Protein 9QRM (pdb70)

Foldseek 3Di:
DCPVNDDPVPVPQAELVPADDAQQNSQCSCVVVPDAEYEYEACVVVPQDAREAAPREHQAQHAYEWQAFADDDRRTIHEYEYDDQGQERYEHENVPPPDFHEHHEAYRYEYEYNALAHAHEHYEYERYEAYEHARYEFARYAAERYEYELYENYEYARHEYESYHAAHHAYYEFEAHDPDLNSAYENYEYENYEYEQYDAANYEYDLHRQYYHYEDAHYEAELHAHHPHFYPDQHENYYYLEYAHYEQEHYEYEQQPCVRRRRPAHHEYHQVYEHEYENEQYEYELHAENEEYNEYAYEYYNAEYANEPHPDFYHYYHYFYQAHYHGWGHWYAYNVRRTPRDTQDAPVQKDFLRNAAADDRWTWGADPPFSVRTWTKAAAPGWSHKHWDDPVLLPLFWKKKKKWWKAFCDFWWKKFKADVPHTQDMDGHYHDDIDIDMGMAASNRDDTMMTIHGNIHTIMITTIMHMDTDFWFKDKDWADFFKAFAFGKDKGPKADCCNRRVFQFPEKAPKDFPDDLPQWDKDWDDPDLRHIIIIMTTRRPRGMDGDDTTMIMIITGGDGDND

Nearest PDB structures (foldseek):
  6tku-assembly1_A  TM=9.979E-01  e=1.071E-94  Klebsiella phage KP32
  7chu-assembly1_B  TM=5.841E-01  e=1.958E-07  Geobacillus virus E2
  6w4q-assembly2_D  TM=3.124E-01  e=3.917E-07  Kuttervirus CBA120
  8x8h-assembly4_D  TM=5.821E-01  e=2.341E-02  Lachnoclostridium phytofermentans ISDg
  6vls-assembly2_B  TM=3.524E-01  e=2.950E-02  Escherichia coli

Radius of gyration: 35.0 Å; Cα contacts (8 Å, |Δi|>4): 1821; chains: 1; bounding box: 48×43×134 Å

Structure (mmCIF, N/CA/C/O backbone):
data_9QRM
#
_entry.id   9QRM
#
_cell.length_a   70.492
_cell.length_b   70.492
_cell.length_c   205.594
_cell.angle_alpha   90.00
_cell.angle_beta   90.00
_cell.angle_gamma   120.00
#
_symmetry.space_group_name_H-M   'P 3 2 1'
#
loop_
_entity.id
_entity.type
_entity.pdbx_description
1 polymer 'Depolymerase 2, capsule K21-specific'
2 branched '(2~{S},4~{a}~{S},6~{R},7~{S},8~{R},8~{a}~{R})-2-methyl-6,7,8-tris(oxidanyl)-4,4~{a},6,7,8,8~{a}-hexahydropyrano[3,2-d][1,3]dioxine-2-carboxylic acid-(4-4)-beta-D-glucopyranose-(1-3)-alpha-D-mannopyranose-(1-2)-alpha-D-mannopyranose-(1-3)-beta-D-galactopyranose'
3 non-polymer GLYCEROL
4 non-polymer DI(HYDROXYETHYL)ETHER
5 water water
#
loop_
_atom_site.group_PDB
_atom_site.id
_atom_site.type_symbol
_atom_site.label_atom_id
_atom_site.label_alt_id
_atom_site.label_comp_id
_atom_site.label_asym_id
_atom_site.label_entity_id
_atom_site.label_seq_id
_atom_site.pdbx_PDB_ins_code
_atom_site.Cartn_x
_atom_site.Cartn_y
_atom_site.Cartn_z
_atom_site.occupancy
_atom_site.B_iso_or_equiv
_atom_site.auth_seq_id
_atom_site.auth_comp_id
_atom_site.auth_asym_id
_atom_site.auth_atom_id
_atom_site.pdbx_PDB_model_num
ATOM 1 N N . ASP A 1 18 ? 7.149 -38.677 113.100 1.00 117.97 18 ASP B N 1
ATOM 2 C CA . ASP A 1 18 ? 7.950 -38.905 111.842 1.00 115.13 18 ASP B CA 1
ATOM 3 C C . ASP A 1 18 ? 8.240 -40.410 111.703 1.00 115.05 18 ASP B C 1
ATOM 4 O O . ASP A 1 18 ? 7.273 -41.249 111.462 1.00 116.15 18 ASP B O 1
ATOM 6 N N . GLY A 1 19 ? 9.565 -40.729 111.871 1.00 115.66 19 GLY B N 1
ATOM 7 C CA . GLY A 1 19 ? 10.070 -42.093 111.813 1.00 116.04 19 GLY B CA 1
ATOM 8 C C . GLY A 1 19 ? 9.092 -43.000 111.074 1.00 114.63 19 GLY B C 1
ATOM 9 O O . GLY A 1 19 ? 8.699 -44.040 111.602 1.00 116.59 19 GLY B O 1
ATOM 10 N N . ARG A 1 20 ? 8.693 -42.568 109.869 1.00 112.50 20 ARG B N 1
ATOM 11 C CA . ARG A 1 20 ? 7.694 -43.261 109.074 1.00 109.80 20 ARG B CA 1
ATOM 12 C C . ARG A 1 20 ? 8.352 -44.498 108.470 1.00 109.56 20 ARG B C 1
ATOM 13 O O . ARG A 1 20 ? 8.382 -44.645 107.250 1.00 105.52 20 ARG B O 1
ATOM 15 N N . THR A 1 21 ? 8.873 -45.364 109.357 1.00 109.25 21 THR B N 1
ATOM 16 C CA . THR A 1 21 ? 9.688 -46.532 109.038 1.00 110.87 21 THR B CA 1
ATOM 17 C C . THR A 1 21 ? 11.055 -46.107 108.483 1.00 111.30 21 THR B C 1
ATOM 18 O O . THR A 1 21 ? 11.931 -46.959 108.282 1.00 110.94 21 THR B O 1
ATOM 22 N N . ILE A 1 22 ? 11.231 -44.801 108.204 1.00 113.46 22 ILE B N 1
ATOM 23 C CA . ILE A 1 22 ? 12.478 -44.276 107.649 1.00 114.97 22 ILE B CA 1
ATOM 24 C C . ILE A 1 22 ? 12.462 -42.746 107.650 1.00 115.90 22 ILE B C 1
ATOM 25 O O . ILE A 1 22 ? 13.284 -42.119 108.319 1.00 118.43 22 ILE B O 1
ATOM 27 N N . GLN A 1 23 ? 11.504 -42.159 106.923 1.00 113.50 23 GLN B N 1
ATOM 28 C CA . GLN A 1 23 ? 11.409 -40.716 106.738 1.00 112.60 23 GLN B CA 1
ATOM 29 C C . GLN A 1 23 ? 10.634 -40.066 107.885 1.00 112.23 23 GLN B C 1
ATOM 30 O O . GLN A 1 23 ? 10.484 -40.657 108.955 1.00 112.39 23 GLN B O 1
ATOM 36 N N . GLU A 1 24 ? 10.171 -38.826 107.647 1.00 109.48 24 GLU B N 1
ATOM 37 C CA . GLU A 1 24 ? 9.224 -38.146 108.521 1.00 108.68 24 GLU B CA 1
ATOM 38 C C . GLU A 1 24 ? 7.822 -38.437 107.999 1.00 107.05 24 GLU B C 1
ATOM 39 O O . GLU A 1 24 ? 7.686 -38.953 106.890 1.00 105.95 24 GLU B O 1
ATOM 41 N N . ALA A 1 25 ? 6.782 -38.113 108.781 1.00 106.38 25 ALA B N 1
ATOM 42 C CA . ALA A 1 25 ? 5.456 -38.171 108.178 1.00 106.10 25 ALA B CA 1
ATOM 43 C C . ALA A 1 25 ? 5.212 -36.916 107.339 1.00 105.99 25 ALA B C 1
ATOM 44 O O . ALA A 1 25 ? 5.913 -36.701 106.336 1.00 104.19 25 ALA B O 1
ATOM 46 N N . PHE A 1 26 ? 4.210 -36.108 107.743 1.00 107.50 26 PHE B N 1
ATOM 47 C CA . PHE A 1 26 ? 3.726 -34.969 106.958 1.00 106.87 26 PHE B CA 1
ATOM 48 C C . PHE A 1 26 ? 4.390 -34.912 105.577 1.00 105.75 26 PHE B C 1
ATOM 49 O O . PHE A 1 26 ? 4.954 -33.888 105.184 1.00 105.50 26 PHE B O 1
ATOM 51 N N . ASP A 1 27 ? 4.281 -36.015 104.821 1.00 105.61 27 ASP B N 1
ATOM 52 C CA . ASP A 1 27 ? 4.898 -36.159 103.509 1.00 103.60 27 ASP B CA 1
ATOM 53 C C . ASP A 1 27 ? 3.991 -35.590 102.422 1.00 100.13 27 ASP B C 1
ATOM 54 O O . ASP A 1 27 ? 3.419 -36.341 101.617 1.00 99.29 27 ASP B O 1
ATOM 59 N N . SER A 1 28 ? 3.901 -34.253 102.379 1.00 99.50 28 SER B N 1
ATOM 60 C CA . SER A 1 28 ? 3.176 -33.598 101.299 1.00 97.48 28 SER B CA 1
ATOM 61 C C . SER A 1 28 ? 4.041 -33.569 100.045 1.00 96.17 28 SER B C 1
ATOM 62 O O . SER A 1 28 ? 4.286 -32.507 99.461 1.00 94.41 28 SER B O 1
ATOM 65 N N . LEU A 1 29 ? 4.497 -34.762 99.641 1.00 96.32 29 LEU B N 1
ATOM 66 C CA . LEU A 1 29 ? 5.045 -34.985 98.314 1.00 94.54 29 LEU B CA 1
ATOM 67 C C . LEU A 1 29 ? 3.896 -35.028 97.298 1.00 93.30 29 LEU B C 1
ATOM 68 O O . LEU A 1 29 ? 3.990 -34.390 96.249 1.00 92.11 29 LEU B O 1
ATOM 70 N N . PRO A 1 30 ? 2.784 -35.769 97.559 1.00 93.73 30 PRO B N 1
ATOM 71 C CA . PRO A 1 30 ? 1.515 -35.538 96.868 1.00 92.53 30 PRO B CA 1
ATOM 72 C C . PRO A 1 30 ? 0.905 -34.154 97.100 1.00 91.33 30 PRO B C 1
ATOM 73 O O . PRO A 1 30 ? -0.176 -34.040 97.704 1.00 92.59 30 PRO B O 1
ATOM 77 N N . ARG A 1 31 ? 1.581 -33.115 96.579 1.00 90.18 31 ARG B N 1
ATOM 78 C CA . ARG A 1 31 ? 1.085 -31.751 96.674 1.00 90.11 31 ARG B CA 1
ATOM 79 C C . ARG A 1 31 ? -0.219 -31.629 95.883 1.00 91.13 31 ARG B C 1
ATOM 80 O O . ARG A 1 31 ? -0.204 -31.350 94.686 1.00 90.86 31 ARG B O 1
ATOM 82 N N . LEU A 1 32 ? -1.338 -31.899 96.574 1.00 91.72 32 LEU B N 1
ATOM 83 C CA . LEU A 1 32 ? -2.693 -31.612 96.122 1.00 90.73 32 LEU B CA 1
ATOM 84 C C . LEU A 1 32 ? -2.960 -30.120 96.333 1.00 90.87 32 LEU B C 1
ATOM 85 O O . LEU A 1 32 ? -2.255 -29.455 97.128 1.00 93.65 32 LEU B O 1
ATOM 90 N N . GLU A 1 33 ? -4.013 -29.607 95.664 1.00 80.06 33 GLU B N 1
ATOM 91 C CA . GLU A 1 33 ? -4.384 -28.201 95.858 1.00 69.89 33 GLU B CA 1
ATOM 92 C C . GLU A 1 33 ? -4.514 -27.889 97.339 1.00 75.97 33 GLU B C 1
ATOM 93 O O . GLU A 1 33 ? -4.129 -26.801 97.795 1.00 93.31 33 GLU B O 1
ATOM 99 N N . SER A 1 34 ? -5.048 -28.855 98.120 1.00 73.28 34 SER B N 1
ATOM 100 C CA . SER A 1 34 ? -5.345 -28.670 99.540 1.00 75.48 34 SER B CA 1
ATOM 101 C C . SER A 1 34 ? -4.232 -27.952 100.308 1.00 94.40 34 SER B C 1
ATOM 102 O O . SER A 1 34 ? -4.535 -27.165 101.213 1.00 101.24 34 SER B O 1
ATOM 105 N N . PHE A 1 35 ? -2.957 -28.213 99.982 1.00 99.18 35 PHE B N 1
ATOM 106 C CA . PHE A 1 35 ? -1.937 -27.481 100.725 1.00 103.58 35 PHE B CA 1
ATOM 107 C C . PHE A 1 35 ? -1.566 -26.216 99.952 1.00 104.67 35 PHE B C 1
ATOM 108 O O . PHE A 1 35 ? -1.001 -26.305 98.858 1.00 104.19 35 PHE B O 1
ATOM 110 N N . SER A 1 36 ? -1.931 -25.055 100.533 1.00 106.27 36 SER B N 1
ATOM 111 C CA . SER A 1 36 ? -1.716 -23.751 99.914 1.00 105.60 36 SER B CA 1
ATOM 112 C C . SER A 1 36 ? -2.196 -22.595 100.797 1.00 104.41 36 SER B C 1
ATOM 113 O O . SER A 1 36 ? -1.396 -22.017 101.528 1.00 106.50 36 SER B O 1
ATOM 116 N N . GLY A 1 37 ? -3.488 -22.236 100.687 1.00 101.13 37 GLY B N 1
ATOM 117 C CA . GLY A 1 37 ? -4.041 -21.056 101.342 1.00 98.32 37 GLY B CA 1
ATOM 118 C C . GLY A 1 37 ? -5.586 -21.049 101.284 1.00 96.28 37 GLY B C 1
ATOM 119 O O . GLY A 1 37 ? -6.281 -22.214 101.236 1.00 99.95 37 GLY B O 1
ATOM 120 N N . SER A 1 38 ? -6.110 -19.751 101.197 1.00 93.20 38 SER B N 1
ATOM 121 C CA . SER A 1 38 ? -7.493 -19.411 101.529 1.00 97.07 38 SER B CA 1
ATOM 122 C C . SER A 1 38 ? -8.534 -20.141 100.668 1.00 96.52 38 SER B C 1
ATOM 123 O O . SER A 1 38 ? -9.326 -20.913 101.214 1.00 95.76 38 SER B O 1
ATOM 126 N N . THR A 1 39 ? -8.582 -19.835 99.362 1.00 98.60 39 THR B N 1
ATOM 127 C CA . THR A 1 39 ? -9.576 -20.351 98.416 1.00 98.30 39 THR B CA 1
ATOM 128 C C . THR A 1 39 ? -8.961 -20.704 97.055 1.00 94.04 39 THR B C 1
ATOM 129 O O . THR A 1 39 ? -7.915 -20.172 96.674 1.00 91.52 39 THR B O 1
ATOM 133 N N . ALA A 1 40 ? -9.646 -21.586 96.294 1.00 92.59 40 ALA B N 1
ATOM 134 C CA . ALA A 1 40 ? -9.117 -22.157 95.060 1.00 91.51 40 ALA B CA 1
ATOM 135 C C . ALA A 1 40 ? -8.997 -21.075 93.985 1.00 89.76 40 ALA B C 1
ATOM 136 O O . ALA A 1 40 ? -10.008 -20.727 93.330 1.00 91.51 40 ALA B O 1
ATOM 138 N N . THR A 1 41 ? -7.760 -20.583 93.800 1.00 90.00 41 THR B N 1
ATOM 139 C CA . THR A 1 41 ? -7.430 -19.434 92.962 1.00 93.15 41 THR B CA 1
ATOM 140 C C . THR A 1 41 ? -6.548 -18.488 93.766 1.00 96.14 41 THR B C 1
ATOM 141 O O . THR A 1 41 ? -5.665 -17.864 93.190 1.00 96.16 41 THR B O 1
ATOM 145 N N . ASP A 1 42 ? -6.837 -18.359 95.072 1.00 100.48 42 ASP B N 1
ATOM 146 C CA . ASP A 1 42 ? -5.984 -17.641 96.011 1.00 100.38 42 ASP B CA 1
ATOM 147 C C . ASP A 1 42 ? -4.886 -18.583 96.499 1.00 99.07 42 ASP B C 1
ATOM 148 O O . ASP A 1 42 ? -3.841 -18.126 96.981 1.00 102.73 42 ASP B O 1
ATOM 153 N N . LYS A 1 43 ? -5.160 -19.895 96.399 1.00 94.44 43 LYS B N 1
ATOM 154 C CA . LYS A 1 43 ? -4.147 -20.918 96.605 1.00 95.14 43 LYS B CA 1
ATOM 155 C C . LYS A 1 43 ? -3.155 -20.815 95.447 1.00 97.16 43 LYS B C 1
ATOM 156 O O . LYS A 1 43 ? -1.983 -21.169 95.601 1.00 97.91 43 LYS B O 1
ATOM 162 N N . LEU A 1 44 ? -3.689 -20.376 94.289 1.00 93.72 44 LEU B N 1
ATOM 163 C CA . LEU A 1 44 ? -3.021 -19.526 93.309 1.00 94.32 44 LEU B CA 1
ATOM 164 C C . LEU A 1 44 ? -1.514 -19.743 93.358 1.00 97.25 44 LEU B C 1
ATOM 165 O O . LEU A 1 44 ? -0.995 -20.743 92.846 1.00 94.94 44 LEU B O 1
ATOM 170 N N . ARG A 1 45 ? -0.840 -18.779 94.000 1.00 101.36 45 ARG B N 1
ATOM 171 C CA . ARG A 1 45 ? 0.599 -18.649 93.897 1.00 104.66 45 ARG B CA 1
ATOM 172 C C . ARG A 1 45 ? 1.229 -19.284 95.132 1.00 108.66 45 ARG B C 1
ATOM 173 O O . ARG A 1 45 ? 2.447 -19.359 95.234 1.00 113.38 45 ARG B O 1
ATOM 181 N N . ALA A 1 46 ? 0.401 -19.755 96.071 1.00 108.23 46 ALA B N 1
ATOM 182 C CA . ALA A 1 46 ? 0.961 -20.554 97.148 1.00 108.86 46 ALA B CA 1
ATOM 183 C C . ALA A 1 46 ? 1.543 -21.812 96.513 1.00 103.75 46 ALA B C 1
ATOM 184 O O . ALA A 1 46 ? 2.728 -22.106 96.675 1.00 102.36 46 ALA B O 1
ATOM 186 N N . ALA A 1 47 ? 0.691 -22.499 95.742 1.00 99.92 47 ALA B N 1
ATOM 187 C CA . ALA A 1 47 ? 1.116 -23.414 94.693 1.00 98.04 47 ALA B CA 1
ATOM 188 C C . ALA A 1 47 ? 2.344 -22.858 93.967 1.00 96.71 47 ALA B C 1
ATOM 189 O O . ALA A 1 47 ? 3.424 -23.444 94.029 1.00 96.87 47 ALA B O 1
ATOM 191 N N . ILE A 1 48 ? 2.176 -21.689 93.334 1.00 96.41 48 ILE B N 1
ATOM 192 C CA . ILE A 1 48 ? 3.120 -21.179 92.351 1.00 96.21 48 ILE B CA 1
ATOM 193 C C . ILE A 1 48 ? 4.347 -20.550 93.019 1.00 95.91 48 ILE B C 1
ATOM 194 O O . ILE A 1 48 ? 5.472 -20.805 92.591 1.00 94.73 48 ILE B O 1
ATOM 199 N N . THR A 1 49 ? 4.134 -19.755 94.077 1.00 98.23 49 THR B N 1
ATOM 200 C CA . THR A 1 49 ? 5.212 -19.113 94.824 1.00 97.41 49 THR B CA 1
ATOM 201 C C . THR A 1 49 ? 6.195 -20.161 95.337 1.00 96.23 49 THR B C 1
ATOM 202 O O . THR A 1 49 ? 7.402 -19.982 95.195 1.00 96.57 49 THR B O 1
ATOM 206 N N . LEU A 1 50 ? 5.673 -21.256 95.906 1.00 94.41 50 LEU B N 1
ATOM 207 C CA . LEU A 1 50 ? 6.525 -22.337 96.385 1.00 94.57 50 LEU B CA 1
ATOM 208 C C . LEU A 1 50 ? 7.324 -22.965 95.241 1.00 92.45 50 LEU B C 1
ATOM 209 O O . LEU A 1 50 ? 8.371 -23.571 95.474 1.00 91.57 50 LEU B O 1
ATOM 214 N N . GLY A 1 51 ? 6.830 -22.794 94.006 1.00 90.17 51 GLY B N 1
ATOM 215 C CA . GLY A 1 51 ? 7.508 -23.294 92.821 1.00 87.73 51 GLY B CA 1
ATOM 216 C C . GLY A 1 51 ? 7.418 -24.820 92.735 1.00 85.11 51 GLY B C 1
ATOM 217 O O . GLY A 1 51 ? 8.358 -25.497 92.237 1.00 86.15 51 GLY B O 1
ATOM 218 N N . VAL A 1 52 ? 6.272 -25.340 93.220 1.00 83.08 52 VAL B N 1
ATOM 219 C CA . VAL A 1 52 ? 5.996 -26.766 93.159 1.00 81.93 52 VAL B CA 1
ATOM 220 C C . VAL A 1 52 ? 5.811 -27.132 91.693 1.00 80.15 52 VAL B C 1
ATOM 221 O O . VAL A 1 52 ? 5.216 -26.367 90.938 1.00 77.08 52 VAL B O 1
ATOM 225 N N . SER A 1 53 ? 6.330 -28.316 91.355 1.00 82.03 53 SER B N 1
ATOM 226 C CA . SER A 1 53 ? 6.458 -28.820 89.997 1.00 80.65 53 SER B CA 1
ATOM 227 C C . SER A 1 53 ? 5.138 -29.425 89.521 1.00 81.26 53 SER B C 1
ATOM 228 O O . SER A 1 53 ? 4.702 -29.171 88.397 1.00 79.61 53 SER B O 1
ATOM 231 N N . GLU A 1 54 ? 4.524 -30.254 90.374 1.00 81.81 54 GLU B N 1
ATOM 232 C CA . GLU A 1 54 ? 3.259 -30.878 90.021 1.00 83.23 54 GLU B CA 1
ATOM 233 C C . GLU A 1 54 ? 2.247 -30.603 91.124 1.00 84.31 54 GLU B C 1
ATOM 234 O O . GLU A 1 54 ? 2.577 -30.646 92.317 1.00 86.81 54 GLU B O 1
ATOM 236 N N . VAL A 1 55 ? 1.020 -30.278 90.711 1.00 82.26 55 VAL B N 1
ATOM 237 C CA . VAL A 1 55 ? -0.058 -30.132 91.680 1.00 85.74 55 VAL B CA 1
ATOM 238 C C . VAL A 1 55 ? -1.184 -31.081 91.293 1.00 84.81 55 VAL B C 1
ATOM 239 O O . VAL A 1 55 ? -1.643 -31.086 90.152 1.00 82.96 55 VAL B O 1
ATOM 243 N N . ALA A 1 56 ? -1.584 -31.935 92.232 1.00 83.77 56 ALA B N 1
ATOM 244 C CA . ALA A 1 56 ? -2.739 -32.757 91.937 1.00 83.31 56 ALA B CA 1
ATOM 245 C C . ALA A 1 56 ? -3.980 -31.894 92.126 1.00 84.27 56 ALA B C 1
ATOM 246 O O . ALA A 1 56 ? -4.037 -31.059 93.027 1.00 87.73 56 ALA B O 1
ATOM 248 N N . ILE A 1 57 ? -4.932 -32.047 91.209 1.00 82.15 57 ILE B N 1
ATOM 249 C CA . ILE A 1 57 ? -6.289 -31.609 91.469 1.00 82.24 57 ILE B CA 1
ATOM 250 C C . ILE A 1 57 ? -7.148 -32.872 91.486 1.00 82.56 57 ILE B C 1
ATOM 251 O O . ILE A 1 57 ? -7.081 -33.699 90.567 1.00 79.96 57 ILE B O 1
ATOM 256 N N . GLY A 1 58 ? -7.875 -33.049 92.597 1.00 83.01 58 GLY B N 1
ATOM 257 C CA . GLY A 1 58 ? -8.705 -34.223 92.815 1.00 84.21 58 GLY B CA 1
ATOM 258 C C . GLY A 1 58 ? -10.090 -34.048 92.182 1.00 85.12 58 GLY B C 1
ATOM 259 O O . GLY A 1 58 ? -10.407 -32.989 91.609 1.00 87.13 58 GLY B O 1
ATOM 260 N N . PRO A 1 59 ? -10.955 -35.087 92.243 1.00 86.00 59 PRO B N 1
ATOM 261 C CA . PRO A 1 59 ? -12.215 -35.061 91.508 1.00 86.76 59 PRO B CA 1
ATOM 262 C C . PRO A 1 59 ? -13.252 -34.109 92.099 1.00 89.37 59 PRO B C 1
ATOM 263 O O . PRO A 1 59 ? -13.021 -33.495 93.138 1.00 90.63 59 PRO B O 1
ATOM 267 N N . VAL A 1 60 ? -14.408 -34.033 91.434 1.00 87.73 60 VAL B N 1
ATOM 268 C CA . VAL A 1 60 ? -15.522 -33.193 91.844 1.00 90.24 60 VAL B CA 1
ATOM 269 C C . VAL A 1 60 ? -16.114 -33.635 93.189 1.00 90.72 60 VAL B C 1
ATOM 270 O O . VAL A 1 60 ? -17.032 -32.993 93.701 1.00 93.31 60 VAL B O 1
ATOM 274 N N . GLU A 1 61 ? -15.586 -34.711 93.789 1.00 89.98 61 GLU B N 1
ATOM 275 C CA . GLU A 1 61 ? -16.132 -35.180 95.059 1.00 90.36 61 GLU B CA 1
ATOM 276 C C . GLU A 1 61 ? -15.613 -34.336 96.227 1.00 94.36 61 GLU B C 1
ATOM 277 O O . GLU A 1 61 ? -16.317 -34.164 97.229 1.00 93.41 61 GLU B O 1
ATOM 283 N N . GLY A 1 62 ? -14.385 -33.813 96.098 1.00 94.66 62 GLY B N 1
ATOM 284 C CA . GLY A 1 62 ? -13.727 -33.095 97.185 1.00 96.92 62 GLY B CA 1
ATOM 285 C C . GLY A 1 62 ? -14.055 -31.600 97.192 1.00 97.53 62 GLY B C 1
ATOM 286 O O . GLY A 1 62 ? -13.421 -30.820 97.908 1.00 98.40 62 GLY B O 1
ATOM 287 N N . ASN A 1 63 ? -15.045 -31.216 96.373 1.00 97.96 63 ASN B N 1
ATOM 288 C CA . ASN A 1 63 ? -15.512 -29.844 96.262 1.00 99.22 63 ASN B CA 1
ATOM 289 C C . ASN A 1 63 ? -17.042 -29.899 96.190 1.00 100.90 63 ASN B C 1
ATOM 290 O O . ASN A 1 63 ? -17.704 -28.960 95.711 1.00 101.69 63 ASN B O 1
ATOM 295 N N . GLY A 1 64 ? -17.573 -31.049 96.683 1.00 103.93 64 GLY B N 1
ATOM 296 C CA . GLY A 1 64 ? -18.984 -31.255 96.971 1.00 104.50 64 GLY B CA 1
ATOM 297 C C . GLY A 1 64 ? -19.849 -31.259 95.712 1.00 103.09 64 GLY B C 1
ATOM 298 O O . GLY A 1 64 ? -20.902 -30.627 95.680 1.00 104.62 64 GLY B O 1
ATOM 299 N N . GLY A 1 65 ? -19.397 -31.972 94.677 1.00 102.62 65 GLY B N 1
ATOM 300 C CA . GLY A 1 65 ? -20.155 -32.089 93.439 1.00 99.26 65 GLY B CA 1
ATOM 301 C C . GLY A 1 65 ? -19.940 -30.900 92.502 1.00 96.19 65 GLY B C 1
ATOM 302 O O . GLY A 1 65 ? -20.341 -30.949 91.345 1.00 93.35 65 GLY B O 1
ATOM 303 N N . ARG A 1 66 ? -19.320 -29.835 93.016 1.00 95.95 66 ARG B N 1
ATOM 304 C CA . ARG A 1 66 ? -19.082 -28.629 92.244 1.00 94.40 66 ARG B CA 1
ATOM 305 C C . ARG A 1 66 ? -17.668 -28.712 91.670 1.00 94.51 66 ARG B C 1
ATOM 306 O O . ARG A 1 66 ? -16.802 -29.374 92.242 1.00 95.37 66 ARG B O 1
ATOM 314 N N . PRO A 1 67 ? -17.392 -28.095 90.497 1.00 93.24 67 PRO B N 1
ATOM 315 C CA . PRO A 1 67 ? -16.021 -27.991 90.006 1.00 90.37 67 PRO B CA 1
ATOM 316 C C . PRO A 1 67 ? -15.194 -27.008 90.828 1.00 90.22 67 PRO B C 1
ATOM 317 O O . PRO A 1 67 ? -15.757 -26.096 91.435 1.00 89.34 67 PRO B O 1
ATOM 321 N N . TYR A 1 68 ? -13.872 -27.212 90.874 1.00 87.08 68 TYR B N 1
ATOM 322 C CA . TYR A 1 68 ? -13.017 -26.171 91.422 1.00 87.32 68 TYR B CA 1
ATOM 323 C C . TYR A 1 68 ? -13.041 -25.008 90.434 1.00 88.57 68 TYR B C 1
ATOM 324 O O . TYR A 1 68 ? -13.013 -25.215 89.222 1.00 89.76 68 TYR B O 1
ATOM 333 N N . GLU A 1 69 ? -13.114 -23.785 90.961 1.00 89.68 69 GLU B N 1
ATOM 334 C CA . GLU A 1 69 ? -13.358 -22.630 90.114 1.00 90.63 69 GLU B CA 1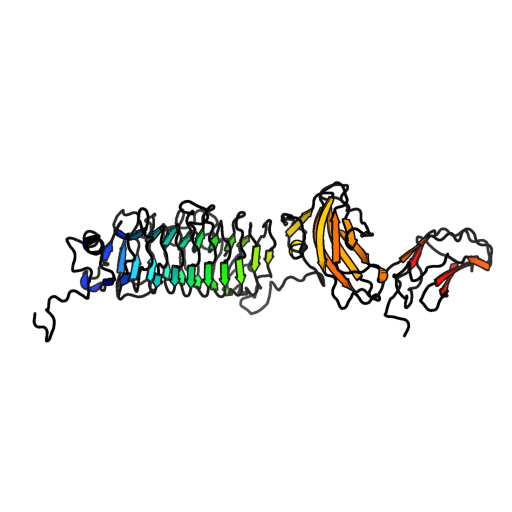
ATOM 335 C C . GLU A 1 69 ? -12.142 -21.704 90.144 1.00 89.93 69 GLU B C 1
ATOM 336 O O . GLU A 1 69 ? -11.911 -21.024 91.137 1.00 91.18 69 GLU B O 1
ATOM 342 N N . PHE A 1 70 ? -11.358 -21.695 89.060 1.00 85.66 70 PHE B N 1
ATOM 343 C CA . PHE A 1 70 ? -10.202 -20.813 88.980 1.00 85.35 70 PHE B CA 1
ATOM 344 C C . PHE A 1 70 ? -10.505 -19.623 88.072 1.00 86.30 70 PHE B C 1
ATOM 345 O O . PHE A 1 70 ? -11.357 -19.708 87.186 1.00 86.31 70 PHE B O 1
ATOM 353 N N . GLY A 1 71 ? -9.778 -18.521 88.303 1.00 86.98 71 GLY B N 1
ATOM 354 C CA . GLY A 1 71 ? -9.777 -17.380 87.399 1.00 86.80 71 GLY B CA 1
ATOM 355 C C . GLY A 1 71 ? -8.453 -16.616 87.460 1.00 86.69 71 GLY B C 1
ATOM 356 O O . GLY A 1 71 ? -7.854 -16.499 88.527 1.00 88.82 71 GLY B O 1
ATOM 357 N N . ASP A 1 72 ? -8.020 -16.105 86.299 1.00 82.13 72 ASP B N 1
ATOM 358 C CA . ASP A 1 72 ? -6.861 -15.235 86.133 1.00 82.05 72 ASP B CA 1
ATOM 359 C C . ASP A 1 72 ? -5.645 -15.738 86.913 1.00 83.19 72 ASP B C 1
ATOM 360 O O . ASP A 1 72 ? -4.898 -14.929 87.490 1.00 86.88 72 ASP B O 1
ATOM 365 N N . VAL A 1 73 ? -5.459 -17.066 86.937 1.00 81.75 73 VAL B N 1
ATOM 366 C CA . VAL A 1 73 ? -4.286 -17.671 87.555 1.00 82.13 73 VAL B CA 1
ATOM 367 C C . VAL A 1 73 ? -3.148 -17.629 86.532 1.00 81.42 73 VAL B C 1
ATOM 368 O O . VAL A 1 73 ? -3.305 -18.098 85.402 1.00 81.92 73 VAL B O 1
ATOM 372 N N . VAL A 1 74 ? -2.006 -17.056 86.942 1.00 80.71 74 VAL B N 1
ATOM 373 C CA . VAL A 1 74 ? -0.854 -16.873 86.068 1.00 78.33 74 VAL B CA 1
ATOM 374 C C . VAL A 1 74 ? 0.245 -17.862 86.473 1.00 77.44 74 VAL B C 1
ATOM 375 O O . VAL A 1 74 ? 0.684 -17.855 87.632 1.00 77.24 74 VAL B O 1
ATOM 379 N N . ILE A 1 75 ? 0.697 -18.686 85.506 1.00 72.53 75 ILE B N 1
ATOM 380 C CA . ILE A 1 75 ? 1.739 -19.687 85.731 1.00 71.35 75 ILE B CA 1
ATOM 381 C C . ILE A 1 75 ? 3.014 -19.301 84.975 1.00 70.74 75 ILE B C 1
ATOM 382 O O . ILE A 1 75 ? 3.065 -19.450 83.739 1.00 67.93 75 ILE B O 1
ATOM 387 N N . PRO A 1 76 ? 4.086 -18.839 85.674 1.00 71.25 76 PRO B N 1
ATOM 388 C CA . PRO A 1 76 ? 5.305 -18.362 85.017 1.00 71.66 76 PRO B CA 1
ATOM 389 C C . PRO A 1 76 ? 6.405 -19.414 84.814 1.00 71.93 76 PRO B C 1
ATOM 390 O O . PRO A 1 76 ? 7.519 -19.092 84.316 1.00 67.35 76 PRO B O 1
ATOM 394 N N . TYR A 1 77 ? 6.090 -20.663 85.207 1.00 75.02 77 TYR B N 1
ATOM 395 C CA . TYR A 1 77 ? 7.064 -21.747 85.236 1.00 78.71 77 TYR B CA 1
ATOM 396 C C . TYR A 1 77 ? 6.376 -23.032 84.778 1.00 79.47 77 TYR B C 1
ATOM 397 O O . TYR A 1 77 ? 5.159 -23.160 84.915 1.00 76.58 77 TYR B O 1
ATOM 399 N N . PRO A 1 78 ? 7.114 -24.013 84.199 1.00 84.78 78 PRO B N 1
ATOM 400 C CA . PRO A 1 78 ? 6.483 -25.209 83.644 1.00 85.39 78 PRO B CA 1
ATOM 401 C C . PRO A 1 78 ? 5.790 -26.044 84.715 1.00 88.02 78 PRO B C 1
ATOM 402 O O . PRO A 1 78 ? 6.376 -26.966 85.282 1.00 92.08 78 PRO B O 1
ATOM 406 N N . LEU A 1 79 ? 4.550 -25.656 85.027 1.00 87.40 79 LEU B N 1
ATOM 407 C CA . LEU A 1 79 ? 3.809 -26.304 86.093 1.00 87.77 79 LEU B CA 1
ATOM 408 C C . LEU A 1 79 ? 2.898 -27.358 85.483 1.00 84.42 79 LEU B C 1
ATOM 409 O O . LEU A 1 79 ? 2.075 -27.052 84.623 1.00 86.39 79 LEU B O 1
ATOM 414 N N . ARG A 1 80 ? 3.081 -28.598 85.937 1.00 80.86 80 ARG B N 1
ATOM 415 C CA . ARG A 1 80 ? 2.112 -29.646 85.688 1.00 77.23 80 ARG B CA 1
ATOM 416 C C . ARG A 1 80 ? 0.935 -29.456 86.638 1.00 77.85 80 ARG B C 1
ATOM 417 O O . ARG A 1 80 ? 1.107 -29.390 87.860 1.00 77.91 80 ARG B O 1
ATOM 425 N N . ILE A 1 81 ? -0.256 -29.316 86.054 1.00 75.26 81 ILE B N 1
ATOM 426 C CA . ILE A 1 81 ? -1.488 -29.397 86.821 1.00 76.16 81 ILE B CA 1
ATOM 427 C C . ILE A 1 81 ? -2.097 -30.750 86.468 1.00 76.05 81 ILE B C 1
ATOM 428 O O . ILE A 1 81 ? -2.617 -30.935 85.368 1.00 76.91 81 ILE B O 1
ATOM 433 N N . VAL A 1 82 ? -1.927 -31.724 87.369 1.00 76.29 82 VAL B N 1
ATOM 434 C CA . VAL A 1 82 ? -2.344 -33.086 87.074 1.00 74.22 82 VAL B CA 1
ATOM 435 C C . VAL A 1 82 ? -3.761 -33.255 87.610 1.00 75.28 82 VAL B C 1
ATOM 436 O O . VAL A 1 82 ? -4.096 -32.745 88.684 1.00 76.56 82 VAL B O 1
ATOM 440 N N . GLY A 1 83 ? -4.578 -33.987 86.851 1.00 73.46 83 GLY B N 1
ATOM 441 C CA . GLY A 1 83 ? -5.945 -34.294 87.240 1.00 74.04 83 GLY B CA 1
ATOM 442 C C . GLY A 1 83 ? -6.209 -35.803 87.163 1.00 74.21 83 GLY B C 1
ATOM 443 O O . GLY A 1 83 ? -5.311 -36.619 86.834 1.00 73.51 83 GLY B O 1
ATOM 444 N N . CYS A 1 84 ? -7.457 -36.154 87.569 1.00 76.03 84 CYS B N 1
ATOM 445 C CA . CYS A 1 84 ? -7.928 -37.529 87.543 1.00 76.48 84 CYS B CA 1
ATOM 446 C C . CYS A 1 84 ? -9.291 -37.533 86.862 1.00 77.66 84 CYS B C 1
ATOM 447 O O . CYS A 1 84 ? -10.195 -38.292 87.242 1.00 77.16 84 CYS B O 1
ATOM 450 N N . GLY A 1 85 ? -9.419 -36.642 85.862 1.00 76.98 85 GLY B N 1
ATOM 451 C CA . GLY A 1 85 ? -10.568 -36.615 84.977 1.00 74.84 85 GLY B CA 1
ATOM 452 C C . GLY A 1 85 ? -10.195 -37.251 83.644 1.00 72.53 85 GLY B C 1
ATOM 453 O O . GLY A 1 85 ? -9.179 -37.942 83.541 1.00 73.36 85 GLY B O 1
ATOM 454 N N . SER A 1 86 ? -11.023 -36.993 82.629 1.00 68.66 86 SER B N 1
ATOM 455 C CA . SER A 1 86 ? -10.790 -37.512 81.291 1.00 65.31 86 SER B CA 1
ATOM 456 C C . SER A 1 86 ? -11.429 -36.582 80.259 1.00 62.64 86 SER B C 1
ATOM 457 O O . SER A 1 86 ? -12.187 -35.679 80.617 1.00 60.04 86 SER B O 1
ATOM 460 N N . GLN A 1 87 ? -11.049 -36.749 78.987 1.00 61.33 87 GLN B N 1
ATOM 461 C CA . GLN A 1 87 ? -11.667 -36.002 77.898 1.00 60.33 87 GLN B CA 1
ATOM 462 C C . GLN A 1 87 ? -13.139 -36.459 77.808 1.00 58.41 87 GLN B C 1
ATOM 463 O O . GLN A 1 87 ? -13.422 -37.672 77.866 1.00 59.82 87 GLN B O 1
ATOM 465 N N . GLY A 1 88 ? -14.055 -35.485 77.699 1.00 58.62 88 GLY B N 1
ATOM 466 C CA . GLY A 1 88 ? -15.472 -35.771 77.934 1.00 62.82 88 GLY B CA 1
ATOM 467 C C . GLY A 1 88 ? -16.292 -34.485 78.293 1.00 61.43 88 GLY B C 1
ATOM 468 O O . GLY A 1 88 ? -15.734 -33.410 78.718 1.00 62.29 88 GLY B O 1
ATOM 469 N N . ILE A 1 89 ? -17.607 -34.572 78.050 1.00 60.87 89 ILE B N 1
ATOM 470 C CA . ILE A 1 89 ? -18.424 -33.382 78.209 1.00 65.47 89 ILE B CA 1
ATOM 471 C C . ILE A 1 89 ? -18.938 -33.310 79.639 1.00 67.27 89 ILE B C 1
ATOM 472 O O . ILE A 1 89 ? -19.154 -32.207 80.139 1.00 73.73 89 ILE B O 1
ATOM 477 N N . ASN A 1 90 ? -19.150 -34.489 80.256 1.00 68.55 90 ASN B N 1
ATOM 478 C CA . ASN A 1 90 ? -19.920 -34.619 81.488 1.00 70.61 90 ASN B CA 1
ATOM 479 C C . ASN A 1 90 ? -19.075 -34.153 82.663 1.00 73.77 90 ASN B C 1
ATOM 480 O O . ASN A 1 90 ? -17.854 -34.290 82.649 1.00 72.26 90 ASN B O 1
ATOM 485 N N . VAL A 1 91 ? -19.746 -33.626 83.692 1.00 75.81 91 VAL B N 1
ATOM 486 C CA . VAL A 1 91 ? -19.034 -32.805 84.652 1.00 79.75 91 VAL B CA 1
ATOM 487 C C . VAL A 1 91 ? -19.199 -33.388 86.059 1.00 81.84 91 VAL B C 1
ATOM 488 O O . VAL A 1 91 ? -18.840 -32.750 87.046 1.00 84.30 91 VAL B O 1
ATOM 492 N N . THR A 1 92 ? -19.671 -34.642 86.120 1.00 80.94 92 THR B N 1
ATOM 493 C CA . THR A 1 92 ? -20.171 -35.265 87.335 1.00 82.74 92 THR B CA 1
ATOM 494 C C . THR A 1 92 ? -19.200 -36.348 87.814 1.00 82.12 92 THR B C 1
ATOM 495 O O . THR A 1 92 ? -19.424 -36.943 88.866 1.00 81.88 92 THR B O 1
ATOM 499 N N . LYS A 1 93 ? -18.155 -36.640 87.023 1.00 77.07 93 LYS B N 1
ATOM 500 C CA . LYS A 1 93 ? -17.116 -37.547 87.494 1.00 76.52 93 LYS B CA 1
ATOM 501 C C . LYS A 1 93 ? -15.765 -37.057 86.984 1.00 77.94 93 LYS B C 1
ATOM 502 O O . LYS A 1 93 ? -15.654 -36.714 85.819 1.00 80.37 93 LYS B O 1
ATOM 504 N N . GLY A 1 94 ? -14.751 -37.032 87.859 1.00 78.71 94 GLY B N 1
ATOM 505 C CA . GLY A 1 94 ? -13.405 -36.626 87.466 1.00 78.83 94 GLY B CA 1
ATOM 506 C C . GLY A 1 94 ? -13.088 -35.203 87.952 1.00 78.86 94 GLY B C 1
ATOM 507 O O . GLY A 1 94 ? -13.919 -34.562 88.628 1.00 81.50 94 GLY B O 1
ATOM 508 N N . THR A 1 95 ? -11.879 -34.722 87.598 1.00 76.50 95 THR B N 1
ATOM 509 C CA . THR A 1 95 ? -11.502 -33.339 87.875 1.00 75.06 95 THR B CA 1
ATOM 510 C C . THR A 1 95 ? -12.285 -32.445 86.911 1.00 74.60 95 THR B C 1
ATOM 511 O O . THR A 1 95 ? -12.299 -32.705 85.702 1.00 75.57 95 THR B O 1
ATOM 515 N N . VAL A 1 96 ? -12.930 -31.396 87.446 1.00 73.03 96 VAL B N 1
ATOM 516 C CA . VAL A 1 96 ? -13.640 -30.423 86.621 1.00 71.73 96 VAL B CA 1
ATOM 517 C C . VAL A 1 96 ? -13.276 -29.013 87.090 1.00 73.16 96 VAL B C 1
ATOM 518 O O . VAL A 1 96 ? -13.241 -28.737 88.294 1.00 74.96 96 VAL B O 1
ATOM 522 N N . LEU A 1 97 ? -13.032 -28.114 86.127 1.00 71.78 97 LEU B N 1
ATOM 523 C CA . LEU A 1 97 ? -12.572 -26.764 86.421 1.00 73.75 97 LEU B CA 1
ATOM 524 C C . LEU A 1 97 ? -13.371 -25.727 85.635 1.00 75.37 97 LEU B C 1
ATOM 525 O O . LEU A 1 97 ? -13.410 -25.763 84.401 1.00 75.83 97 LEU B O 1
ATOM 530 N N . LYS A 1 98 ? -13.966 -24.776 86.370 1.00 78.55 98 LYS B N 1
ATOM 531 C CA . LYS A 1 98 ? -14.822 -23.750 85.793 1.00 80.03 98 LYS B CA 1
ATOM 532 C C . LYS A 1 98 ? -14.139 -22.387 85.920 1.00 80.76 98 LYS B C 1
ATOM 533 O O . LYS A 1 98 ? -13.624 -22.052 86.990 1.00 83.31 98 LYS B O 1
ATOM 539 N N . ARG A 1 99 ? -14.146 -21.602 84.829 1.00 79.16 99 ARG B N 1
ATOM 540 C CA . ARG A 1 99 ? -13.750 -20.200 84.877 1.00 79.88 99 ARG B CA 1
ATOM 541 C C . ARG A 1 99 ? -14.694 -19.452 85.829 1.00 81.89 99 ARG B C 1
ATOM 542 O O . ARG A 1 99 ? -15.864 -19.823 85.937 1.00 80.01 99 ARG B O 1
ATOM 544 N N . SER A 1 100 ? -14.170 -18.416 86.514 1.00 83.83 100 SER B N 1
ATOM 545 C CA . SER A 1 100 ? -14.884 -17.646 87.531 1.00 86.06 100 SER B CA 1
ATOM 546 C C . SER A 1 100 ? -15.683 -16.507 86.890 1.00 87.61 100 SER B C 1
ATOM 547 O O . SER A 1 100 ? -15.424 -16.144 85.737 1.00 86.77 100 SER B O 1
ATOM 550 N N . ALA A 1 101 ? -16.595 -15.915 87.680 1.00 88.24 101 ALA B N 1
ATOM 551 C CA . ALA A 1 101 ? -17.745 -15.128 87.243 1.00 90.32 101 ALA B CA 1
ATOM 552 C C . ALA A 1 101 ? -17.453 -14.201 86.059 1.00 91.35 101 ALA B C 1
ATOM 553 O O . ALA A 1 101 ? -18.134 -14.276 85.037 1.00 89.78 101 ALA B O 1
ATOM 555 N N . GLY A 1 102 ? -16.475 -13.296 86.203 1.00 92.25 102 GLY B N 1
ATOM 556 C CA . GLY A 1 102 ? -16.195 -12.343 85.136 1.00 86.41 102 GLY B CA 1
ATOM 557 C C . GLY A 1 102 ? -14.714 -12.295 84.766 1.00 82.73 102 GLY B C 1
ATOM 558 O O . GLY A 1 102 ? -14.215 -11.256 84.326 1.00 82.33 102 GLY B O 1
ATOM 559 N N . ALA A 1 103 ? -14.027 -13.431 84.933 1.00 80.60 103 ALA B N 1
ATOM 560 C CA . ALA A 1 103 ? -12.611 -13.524 84.616 1.00 80.12 103 ALA B CA 1
ATOM 561 C C . ALA A 1 103 ? -12.393 -13.756 83.116 1.00 78.19 103 ALA B C 1
ATOM 562 O O . ALA A 1 103 ? -13.192 -14.417 82.444 1.00 75.66 103 ALA B O 1
ATOM 564 N N . SER A 1 104 ? -11.280 -13.200 82.614 1.00 78.47 104 SER B N 1
ATOM 565 C CA . SER A 1 104 ? -10.925 -13.218 81.203 1.00 79.46 104 SER B CA 1
ATOM 566 C C . SER A 1 104 ? -10.390 -14.589 80.801 1.00 78.90 104 SER B C 1
ATOM 567 O O . SER A 1 104 ? -10.560 -15.012 79.651 1.00 78.24 104 SER B O 1
ATOM 570 N N . PHE A 1 105 ? -9.707 -15.254 81.741 1.00 78.28 105 PHE B N 1
ATOM 571 C CA . PHE A 1 105 ? -9.082 -16.535 81.456 1.00 76.80 105 PHE B CA 1
ATOM 572 C C . PHE A 1 105 ? -9.122 -17.390 82.715 1.00 75.85 105 PHE B C 1
ATOM 573 O O . PHE A 1 105 ? -9.498 -16.906 83.775 1.00 79.68 105 PHE B O 1
ATOM 581 N N . MET A 1 106 ? -8.738 -18.661 82.584 1.00 72.99 106 MET B N 1
ATOM 582 C CA . MET A 1 106 ? -8.646 -19.555 83.726 1.00 74.87 106 MET B CA 1
ATOM 583 C C . MET A 1 106 ? -7.179 -19.752 84.117 1.00 73.80 106 MET B C 1
ATOM 584 O O . MET A 1 106 ? -6.838 -19.683 85.299 1.00 73.94 106 MET B O 1
ATOM 589 N N . PHE A 1 107 ? -6.320 -19.973 83.114 1.00 69.88 107 PHE B N 1
ATOM 590 C CA . PHE A 1 107 ? -4.882 -20.053 83.329 1.00 69.03 107 PHE B CA 1
ATOM 591 C C . PHE A 1 107 ? -4.154 -19.314 82.213 1.00 67.90 107 PHE B C 1
ATOM 592 O O . PHE A 1 107 ? -4.513 -19.441 81.041 1.00 65.57 107 PHE B O 1
ATOM 600 N N . HIS A 1 108 ? -3.115 -18.561 82.584 1.00 68.11 108 HIS B N 1
ATOM 601 C CA . HIS A 1 108 ? -2.244 -17.949 81.594 1.00 67.73 108 HIS B CA 1
ATOM 602 C C . HIS A 1 108 ? -0.812 -18.421 81.846 1.00 68.02 108 HIS B C 1
ATOM 603 O O . HIS A 1 108 ? -0.116 -17.908 82.724 1.00 67.71 108 HIS B O 1
ATOM 610 N N . PHE A 1 109 ? -0.413 -19.443 81.080 1.00 65.47 109 PHE B N 1
ATOM 611 C CA . PHE A 1 109 ? 0.931 -19.994 81.136 1.00 65.58 109 PHE B CA 1
ATOM 612 C C . PHE A 1 109 ? 1.807 -19.102 80.259 1.00 65.58 109 PHE B C 1
ATOM 613 O O . PHE A 1 109 ? 1.752 -19.188 79.029 1.00 63.03 109 PHE B O 1
ATOM 621 N N . THR A 1 110 ? 2.610 -18.250 80.897 1.00 65.38 110 THR B N 1
ATOM 622 C CA . THR A 1 110 ? 3.299 -17.152 80.240 1.00 66.45 110 THR B CA 1
ATOM 623 C C . THR A 1 110 ? 4.737 -17.121 80.737 1.00 68.34 110 THR B C 1
ATOM 624 O O . THR A 1 110 ? 4.988 -17.176 81.945 1.00 69.17 110 THR B O 1
ATOM 628 N N . GLY A 1 111 ? 5.666 -16.964 79.793 1.00 67.97 111 GLY B N 1
ATOM 629 C CA . GLY A 1 111 ? 7.056 -16.690 80.118 1.00 70.60 111 GLY B CA 1
ATOM 630 C C . GLY A 1 111 ? 7.457 -15.264 79.740 1.00 71.84 111 GLY B C 1
ATOM 631 O O . GLY A 1 111 ? 8.646 -15.014 79.407 1.00 73.70 111 GLY B O 1
ATOM 632 N N . GLU A 1 112 ? 6.456 -14.348 79.782 1.00 73.17 112 GLU B N 1
ATOM 633 C CA . GLU A 1 112 ? 6.715 -12.936 79.547 1.00 76.15 112 GLU B CA 1
ATOM 634 C C . GLU A 1 112 ? 7.452 -12.337 80.746 1.00 79.14 112 GLU B C 1
ATOM 635 O O . GLU A 1 112 ? 6.903 -12.213 81.842 1.00 80.57 112 GLU B O 1
ATOM 641 N N . GLY A 1 113 ? 8.709 -11.953 80.504 1.00 80.14 113 GLY B N 1
ATOM 642 C CA . GLY A 1 113 ? 9.524 -11.258 81.479 1.00 81.62 113 GLY B CA 1
ATOM 643 C C . GLY A 1 113 ? 10.529 -12.202 82.129 1.00 82.77 113 GLY B C 1
ATOM 644 O O . GLY A 1 113 ? 11.424 -11.742 82.829 1.00 84.87 113 GLY B O 1
ATOM 645 N N . GLN A 1 114 ? 10.356 -13.512 81.909 1.00 79.67 114 GLN B N 1
ATOM 646 C CA . GLN A 1 114 ? 11.192 -14.530 82.529 1.00 78.91 114 GLN B CA 1
ATOM 647 C C . GLN A 1 114 ? 12.577 -14.507 81.893 1.00 79.42 114 GLN B C 1
ATOM 648 O O . GLN A 1 114 ? 12.693 -14.367 80.677 1.00 79.69 114 GLN B O 1
ATOM 654 N N . ALA A 1 115 ? 13.614 -14.652 82.726 1.00 80.35 115 ALA B N 1
ATOM 655 C CA . ALA A 1 115 ? 14.991 -14.712 82.264 1.00 81.00 115 ALA B CA 1
ATOM 656 C C . ALA A 1 115 ? 15.173 -15.919 81.347 1.00 79.40 115 ALA B C 1
ATOM 657 O O . ALA A 1 115 ? 15.723 -15.785 80.258 1.00 81.04 115 ALA B O 1
ATOM 659 N N . GLN A 1 116 ? 14.684 -17.081 81.802 1.00 78.97 116 GLN B N 1
ATOM 660 C CA . GLN A 1 116 ? 14.741 -18.341 81.072 1.00 76.26 116 GLN B CA 1
ATOM 661 C C . GLN A 1 116 ? 13.317 -18.725 80.655 1.00 74.54 116 GLN B C 1
ATOM 662 O O . GLN A 1 116 ? 12.411 -18.689 81.485 1.00 76.82 116 GLN B O 1
ATOM 668 N N . ARG A 1 117 ? 13.114 -19.080 79.366 1.00 72.77 117 ARG B N 1
ATOM 669 C CA . ARG A 1 117 ? 11.783 -19.321 78.818 1.00 70.18 117 ARG B CA 1
ATOM 670 C C . ARG A 1 117 ? 11.166 -20.570 79.472 1.00 69.57 117 ARG B C 1
ATOM 671 O O . ARG A 1 117 ? 11.844 -21.599 79.640 1.00 68.89 117 ARG B O 1
ATOM 679 N N . PRO A 1 118 ? 9.877 -20.521 79.901 1.00 69.27 118 PRO B N 1
ATOM 680 C CA . PRO A 1 118 ? 9.178 -21.702 80.413 1.00 69.21 118 PRO B CA 1
ATOM 681 C C . PRO A 1 118 ? 9.083 -22.864 79.429 1.00 68.96 118 PRO B C 1
ATOM 682 O O . PRO A 1 118 ? 8.722 -22.690 78.260 1.00 65.28 118 PRO B O 1
ATOM 686 N N . MET A 1 119 ? 9.411 -24.063 79.917 1.00 69.96 119 MET B N 1
ATOM 687 C CA . MET A 1 119 ? 9.551 -25.199 79.022 1.00 68.14 119 MET B CA 1
ATOM 688 C C . MET A 1 119 ? 9.057 -26.458 79.726 1.00 69.08 119 MET B C 1
ATOM 689 O O . MET A 1 119 ? 9.763 -27.016 80.569 1.00 71.03 119 MET B O 1
ATOM 694 N N . GLY A 1 120 ? 7.834 -26.877 79.372 1.00 67.58 120 GLY B N 1
ATOM 695 C CA . GLY A 1 120 ? 7.168 -28.014 79.989 1.00 67.21 120 GLY B CA 1
ATOM 696 C C . GLY A 1 120 ? 5.798 -27.615 80.538 1.00 67.19 120 GLY B C 1
ATOM 697 O O . GLY A 1 120 ? 5.303 -26.522 80.236 1.00 68.02 120 GLY B O 1
ATOM 698 N N . GLY A 1 121 ? 5.189 -28.516 81.329 1.00 67.25 121 GLY B N 1
ATOM 699 C CA . GLY A 1 121 ? 3.968 -28.221 82.063 1.00 66.30 121 GLY B CA 1
ATOM 700 C C . GLY A 1 121 ? 2.720 -28.313 81.191 1.00 65.00 121 GLY B C 1
ATOM 701 O O . GLY A 1 121 ? 2.813 -28.464 79.979 1.00 63.46 121 GLY B O 1
ATOM 702 N N . GLY A 1 122 ? 1.550 -28.226 81.831 1.00 65.25 122 GLY B N 1
ATOM 703 C CA . GLY A 1 122 ? 0.284 -28.207 81.121 1.00 63.19 122 GLY B CA 1
ATOM 704 C C . GLY A 1 122 ? -0.877 -28.751 81.948 1.00 64.11 122 GLY B C 1
ATOM 705 O O . GLY A 1 122 ? -0.951 -28.545 83.164 1.00 66.82 122 GLY B O 1
ATOM 706 N N . LEU A 1 123 ? -1.773 -29.466 81.260 1.00 63.06 123 LEU B N 1
AT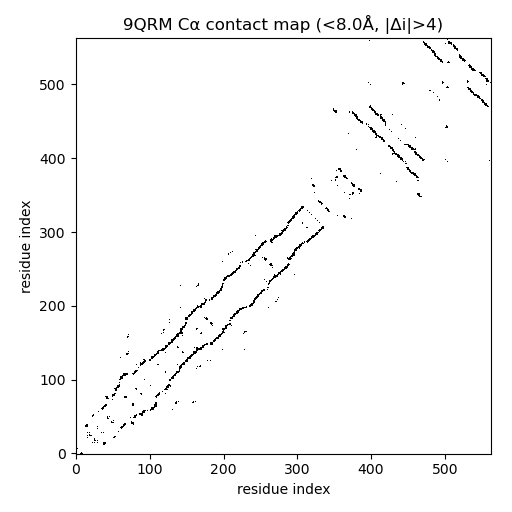OM 707 C CA . LEU A 1 123 ? -3.078 -29.854 81.770 1.00 63.33 123 LEU B CA 1
ATOM 708 C C . LEU A 1 123 ? -3.345 -31.314 81.413 1.00 63.07 123 LEU B C 1
ATOM 709 O O . LEU A 1 123 ? -3.547 -31.646 80.237 1.00 62.73 123 LEU B O 1
ATOM 714 N N . PHE A 1 124 ? -3.374 -32.162 82.444 1.00 63.88 124 PHE B N 1
ATOM 715 C CA . PHE A 1 124 ? -3.457 -33.609 82.324 1.00 64.18 124 PHE B CA 1
ATOM 716 C C . PHE A 1 124 ? -4.690 -34.134 83.056 1.00 66.01 124 PHE B C 1
ATOM 717 O O . PHE A 1 124 ? -4.765 -34.094 84.295 1.00 66.30 124 PHE B O 1
ATOM 725 N N . ASN A 1 125 ? -5.641 -34.656 82.269 1.00 64.80 125 ASN B N 1
ATOM 726 C CA . ASN A 1 125 ? -6.803 -35.335 82.823 1.00 66.04 125 ASN B CA 1
ATOM 727 C C . ASN A 1 125 ? -7.742 -34.312 83.469 1.00 66.74 125 ASN B C 1
ATOM 728 O O . ASN A 1 125 ? -8.081 -34.434 84.647 1.00 66.91 125 ASN B O 1
ATOM 733 N N . ILE A 1 126 ? -8.166 -33.293 82.704 1.00 64.33 126 ILE B N 1
ATOM 734 C CA . ILE A 1 126 ? -8.950 -32.210 83.288 1.00 65.43 126 ILE B CA 1
ATOM 735 C C . ILE A 1 126 ? -10.071 -31.774 82.340 1.00 64.02 126 ILE B C 1
ATOM 736 O O . ILE A 1 126 ? -9.847 -31.536 81.151 1.00 62.05 126 ILE B O 1
ATOM 741 N N . ASN A 1 127 ? -11.291 -31.695 82.883 1.00 63.81 127 ASN B N 1
ATOM 742 C CA . ASN A 1 127 ? -12.467 -31.173 82.199 1.00 62.49 127 ASN B CA 1
ATOM 743 C C . ASN A 1 127 ? -12.553 -29.681 82.517 1.00 63.43 127 ASN B C 1
ATOM 744 O O . ASN A 1 127 ? -12.860 -29.304 83.652 1.00 64.29 127 ASN B O 1
ATOM 749 N N . LEU A 1 128 ? -12.226 -28.843 81.528 1.00 61.54 128 LEU B N 1
ATOM 750 C CA . LEU A 1 128 ? -12.147 -27.403 81.714 1.00 62.98 128 LEU B CA 1
ATOM 751 C C . LEU A 1 128 ? -13.328 -26.718 81.027 1.00 63.96 128 LEU B C 1
ATOM 752 O O . LEU A 1 128 ? -13.526 -26.843 79.810 1.00 61.28 128 LEU B O 1
ATOM 757 N N . ASN A 1 129 ? -14.078 -25.954 81.832 1.00 66.76 129 ASN B N 1
ATOM 758 C CA . ASN A 1 129 ? -15.276 -25.256 81.397 1.00 68.78 129 ASN B CA 1
ATOM 759 C C . ASN A 1 129 ? -15.091 -23.748 81.541 1.00 70.58 129 ASN B C 1
ATOM 760 O O . ASN A 1 129 ? -14.322 -23.286 82.382 1.00 77.53 129 ASN B O 1
ATOM 765 N N . GLY A 1 130 ? -15.824 -22.999 80.713 1.00 69.54 130 GLY B N 1
ATOM 766 C CA . GLY A 1 130 ? -16.081 -21.587 80.922 1.00 70.03 130 GLY B CA 1
ATOM 767 C C . GLY A 1 130 ? -17.266 -21.422 81.877 1.00 71.94 130 GLY B C 1
ATOM 768 O O . GLY A 1 130 ? -18.200 -22.226 81.856 1.00 73.86 130 GLY B O 1
ATOM 769 N N . ASP A 1 131 ? -17.222 -20.348 82.669 1.00 70.55 131 ASP B N 1
ATOM 770 C CA . ASP A 1 131 ? -18.183 -20.038 83.723 1.00 72.20 131 ASP B CA 1
ATOM 771 C C . ASP A 1 131 ? -19.627 -20.090 83.225 1.00 72.09 131 ASP B C 1
ATOM 772 O O . ASP A 1 131 ? -20.531 -20.419 83.997 1.00 72.31 131 ASP B O 1
ATOM 777 N N . THR A 1 132 ? -19.814 -19.723 81.943 1.00 69.49 132 THR B N 1
ATOM 778 C CA . THR A 1 132 ? -21.109 -19.606 81.282 1.00 68.25 132 THR B CA 1
ATOM 779 C C . THR A 1 132 ? -20.877 -19.836 79.798 1.00 66.53 132 THR B C 1
ATOM 780 O O . THR A 1 132 ? -19.813 -19.481 79.294 1.00 66.21 132 THR B O 1
ATOM 784 N N . ALA A 1 133 ? -21.925 -20.306 79.114 1.00 66.15 133 ALA B N 1
ATOM 785 C CA . ALA A 1 133 ? -21.868 -20.660 77.701 1.00 65.37 133 ALA B CA 1
ATOM 786 C C . ALA A 1 133 ? -21.675 -19.438 76.796 1.00 65.64 133 ALA B C 1
ATOM 787 O O . ALA A 1 133 ? -21.672 -19.581 75.577 1.00 65.11 133 ALA B O 1
ATOM 789 N N . THR A 1 134 ? -21.503 -18.233 77.359 1.00 68.10 134 THR B N 1
ATOM 790 C CA . THR A 1 134 ? -21.433 -17.050 76.512 1.00 68.35 134 THR B CA 1
ATOM 791 C C . THR A 1 134 ? -20.247 -16.149 76.837 1.00 69.93 134 THR B C 1
ATOM 792 O O . THR A 1 134 ? -20.016 -15.170 76.126 1.00 70.24 134 THR B O 1
ATOM 796 N N . ALA A 1 135 ? -19.489 -16.486 77.886 1.00 72.75 135 ALA B N 1
ATOM 797 C CA . ALA A 1 135 ? -18.390 -15.629 78.302 1.00 74.88 135 ALA B CA 1
ATOM 798 C C . ALA A 1 135 ? -17.296 -15.589 77.230 1.00 74.47 135 ALA B C 1
ATOM 799 O O . ALA A 1 135 ? -16.489 -16.511 77.108 1.00 75.62 135 ALA B O 1
ATOM 801 N N . LEU A 1 136 ? -17.307 -14.505 76.443 1.00 74.10 136 LEU B N 1
ATOM 802 C CA . LEU A 1 136 ? -16.195 -14.092 75.598 1.00 74.90 136 LEU B CA 1
ATOM 803 C C . LEU A 1 136 ? -14.930 -13.981 76.460 1.00 73.42 136 LEU B C 1
ATOM 804 O O . LEU A 1 136 ? -15.020 -13.896 77.674 1.00 77.77 136 LEU B O 1
ATOM 809 N N . GLY A 1 137 ? -13.747 -14.037 75.840 1.00 71.30 137 GLY B N 1
ATOM 810 C CA . GLY A 1 137 ? -12.478 -14.144 76.544 1.00 69.95 137 GLY B CA 1
ATOM 811 C C . GLY A 1 137 ? -11.649 -15.325 76.036 1.00 68.61 137 GLY B C 1
ATOM 812 O O . GLY A 1 137 ? -11.689 -15.657 74.842 1.00 68.30 137 GLY B O 1
ATOM 813 N N . ASP A 1 138 ? -10.883 -15.943 76.943 1.00 67.69 138 ASP B N 1
ATOM 814 C CA . ASP A 1 138 ? -10.113 -17.139 76.634 1.00 67.34 138 ASP B CA 1
ATOM 815 C C . ASP A 1 138 ? -10.284 -18.127 77.779 1.00 67.96 138 ASP B C 1
ATOM 816 O O . ASP A 1 138 ? -10.373 -17.706 78.932 1.00 71.34 138 ASP B O 1
ATOM 821 N N . ILE A 1 139 ? -10.329 -19.433 77.495 1.00 65.32 139 ILE B N 1
ATOM 822 C CA . ILE A 1 139 ? -10.243 -20.344 78.629 1.00 65.85 139 ILE B CA 1
ATOM 823 C C . ILE A 1 139 ? -8.790 -20.357 79.104 1.00 66.09 139 ILE B C 1
ATOM 824 O O . ILE A 1 139 ? -8.480 -19.874 80.202 1.00 66.47 139 ILE B O 1
ATOM 829 N N . ILE A 1 140 ? -7.909 -20.859 78.232 1.00 63.97 140 ILE B N 1
ATOM 830 C CA . ILE A 1 140 ? -6.508 -21.071 78.551 1.00 64.59 140 ILE B CA 1
ATOM 831 C C . ILE A 1 140 ? -5.658 -20.342 77.517 1.00 64.10 140 ILE B C 1
ATOM 832 O O . ILE A 1 140 ? -5.772 -20.599 76.323 1.00 62.63 140 ILE B O 1
ATOM 837 N N . LYS A 1 141 ? -4.860 -19.385 78.000 1.00 65.01 141 LYS B N 1
ATOM 838 C CA . LYS A 1 141 ? -3.883 -18.681 77.191 1.00 64.42 141 LYS B CA 1
ATOM 839 C C . LYS A 1 141 ? -2.507 -19.266 77.474 1.00 65.23 141 LYS B C 1
ATOM 840 O O . LYS A 1 141 ? -2.204 -19.614 78.605 1.00 67.87 141 LYS B O 1
ATOM 846 N N . VAL A 1 142 ? -1.692 -19.399 76.427 1.00 64.80 142 VAL B N 1
ATOM 847 C CA . VAL A 1 142 ? -0.305 -19.813 76.568 1.00 64.31 142 VAL B CA 1
ATOM 848 C C . VAL A 1 142 ? 0.505 -18.819 75.744 1.00 64.28 142 VAL B C 1
ATOM 849 O O . VAL A 1 142 ? 0.314 -18.727 74.529 1.00 62.12 142 VAL B O 1
ATOM 853 N N . THR A 1 143 ? 1.378 -18.063 76.419 1.00 64.49 143 THR B N 1
ATOM 854 C CA . THR A 1 143 ? 2.203 -17.072 75.743 1.00 64.98 143 THR B CA 1
ATOM 855 C C . THR A 1 143 ? 3.674 -17.351 76.047 1.00 66.42 143 THR B C 1
ATOM 856 O O . THR A 1 143 ? 4.017 -17.742 77.159 1.00 70.95 143 THR B O 1
ATOM 860 N N . GLN A 1 144 ? 4.529 -17.142 75.041 1.00 65.27 144 GLN B N 1
ATOM 861 C CA . GLN A 1 144 ? 5.974 -17.257 75.160 1.00 65.56 144 GLN B CA 1
ATOM 862 C C . GLN A 1 144 ? 6.353 -18.455 76.029 1.00 65.96 144 GLN B C 1
ATOM 863 O O . GLN A 1 144 ? 6.781 -18.283 77.173 1.00 66.80 144 GLN B O 1
ATOM 869 N N . TRP A 1 145 ? 6.252 -19.651 75.434 1.00 64.22 145 TRP B N 1
ATOM 870 C CA . TRP A 1 145 ? 6.299 -20.933 76.122 1.00 64.60 145 TRP B CA 1
ATOM 871 C C . TRP A 1 145 ? 6.758 -22.012 75.135 1.00 64.16 145 TRP B C 1
ATOM 872 O O . TRP A 1 145 ? 6.602 -21.858 73.915 1.00 62.34 145 TRP B O 1
ATOM 883 N N . SER A 1 146 ? 7.361 -23.092 75.665 1.00 64.32 146 SER B N 1
ATOM 884 C CA . SER A 1 146 ? 7.671 -24.263 74.854 1.00 62.78 146 SER B CA 1
ATOM 885 C C . SER A 1 146 ? 7.387 -25.559 75.611 1.00 61.44 146 SER B C 1
ATOM 886 O O . SER A 1 146 ? 7.556 -25.627 76.827 1.00 62.87 146 SER B O 1
ATOM 889 N N . TYR A 1 147 ? 6.952 -26.576 74.855 1.00 57.49 147 TYR B N 1
ATOM 890 C CA . TYR A 1 147 ? 6.757 -27.948 75.294 1.00 56.57 147 TYR B CA 1
ATOM 891 C C . TYR A 1 147 ? 5.569 -28.045 76.253 1.00 58.09 147 TYR B C 1
ATOM 892 O O . TYR A 1 147 ? 5.549 -28.911 77.134 1.00 59.85 147 TYR B O 1
ATOM 901 N N . PHE A 1 148 ? 4.593 -27.146 76.066 1.00 56.74 148 PHE B N 1
ATOM 902 C CA . PHE A 1 148 ? 3.284 -27.264 76.684 1.00 56.30 148 PHE B CA 1
ATOM 903 C C . PHE A 1 148 ? 2.589 -28.505 76.133 1.00 55.95 148 PHE B C 1
ATOM 904 O O . PHE A 1 148 ? 2.584 -28.743 74.916 1.00 54.46 148 PHE B O 1
ATOM 912 N N . LYS A 1 149 ? 1.995 -29.276 77.047 1.00 56.86 149 LYS B N 1
ATOM 913 C CA . LYS A 1 149 ? 1.150 -30.405 76.712 1.00 57.30 149 LYS B CA 1
ATOM 914 C C . LYS A 1 149 ? -0.210 -30.203 77.373 1.00 58.68 149 LYS B C 1
ATOM 915 O O . LYS A 1 149 ? -0.287 -29.787 78.517 1.00 61.02 149 LYS B O 1
ATOM 921 N N . ALA A 1 150 ? -1.283 -30.427 76.615 1.00 58.92 150 ALA B N 1
ATOM 922 C CA . ALA A 1 150 ? -2.625 -30.573 77.152 1.00 59.84 150 ALA B CA 1
ATOM 923 C C . ALA A 1 150 ? -3.190 -31.883 76.610 1.00 60.85 150 ALA B C 1
ATOM 924 O O . ALA A 1 150 ? -3.426 -32.021 75.403 1.00 62.80 150 ALA B O 1
ATOM 926 N N . ASN A 1 151 ? -3.332 -32.860 77.509 1.00 62.26 151 ASN B N 1
ATOM 927 C CA . ASN A 1 151 ? -3.640 -34.235 77.148 1.00 62.15 151 ASN B CA 1
ATOM 928 C C . ASN A 1 151 ? -4.829 -34.709 77.984 1.00 63.66 151 ASN B C 1
ATOM 929 O O . ASN A 1 151 ? -4.957 -34.349 79.154 1.00 65.48 151 ASN B O 1
ATOM 934 N N . ASN A 1 152 ? -5.705 -35.503 77.355 1.00 62.01 152 ASN B N 1
ATOM 935 C CA . ASN A 1 152 ? -6.858 -36.118 78.001 1.00 62.70 152 ASN B CA 1
ATOM 936 C C . ASN A 1 152 ? -7.722 -35.078 78.711 1.00 62.16 152 ASN B C 1
ATOM 937 O O . ASN A 1 152 ? -8.173 -35.293 79.838 1.00 64.88 152 ASN B O 1
ATOM 942 N N . CYS A 1 153 ? -7.971 -33.954 78.038 1.00 59.70 153 CYS B N 1
ATOM 943 C CA . CYS A 1 153 ? -8.674 -32.848 78.660 1.00 60.52 153 CYS B CA 1
ATOM 944 C C . CYS A 1 153 ? -9.987 -32.551 77.951 1.00 60.59 153 CYS B C 1
ATOM 945 O O . CYS A 1 153 ? -10.345 -33.208 76.968 1.00 59.54 153 CYS B O 1
ATOM 948 N N . ALA A 1 154 ? -10.678 -31.524 78.448 1.00 60.15 154 ALA B N 1
ATOM 949 C CA . ALA A 1 154 ? -11.768 -30.912 77.711 1.00 61.34 154 ALA B CA 1
ATOM 950 C C . ALA A 1 154 ? -11.615 -29.393 77.720 1.00 62.61 154 ALA B C 1
ATOM 951 O O . ALA A 1 154 ? -10.995 -28.837 78.628 1.00 64.93 154 ALA B O 1
ATOM 953 N N . PHE A 1 155 ? -12.178 -28.747 76.688 1.00 61.15 155 PHE B N 1
ATOM 954 C CA . PHE A 1 155 ? -12.223 -27.296 76.569 1.00 61.94 155 PHE B CA 1
ATOM 955 C C . PHE A 1 155 ? -13.609 -26.901 76.068 1.00 61.91 155 PHE B C 1
ATOM 956 O O . PHE A 1 155 ? -13.927 -27.083 74.893 1.00 59.75 155 PHE B O 1
ATOM 964 N N . GLN A 1 156 ? -14.435 -26.351 76.966 1.00 63.02 156 GLN B N 1
ATOM 965 C CA . GLN A 1 156 ? -15.848 -26.220 76.646 1.00 65.90 156 GLN B CA 1
ATOM 966 C C . GLN A 1 156 ? -16.534 -25.106 77.436 1.00 70.63 156 GLN B C 1
ATOM 967 O O . GLN A 1 156 ? -16.082 -24.714 78.515 1.00 71.71 156 GLN B O 1
ATOM 973 N N . ASN A 1 157 ? -17.617 -24.596 76.826 1.00 72.71 157 ASN B N 1
ATOM 974 C CA . ASN A 1 157 ? -18.708 -23.882 77.472 1.00 75.75 157 ASN B CA 1
ATOM 975 C C . ASN A 1 157 ? -18.414 -22.392 77.610 1.00 77.54 157 ASN B C 1
ATOM 976 O O . ASN A 1 157 ? -18.489 -21.841 78.706 1.00 78.44 157 ASN B O 1
ATOM 981 N N . MET A 1 158 ? -18.131 -21.744 76.481 1.00 74.76 158 MET B N 1
ATOM 982 C CA . MET A 1 158 ? -17.954 -20.303 76.432 1.00 76.35 158 MET B CA 1
ATOM 983 C C . MET A 1 158 ? -18.024 -19.863 74.971 1.00 74.18 158 MET B C 1
ATOM 984 O O . MET A 1 158 ? -18.087 -20.707 74.080 1.00 72.34 158 MET B O 1
ATOM 989 N N . ALA A 1 159 ? -17.993 -18.542 74.742 1.00 74.06 159 ALA B N 1
ATOM 990 C CA . ALA A 1 159 ? -18.115 -17.978 73.407 1.00 70.28 159 ALA B CA 1
ATOM 991 C C . ALA A 1 159 ? -16.818 -17.309 72.948 1.00 68.50 159 ALA B C 1
ATOM 992 O O . ALA A 1 159 ? -16.781 -16.693 71.883 1.00 65.84 159 ALA B O 1
ATOM 994 N N . GLY A 1 160 ? -15.758 -17.431 73.756 1.00 66.62 160 GLY B N 1
ATOM 995 C CA . GLY A 1 160 ? -14.435 -16.995 73.337 1.00 64.32 160 GLY B CA 1
ATOM 996 C C . GLY A 1 160 ? -13.605 -18.177 72.835 1.00 61.28 160 GLY B C 1
ATOM 997 O O . GLY A 1 160 ? -14.155 -19.177 72.376 1.00 60.09 160 GLY B O 1
ATOM 998 N N . TRP A 1 161 ? -12.279 -18.059 72.974 1.00 59.35 161 TRP B N 1
ATOM 999 C CA . TRP A 1 161 ? -11.342 -19.076 72.529 1.00 57.69 161 TRP B CA 1
ATOM 1000 C C . TRP A 1 161 ? -11.091 -20.106 73.624 1.00 59.05 161 TRP B C 1
ATOM 1001 O O . TRP A 1 161 ? -10.923 -19.752 74.793 1.00 60.27 161 TRP B O 1
ATOM 1012 N N . GLY A 1 162 ? -11.072 -21.382 73.227 1.00 57.52 162 GLY B N 1
ATOM 1013 C CA . GLY A 1 162 ? -10.651 -22.474 74.089 1.00 58.02 162 GLY B CA 1
ATOM 1014 C C . GLY A 1 162 ? -9.202 -22.293 74.540 1.00 59.09 162 GLY B C 1
ATOM 1015 O O . GLY A 1 162 ? -8.931 -21.983 75.698 1.00 60.36 162 GLY B O 1
ATOM 1016 N N . ILE A 1 163 ? -8.270 -22.478 73.605 1.00 57.30 163 ILE B N 1
ATOM 1017 C CA . ILE A 1 163 ? -6.852 -22.338 73.881 1.00 57.51 163 ILE B CA 1
ATOM 1018 C C . ILE A 1 163 ? -6.321 -21.230 72.977 1.00 58.37 163 ILE B C 1
ATOM 1019 O O . ILE A 1 163 ? -6.462 -21.314 71.757 1.00 57.18 163 ILE B O 1
ATOM 1024 N N . ARG A 1 164 ? -5.716 -20.197 73.579 1.00 60.52 164 ARG B N 1
ATOM 1025 C CA . ARG A 1 164 ? -5.099 -19.117 72.819 1.00 61.35 164 ARG B CA 1
ATOM 1026 C C . ARG A 1 164 ? -3.578 -19.204 72.948 1.00 62.17 164 ARG B C 1
ATOM 1027 O O . ARG A 1 164 ? -3.046 -19.198 74.054 1.00 64.10 164 ARG B O 1
ATOM 1035 N N . LEU A 1 165 ? -2.898 -19.261 71.793 1.00 60.62 165 LEU B N 1
ATOM 1036 C CA . LEU A 1 165 ? -1.468 -19.516 71.703 1.00 60.73 165 LEU B CA 1
ATOM 1037 C C . LEU A 1 165 ? -0.745 -18.334 71.053 1.00 61.80 165 LEU B C 1
ATOM 1038 O O . LEU A 1 165 ? -1.081 -17.928 69.941 1.00 60.07 165 LEU B O 1
ATOM 1043 N N . LYS A 1 166 ? 0.267 -17.803 71.758 1.00 63.49 166 LYS B N 1
ATOM 1044 C CA . LYS A 1 166 ? 1.158 -16.783 71.219 1.00 62.88 166 LYS B CA 1
ATOM 1045 C C . LYS A 1 166 ? 2.600 -17.120 71.596 1.00 62.46 166 LYS B C 1
ATOM 1046 O O . LYS A 1 166 ? 2.908 -17.281 72.776 1.00 62.58 166 LYS B O 1
ATOM 1052 N N . ASP A 1 167 ? 3.476 -17.204 70.584 1.00 59.70 167 ASP B N 1
ATOM 1053 C CA . ASP A 1 167 ? 4.872 -17.592 70.751 1.00 59.68 167 ASP B CA 1
ATOM 1054 C C . ASP A 1 167 ? 4.971 -18.871 71.584 1.00 60.32 167 ASP B C 1
ATOM 1055 O O . ASP A 1 167 ? 5.596 -18.888 72.648 1.00 58.95 167 ASP B O 1
ATOM 1060 N N . VAL A 1 168 ? 4.325 -19.935 71.099 1.00 57.87 168 VAL B N 1
ATOM 1061 C CA . VAL A 1 168 ? 4.443 -21.248 71.715 1.00 57.90 168 VAL B CA 1
ATOM 1062 C C . VAL A 1 168 ? 5.003 -22.227 70.685 1.00 57.75 168 VAL B C 1
ATOM 1063 O O . VAL A 1 168 ? 4.557 -22.253 69.528 1.00 53.44 168 VAL B O 1
ATOM 1067 N N A MET A 1 169 ? 6.007 -22.999 71.123 0.64 57.86 169 MET B N 1
ATOM 1068 N N B MET A 1 169 ? 5.990 -23.025 71.114 0.36 57.38 169 MET B N 1
ATOM 1069 C CA A MET A 1 169 ? 6.720 -23.915 70.246 0.64 57.21 169 MET B CA 1
ATOM 1070 C CA B MET A 1 169 ? 6.719 -23.894 70.202 0.36 56.35 169 MET B CA 1
ATOM 1071 C C A MET A 1 169 ? 6.729 -25.301 70.886 0.64 57.12 169 MET B C 1
ATOM 1072 C C B MET A 1 169 ? 6.952 -25.241 70.888 0.36 56.42 169 MET B C 1
ATOM 1073 O O A MET A 1 169 ? 6.358 -25.444 72.052 0.64 57.03 169 MET B O 1
ATOM 1074 O O B MET A 1 169 ? 6.917 -25.313 72.114 0.36 57.23 169 MET B O 1
ATOM 1083 N N . GLU A 1 170 ? 7.120 -26.313 70.092 1.00 54.46 170 GLU B N 1
ATOM 1084 C CA . GLU A 1 170 ? 7.475 -27.640 70.595 1.00 54.02 170 GLU B CA 1
ATOM 1085 C C . GLU A 1 170 ? 6.317 -28.290 71.369 1.00 55.32 170 GLU B C 1
ATOM 1086 O O . GLU A 1 170 ? 6.526 -29.138 72.242 1.00 57.02 170 GLU B O 1
ATOM 1092 N N . SER A 1 171 ? 5.079 -27.886 71.082 1.00 54.20 171 SER B N 1
ATOM 1093 C CA . SER A 1 171 ? 3.989 -28.192 71.996 1.00 54.10 171 SER B CA 1
ATOM 1094 C C . SER A 1 171 ? 3.049 -29.258 71.441 1.00 53.16 171 SER B C 1
ATOM 1095 O O . SER A 1 171 ? 3.155 -29.657 70.282 1.00 49.78 171 SER B O 1
ATOM 1098 N N . ASN A 1 172 ? 2.138 -29.723 72.305 1.00 53.08 172 ASN B N 1
ATOM 1099 C CA . ASN A 1 172 ? 1.253 -30.829 71.980 1.00 52.69 172 ASN B CA 1
ATOM 1100 C C . ASN A 1 172 ? -0.097 -30.615 72.655 1.00 53.73 172 ASN B C 1
ATOM 1101 O O . ASN A 1 172 ? -0.172 -30.328 73.855 1.00 56.25 172 ASN B O 1
ATOM 1106 N N . ILE A 1 173 ? -1.158 -30.785 71.864 1.00 52.70 173 ILE B N 1
ATOM 1107 C CA . ILE A 1 173 ? -2.538 -30.698 72.306 1.00 53.07 173 ILE B CA 1
ATOM 1108 C C . ILE A 1 173 ? -3.279 -31.882 71.685 1.00 53.51 173 ILE B C 1
ATOM 1109 O O . ILE A 1 173 ? -3.828 -31.777 70.583 1.00 52.25 173 ILE B O 1
ATOM 1114 N N . SER A 1 174 ? -3.239 -33.035 72.367 1.00 55.24 174 SER B N 1
ATOM 1115 C CA . SER A 1 174 ? -3.792 -34.244 71.770 1.00 56.28 174 SER B CA 1
ATOM 1116 C C . SER A 1 174 ? -4.738 -34.997 72.703 1.00 57.91 174 SER B C 1
ATOM 1117 O O . SER A 1 174 ? -4.535 -35.043 73.916 1.00 58.48 174 SER B O 1
ATOM 1120 N N . GLY A 1 175 ? -5.779 -35.598 72.117 1.00 55.95 175 GLY B N 1
ATOM 1121 C CA . GLY A 1 175 ? -6.659 -36.486 72.865 1.00 56.05 175 GLY B CA 1
ATOM 1122 C C . GLY A 1 175 ? -7.690 -35.734 73.706 1.00 58.43 175 GLY B C 1
ATOM 1123 O O . GLY A 1 175 ? -8.260 -36.290 74.650 1.00 58.76 175 GLY B O 1
ATOM 1124 N N . ASN A 1 176 ? -7.921 -34.469 73.343 1.00 56.75 176 ASN B N 1
ATOM 1125 C CA . ASN A 1 176 ? -8.802 -33.588 74.086 1.00 55.60 176 ASN B CA 1
ATOM 1126 C C . ASN A 1 176 ? -10.158 -33.527 73.387 1.00 55.50 176 ASN B C 1
ATOM 1127 O O . ASN A 1 176 ? -10.308 -33.985 72.246 1.00 52.05 176 ASN B O 1
ATOM 1132 N N . LEU A 1 177 ? -11.155 -33.011 74.114 1.00 55.21 177 LEU B N 1
ATOM 1133 C CA . LEU A 1 177 ? -12.422 -32.601 73.529 1.00 55.45 177 LEU B CA 1
ATOM 1134 C C . LEU A 1 177 ? -12.469 -31.075 73.482 1.00 55.99 177 LEU B C 1
ATOM 1135 O O . LEU A 1 177 ? -12.113 -30.412 74.450 1.00 58.45 177 LEU B O 1
ATOM 1140 N N . PHE A 1 178 ? -12.927 -30.533 72.353 1.00 53.69 178 PHE B N 1
ATOM 1141 C CA . PHE A 1 178 ? -13.229 -29.118 72.212 1.00 54.31 178 PHE B CA 1
ATOM 1142 C C . PHE A 1 178 ? -14.708 -29.007 71.842 1.00 55.43 178 PHE B C 1
ATOM 1143 O O . PHE A 1 178 ? -15.152 -29.637 70.878 1.00 54.92 178 PHE B O 1
ATOM 1151 N N . ARG A 1 179 ? -15.484 -28.245 72.634 1.00 55.77 179 ARG B N 1
ATOM 1152 C CA . ARG A 1 179 ? -16.927 -28.196 72.428 1.00 56.03 179 ARG B CA 1
ATOM 1153 C C . ARG A 1 179 ? -17.514 -26.903 72.998 1.00 58.36 179 ARG B C 1
ATOM 1154 O O . ARG A 1 179 ? -16.894 -26.267 73.848 1.00 60.08 179 ARG B O 1
ATOM 1162 N N A ARG A 1 180 ? -18.705 -26.533 72.500 0.60 58.25 180 ARG B N 1
ATOM 1163 N N B ARG A 1 180 ? -18.702 -26.521 72.508 0.40 57.94 180 ARG B N 1
ATOM 1164 C CA A ARG A 1 180 ? -19.439 -25.331 72.872 0.60 58.98 180 ARG B CA 1
ATOM 1165 C CA B ARG A 1 180 ? -19.415 -25.330 72.947 0.40 58.60 180 ARG B CA 1
ATOM 1166 C C A ARG A 1 180 ? -18.477 -24.173 73.153 0.60 60.16 180 ARG B C 1
ATOM 1167 C C B ARG A 1 180 ? -18.444 -24.173 73.180 0.40 59.68 180 ARG B C 1
ATOM 1168 O O A ARG A 1 180 ? -18.531 -23.540 74.215 0.60 60.78 180 ARG B O 1
ATOM 1169 O O B ARG A 1 180 ? -18.465 -23.536 74.237 0.40 60.53 180 ARG B O 1
ATOM 1184 N N . LEU A 1 181 ? -17.605 -23.924 72.168 1.00 58.29 181 LEU B N 1
ATOM 1185 C CA . LEU A 1 181 ? -16.587 -22.886 72.188 1.00 60.11 181 LEU B CA 1
ATOM 1186 C C . LEU A 1 181 ? -16.858 -21.904 71.054 1.00 60.10 181 LEU B C 1
ATOM 1187 O O . LEU A 1 181 ? -17.396 -22.283 70.005 1.00 59.29 181 LEU B O 1
ATOM 1192 N N . GLY A 1 182 ? -16.437 -20.653 71.269 1.00 60.86 182 GLY B N 1
ATOM 1193 C CA . GLY A 1 182 ? -16.295 -19.678 70.202 1.00 60.67 182 GLY B CA 1
ATOM 1194 C C . GLY A 1 182 ? -17.600 -18.987 69.830 1.00 62.61 182 GLY B C 1
ATOM 1195 O O . GLY A 1 182 ? -18.575 -19.024 70.580 1.00 68.68 182 GLY B O 1
ATOM 1196 N N . GLY A 1 183 ? -17.580 -18.339 68.663 1.00 62.49 183 GLY B N 1
ATOM 1197 C CA . GLY A 1 183 ? -18.609 -17.404 68.245 1.00 62.60 183 GLY B CA 1
ATOM 1198 C C . GLY A 1 183 ? -17.967 -16.166 67.627 1.00 63.98 183 GLY B C 1
ATOM 1199 O O . GLY A 1 183 ? -16.779 -16.180 67.300 1.00 63.76 183 GLY B O 1
ATOM 1200 N N . PRO A 1 184 ? -18.759 -15.098 67.385 1.00 65.52 184 PRO B N 1
ATOM 1201 C CA . PRO A 1 184 ? -18.27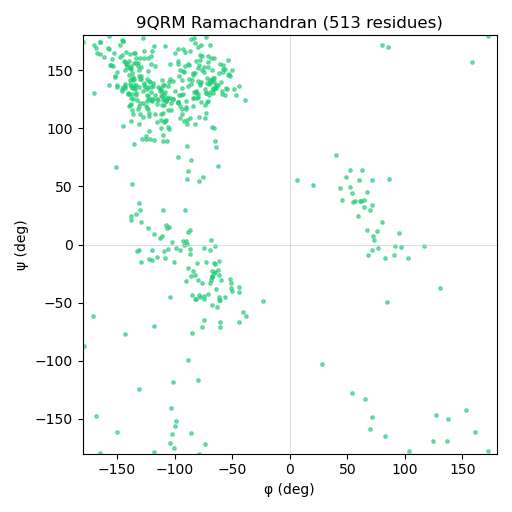6 -13.815 66.880 1.00 67.22 184 PRO B CA 1
ATOM 1202 C C . PRO A 1 184 ? -16.801 -13.485 67.122 1.00 67.20 184 PRO B C 1
ATOM 1203 O O . PRO A 1 184 ? -16.115 -13.060 66.198 1.00 66.12 184 PRO B O 1
ATOM 1207 N N . SER A 1 185 ? -16.315 -13.648 68.357 1.00 67.18 185 SER B N 1
ATOM 1208 C CA . SER A 1 185 ? -14.912 -13.367 68.635 1.00 67.17 185 SER B CA 1
ATOM 1209 C C . SER A 1 185 ? -14.304 -14.443 69.529 1.00 67.70 185 SER B C 1
ATOM 1210 O O . SER A 1 185 ? -13.700 -14.151 70.562 1.00 71.33 185 SER B O 1
ATOM 1213 N N . GLY A 1 186 ? -14.481 -15.693 69.093 1.00 65.81 186 GLY B N 1
ATOM 1214 C CA . GLY A 1 186 ? -13.842 -16.853 69.686 1.00 63.77 186 GLY B CA 1
ATOM 1215 C C . GLY A 1 186 ? -13.607 -17.945 68.642 1.00 60.22 186 GLY B C 1
ATOM 1216 O O . GLY A 1 186 ? -13.643 -17.688 67.437 1.00 59.92 186 GLY B O 1
ATOM 1217 N N . GLY A 1 187 ? -13.390 -19.165 69.145 1.00 59.12 187 GLY B N 1
ATOM 1218 C CA . GLY A 1 187 ? -13.095 -20.356 68.361 1.00 58.53 187 GLY B CA 1
ATOM 1219 C C . GLY A 1 187 ? -12.463 -21.401 69.278 1.00 58.72 187 GLY B C 1
ATOM 1220 O O . GLY A 1 187 ? -12.578 -21.295 70.505 1.00 61.09 187 GLY B O 1
ATOM 1221 N N . GLY A 1 188 ? -11.786 -22.389 68.681 1.00 54.88 188 GLY B N 1
ATOM 1222 C CA . GLY A 1 188 ? -11.147 -23.464 69.422 1.00 54.32 188 GLY B CA 1
ATOM 1223 C C . GLY A 1 188 ? -9.721 -23.097 69.817 1.00 55.36 188 GLY B C 1
ATOM 1224 O O . GLY A 1 188 ? -9.507 -22.414 70.828 1.00 58.91 188 GLY B O 1
ATOM 1225 N N . ILE A 1 189 ? -8.761 -23.602 69.032 1.00 52.63 189 ILE B N 1
ATOM 1226 C CA . ILE A 1 189 ? -7.346 -23.319 69.212 1.00 53.16 189 ILE B CA 1
ATOM 1227 C C . ILE A 1 189 ? -6.957 -22.186 68.267 1.00 52.41 189 ILE B C 1
ATOM 1228 O O . ILE A 1 189 ? -7.070 -22.324 67.040 1.00 52.54 189 ILE B O 1
ATOM 1233 N N . LEU A 1 190 ? -6.430 -21.103 68.847 1.00 51.73 190 LEU B N 1
ATOM 1234 C CA . LEU A 1 190 ? -6.044 -19.927 68.089 1.00 51.56 190 LEU B CA 1
ATOM 1235 C C . LEU A 1 190 ? -4.529 -19.794 68.096 1.00 51.48 190 LEU B C 1
ATOM 1236 O O . LEU A 1 190 ? -3.913 -19.790 69.157 1.00 53.37 190 LEU B O 1
ATOM 1241 N N . PHE A 1 191 ? -3.957 -19.665 66.895 1.00 51.34 191 PHE B N 1
ATOM 1242 C CA . PHE A 1 191 ? -2.585 -19.226 66.719 1.00 50.53 191 PHE B CA 1
ATOM 1243 C C . PHE A 1 191 ? -2.644 -17.707 66.612 1.00 51.34 191 PHE B C 1
ATOM 1244 O O . PHE A 1 191 ? -3.080 -17.169 65.598 1.00 52.54 191 PHE B O 1
ATOM 1252 N N . ASP A 1 192 ? -2.264 -17.016 67.687 1.00 50.67 192 ASP B N 1
ATOM 1253 C CA . ASP A 1 192 ? -2.378 -15.571 67.718 1.00 51.70 192 ASP B CA 1
ATOM 1254 C C . ASP A 1 192 ? -1.168 -14.968 67.022 1.00 52.76 192 ASP B C 1
ATOM 1255 O O . ASP A 1 192 ? -0.292 -15.704 66.563 1.00 53.35 192 ASP B O 1
ATOM 1260 N N . ASP A 1 193 ? -1.147 -13.633 66.927 1.00 54.07 193 ASP B N 1
ATOM 1261 C CA . ASP A 1 193 ? -0.005 -12.913 66.387 1.00 56.23 193 ASP B CA 1
ATOM 1262 C C . ASP A 1 193 ? 1.279 -13.387 67.060 1.00 57.17 193 ASP B C 1
ATOM 1263 O O . ASP A 1 193 ? 1.268 -13.808 68.214 1.00 59.36 193 ASP B O 1
ATOM 1268 N N . VAL A 1 194 ? 2.378 -13.304 66.303 1.00 55.52 194 VAL B N 1
ATOM 1269 C CA . VAL A 1 194 ? 3.732 -13.444 66.806 1.00 54.27 194 VAL B CA 1
ATOM 1270 C C . VAL A 1 194 ? 3.955 -12.414 67.916 1.00 55.73 194 VAL B C 1
ATOM 1271 O O . VAL A 1 194 ? 3.344 -11.348 67.904 1.00 55.24 194 VAL B O 1
ATOM 1275 N N . ARG A 1 195 ? 4.842 -12.745 68.860 1.00 56.56 195 ARG B N 1
ATOM 1276 C CA . ARG A 1 195 ? 5.015 -11.937 70.060 1.00 60.19 195 ARG B CA 1
ATOM 1277 C C . ARG A 1 195 ? 5.852 -10.694 69.758 1.00 62.47 195 ARG B C 1
ATOM 1278 O O . ARG A 1 195 ? 5.529 -9.606 70.237 1.00 66.33 195 ARG B O 1
ATOM 1286 N N . SER A 1 196 ? 6.954 -10.869 69.016 1.00 62.80 196 SER B N 1
ATOM 1287 C CA . SER A 1 196 ? 7.858 -9.764 68.743 1.00 65.94 196 SER B CA 1
ATOM 1288 C C . SER A 1 196 ? 8.420 -9.862 67.332 1.00 65.73 196 SER B C 1
ATOM 1289 O O . SER A 1 196 ? 7.991 -9.128 66.444 1.00 65.71 196 SER B O 1
ATOM 1292 N N . ALA A 1 197 ? 9.389 -10.765 67.149 1.00 65.28 197 ALA B N 1
ATOM 1293 C CA . ALA A 1 197 ? 9.940 -11.063 65.840 1.00 64.07 197 ALA B CA 1
ATOM 1294 C C . ALA A 1 197 ? 9.092 -12.154 65.180 1.00 61.28 197 ALA B C 1
ATOM 1295 O O . ALA A 1 197 ? 8.452 -12.948 65.871 1.00 60.05 197 ALA B O 1
ATOM 1297 N N . VAL A 1 198 ? 9.088 -12.197 63.843 1.00 59.92 198 VAL B N 1
ATOM 1298 C CA . VAL A 1 198 ? 8.185 -13.097 63.129 1.00 58.77 198 VAL B CA 1
ATOM 1299 C C . VAL A 1 198 ? 8.480 -14.559 63.486 1.00 58.28 198 VAL B C 1
ATOM 1300 O O . VAL A 1 198 ? 7.673 -15.454 63.234 1.00 58.34 198 VAL B O 1
ATOM 1304 N N . THR A 1 199 ? 9.634 -14.793 64.112 1.00 58.79 199 THR B N 1
ATOM 1305 C CA . THR A 1 199 ? 10.021 -16.120 64.559 1.00 58.32 199 THR B CA 1
ATOM 1306 C C . THR A 1 199 ? 9.468 -16.429 65.955 1.00 57.46 199 THR B C 1
ATOM 1307 O O . THR A 1 199 ? 9.657 -17.542 66.443 1.00 56.88 199 THR B O 1
ATOM 1311 N N . ASP A 1 200 ? 8.793 -15.457 66.601 1.00 58.34 200 ASP B N 1
ATOM 1312 C CA . ASP A 1 200 ? 8.126 -15.705 67.879 1.00 57.76 200 ASP B CA 1
ATOM 1313 C C . ASP A 1 200 ? 6.690 -16.177 67.641 1.00 57.43 200 ASP B C 1
ATOM 1314 O O . ASP A 1 200 ? 5.731 -15.603 68.160 1.00 56.05 200 ASP B O 1
ATOM 1319 N N . ASN A 1 201 ? 6.581 -17.270 66.872 1.00 55.28 201 ASN B N 1
ATOM 1320 C CA . ASN A 1 201 ? 5.337 -17.776 66.310 1.00 53.63 201 ASN B CA 1
ATOM 1321 C C . ASN A 1 201 ? 4.847 -19.004 67.083 1.00 53.68 201 ASN B C 1
ATOM 1322 O O . ASN A 1 201 ? 5.353 -19.337 68.161 1.00 54.56 201 ASN B O 1
ATOM 1327 N N . VAL A 1 202 ? 3.822 -19.655 66.518 1.00 52.61 202 VAL B N 1
ATOM 1328 C CA . VAL A 1 202 ? 3.440 -21.010 66.882 1.00 52.18 202 VAL B CA 1
ATOM 1329 C C . VAL A 1 202 ? 4.148 -21.952 65.911 1.00 51.65 202 VAL B C 1
ATOM 1330 O O . VAL A 1 202 ? 3.904 -21.897 64.704 1.00 48.48 202 VAL B O 1
ATOM 1334 N N . ASN A 1 203 ? 5.040 -22.812 66.418 1.00 51.69 203 ASN B N 1
ATOM 1335 C CA . ASN A 1 203 ? 5.661 -23.766 65.503 1.00 49.87 203 ASN B CA 1
ATOM 1336 C C . ASN A 1 203 ? 5.864 -25.099 66.216 1.00 48.75 203 ASN B C 1
ATOM 1337 O O . ASN A 1 203 ? 5.895 -25.140 67.446 1.00 49.52 203 ASN B O 1
ATOM 1342 N N . ASN A 1 204 ? 5.976 -26.179 65.429 1.00 45.26 204 ASN B N 1
ATOM 1343 C CA . ASN A 1 204 ? 6.177 -27.535 65.924 1.00 45.64 204 ASN B CA 1
ATOM 1344 C C . ASN A 1 204 ? 5.116 -27.880 66.966 1.00 47.79 204 ASN B C 1
ATOM 1345 O O . ASN A 1 204 ? 5.424 -28.060 68.148 1.00 50.29 204 ASN B O 1
ATOM 1350 N N . LEU A 1 205 ? 3.855 -27.924 66.525 1.00 46.86 205 LEU B N 1
ATOM 1351 C CA . LEU A 1 205 ? 2.733 -28.189 67.417 1.00 46.86 205 LEU B CA 1
ATOM 1352 C C . LEU A 1 205 ? 1.955 -29.370 66.846 1.00 46.20 205 LEU B C 1
ATOM 1353 O O . LEU A 1 205 ? 1.750 -29.434 65.636 1.00 44.35 205 LEU B O 1
ATOM 1358 N N . HIS A 1 206 ? 1.583 -30.312 67.716 1.00 45.71 206 HIS B N 1
ATOM 1359 C CA . HIS A 1 206 ? 0.760 -31.454 67.365 1.00 44.56 206 HIS B CA 1
ATOM 1360 C C . HIS A 1 206 ? -0.651 -31.262 67.909 1.00 45.78 206 HIS B C 1
ATOM 1361 O O . HIS A 1 206 ? -0.853 -31.032 69.110 1.00 46.29 206 HIS B O 1
ATOM 1368 N N . ILE A 1 207 ? -1.623 -31.383 67.007 1.00 43.50 207 ILE B N 1
ATOM 1369 C CA . ILE A 1 207 ? -3.040 -31.373 67.325 1.00 45.84 207 ILE B CA 1
ATOM 1370 C C . ILE A 1 207 ? -3.613 -32.663 66.739 1.00 46.21 207 ILE B C 1
ATOM 1371 O O . ILE A 1 207 ? -3.905 -32.741 65.530 1.00 45.94 207 ILE B O 1
ATOM 1376 N N . GLU A 1 208 ? -3.653 -33.702 67.584 1.00 46.15 208 GLU B N 1
ATOM 1377 C CA . GLU A 1 208 ? -3.975 -35.046 67.133 1.00 46.37 208 GLU B CA 1
ATOM 1378 C C . GLU A 1 208 ? -5.031 -35.665 68.045 1.00 49.68 208 GLU B C 1
ATOM 1379 O O . GLU A 1 208 ? -5.152 -35.267 69.207 1.00 49.54 208 GLU B O 1
ATOM 1385 N N . ASP A 1 209 ? -5.781 -36.648 67.517 1.00 49.31 209 ASP B N 1
ATOM 1386 C CA . ASP A 1 209 ? -6.535 -37.567 68.362 1.00 51.97 209 ASP B CA 1
ATOM 1387 C C . ASP A 1 209 ? -7.655 -36.832 69.088 1.00 52.02 209 ASP B C 1
ATOM 1388 O O . ASP A 1 209 ? -8.275 -37.375 69.997 1.00 54.56 209 ASP B O 1
ATOM 1393 N N . ASN A 1 210 ? -7.911 -35.598 68.655 1.00 51.64 210 ASN B N 1
ATOM 1394 C CA . ASN A 1 210 ? -8.829 -34.695 69.320 1.00 50.99 210 ASN B CA 1
ATOM 1395 C C . ASN A 1 210 ? -10.222 -34.862 68.737 1.00 50.92 210 ASN B C 1
ATOM 1396 O O . ASN A 1 210 ? -10.397 -35.422 67.648 1.00 49.74 210 ASN B O 1
ATOM 1401 N N . THR A 1 211 ? -11.197 -34.315 69.461 1.00 50.22 211 THR B N 1
ATOM 1402 C CA . THR A 1 211 ? -12.579 -34.305 69.010 1.00 51.19 211 THR B CA 1
ATOM 1403 C C . THR A 1 211 ? -13.076 -32.860 69.092 1.00 51.27 211 THR B C 1
ATOM 1404 O O . THR A 1 211 ? -13.005 -32.236 70.151 1.00 51.41 211 THR B O 1
ATOM 1408 N N . PHE A 1 212 ? -13.515 -32.310 67.953 1.00 49.49 212 PHE B N 1
ATOM 1409 C CA . PHE A 1 212 ? -14.100 -30.977 67.933 1.00 49.63 212 PHE B CA 1
ATOM 1410 C C . PHE A 1 212 ? -15.587 -31.127 67.622 1.00 49.96 212 PHE B C 1
ATOM 1411 O O . PHE A 1 212 ? -15.962 -31.979 66.814 1.00 48.49 212 PHE B O 1
ATOM 1419 N N . ALA A 1 213 ? -16.422 -30.309 68.279 1.00 50.19 213 ALA B N 1
ATOM 1420 C CA . ALA A 1 213 ? -17.867 -30.490 68.274 1.00 51.82 213 ALA B CA 1
ATOM 1421 C C . ALA A 1 213 ? -18.579 -29.173 68.580 1.00 53.45 213 ALA B C 1
ATOM 1422 O O . ALA A 1 213 ? -18.164 -28.441 69.473 1.00 53.96 213 ALA B O 1
ATOM 1424 N N . LEU A 1 214 ? -19.653 -28.891 67.827 1.00 53.11 214 LEU B N 1
ATOM 1425 C CA . LEU A 1 214 ? -20.679 -27.931 68.209 1.00 53.60 214 LEU B CA 1
ATOM 1426 C C . LEU A 1 214 ? -20.080 -26.573 68.586 1.00 54.32 214 LEU B C 1
ATOM 1427 O O . LEU A 1 214 ? -20.461 -25.997 69.612 1.00 53.92 214 LEU B O 1
ATOM 1432 N N . MET A 1 215 ? -19.202 -26.032 67.734 1.00 52.44 215 MET B N 1
ATOM 1433 C CA . MET A 1 215 ? -18.453 -24.822 68.046 1.00 53.32 215 MET B CA 1
ATOM 1434 C C . MET A 1 215 ? -18.738 -23.725 67.021 1.00 52.86 215 MET B C 1
ATOM 1435 O O . MET A 1 215 ? -19.186 -24.010 65.907 1.00 53.29 215 MET B O 1
ATOM 1440 N N . SER A 1 216 ? -18.404 -22.480 67.395 1.00 53.01 216 SER B N 1
ATOM 1441 C CA . SER A 1 216 ? -18.443 -21.321 66.512 1.00 52.97 216 SER B CA 1
ATOM 1442 C C . SER A 1 216 ? -17.052 -20.704 66.329 1.00 51.98 216 SER B C 1
ATOM 1443 O O . SER A 1 216 ? -16.105 -21.060 67.027 1.00 52.56 216 SER B O 1
ATOM 1446 N N . GLY A 1 217 ? -16.959 -19.758 65.383 1.00 51.25 217 GLY B N 1
ATOM 1447 C CA . GLY A 1 217 ? -15.703 -19.174 64.934 1.00 51.34 217 GLY B CA 1
ATOM 1448 C C . GLY A 1 217 ? -14.868 -20.184 64.143 1.00 51.09 217 GLY B C 1
ATOM 1449 O O . GLY A 1 217 ? -15.403 -21.161 63.628 1.00 48.38 217 GLY B O 1
ATOM 1450 N N . PRO A 1 218 ? -13.535 -19.967 64.032 1.00 52.41 218 PRO B N 1
ATOM 1451 C CA . PRO A 1 218 ? -12.603 -20.994 63.589 1.00 50.47 218 PRO B CA 1
ATOM 1452 C C . PRO A 1 218 ? -12.379 -22.064 64.649 1.00 51.13 218 PRO B C 1
ATOM 1453 O O . PRO A 1 218 ? -12.131 -21.735 65.806 1.00 54.02 218 PRO B O 1
ATOM 1457 N N . TRP A 1 219 ? -12.486 -23.341 64.261 1.00 48.63 219 TRP B N 1
ATOM 1458 C CA . TRP A 1 219 ? -12.256 -24.444 65.185 1.00 48.32 219 TRP B CA 1
ATOM 1459 C C . TRP A 1 219 ? -10.764 -24.533 65.505 1.00 48.46 219 TRP B C 1
ATOM 1460 O O . TRP A 1 219 ? -10.373 -24.686 66.667 1.00 48.35 219 TRP B O 1
ATOM 1471 N N . ILE A 1 220 ? -9.941 -24.379 64.463 1.00 45.37 220 ILE B N 1
ATOM 1472 C CA . ILE A 1 220 ? -8.548 -23.987 64.602 1.00 44.58 220 ILE B CA 1
ATOM 1473 C C . ILE A 1 220 ? -8.313 -22.835 63.626 1.00 44.64 220 ILE B C 1
ATOM 1474 O O . ILE A 1 220 ? -8.702 -22.914 62.447 1.00 44.58 220 ILE B O 1
ATOM 1479 N N . GLY A 1 221 ? -7.628 -21.789 64.091 1.00 44.71 221 GLY B N 1
ATOM 1480 C CA . GLY A 1 221 ? -7.386 -20.616 63.263 1.00 44.99 221 GLY B CA 1
ATOM 1481 C C . GLY A 1 221 ? -6.023 -19.984 63.527 1.00 45.79 221 GLY B C 1
ATOM 1482 O O . GLY A 1 221 ? -5.320 -20.380 64.464 1.00 47.70 221 GLY B O 1
ATOM 1483 N N . SER A 1 222 ? -5.706 -18.964 62.718 1.00 45.32 222 SER B N 1
ATOM 1484 C CA . SER A 1 222 ? -4.509 -18.151 62.863 1.00 47.19 222 SER B CA 1
ATOM 1485 C C . SER A 1 222 ? -4.761 -16.730 62.360 1.00 48.42 222 SER B C 1
ATOM 1486 O O . SER A 1 222 ? -5.552 -16.519 61.443 1.00 47.99 222 SER B O 1
ATOM 1489 N N . THR A 1 223 ? -4.076 -15.758 62.982 1.00 48.93 223 THR B N 1
ATOM 1490 C CA . THR A 1 223 ? -4.227 -14.358 62.615 1.00 49.41 223 THR B CA 1
ATOM 1491 C C . THR A 1 223 ? -3.368 -13.995 61.407 1.00 50.47 223 THR B C 1
ATOM 1492 O O . THR A 1 223 ? -2.574 -14.804 60.924 1.00 49.52 223 THR B O 1
ATOM 1496 N N . ALA A 1 224 ? -3.561 -12.761 60.925 1.00 51.50 224 ALA B N 1
ATOM 1497 C CA . ALA A 1 224 ? -2.921 -12.272 59.715 1.00 52.39 224 ALA B CA 1
ATOM 1498 C C . ALA A 1 224 ? -1.418 -12.081 59.927 1.00 52.46 224 ALA B C 1
ATOM 1499 O O . ALA A 1 224 ? -0.711 -11.758 58.978 1.00 52.62 224 ALA B O 1
ATOM 1501 N N . ASN A 1 225 ? -0.932 -12.274 61.164 1.00 52.38 225 ASN B N 1
ATOM 1502 C CA . ASN A 1 225 ? 0.456 -11.974 61.481 1.00 52.42 225 ASN B CA 1
ATOM 1503 C C . ASN A 1 225 ? 1.045 -13.070 62.357 1.00 50.79 225 ASN B C 1
ATOM 1504 O O . ASN A 1 225 ? 2.000 -12.822 63.086 1.00 53.77 225 ASN B O 1
ATOM 1509 N N . SER A 1 226 ? 0.462 -14.267 62.270 1.00 47.70 226 SER B N 1
ATOM 1510 C CA . SER A 1 226 ? 0.713 -15.385 63.166 1.00 46.44 226 SER B CA 1
ATOM 1511 C C . SER A 1 226 ? 1.927 -16.228 62.749 1.00 46.68 226 SER B C 1
ATOM 1512 O O . SER A 1 226 ? 2.523 -16.910 63.584 1.00 46.96 226 SER B O 1
ATOM 1515 N N . ASN A 1 227 ? 2.255 -16.236 61.448 1.00 45.26 227 ASN B N 1
ATOM 1516 C CA . ASN A 1 227 ? 3.420 -16.926 60.900 1.00 45.15 227 ASN B CA 1
ATOM 1517 C C . ASN A 1 227 ? 3.625 -18.340 61.467 1.00 45.20 227 ASN B C 1
ATOM 1518 O O . ASN A 1 227 ? 4.757 -18.683 61.814 1.00 46.40 227 ASN B O 1
ATOM 1523 N N . PRO A 1 228 ? 2.608 -19.246 61.532 1.00 44.15 228 PRO B N 1
ATOM 1524 C CA . PRO A 1 228 ? 2.831 -20.593 62.064 1.00 44.42 228 PRO B CA 1
ATOM 1525 C C . PRO A 1 228 ? 3.605 -21.514 61.112 1.00 45.76 228 PRO B C 1
ATOM 1526 O O . PRO A 1 228 ? 3.545 -21.354 59.884 1.00 45.48 228 PRO B O 1
ATOM 1530 N N . ASP A 1 229 ? 4.321 -22.492 61.699 1.00 47.13 229 ASP B N 1
ATOM 1531 C CA . ASP A 1 229 ? 5.162 -23.382 60.909 1.00 43.97 229 ASP B CA 1
ATOM 1532 C C . ASP A 1 229 ? 5.264 -24.763 61.553 1.00 43.85 229 ASP B C 1
ATOM 1533 O O . ASP A 1 229 ? 5.473 -24.897 62.760 1.00 43.63 229 ASP B O 1
ATOM 1538 N N . LEU A 1 230 ? 5.132 -25.798 60.708 1.00 40.71 230 LEU B N 1
ATOM 1539 C CA . LEU A 1 230 ? 5.283 -27.188 61.114 1.00 40.09 230 LEU B CA 1
ATOM 1540 C C . LEU A 1 230 ? 4.208 -27.539 62.138 1.00 40.78 230 LEU B C 1
ATOM 1541 O O . LEU A 1 230 ? 4.498 -27.807 63.309 1.00 43.05 230 LEU B O 1
ATOM 1546 N N . ILE A 1 231 ? 2.957 -27.482 61.675 1.00 39.69 231 ILE B N 1
ATOM 1547 C CA . ILE A 1 231 ? 1.768 -27.774 62.460 1.00 40.46 231 ILE B CA 1
ATOM 1548 C C . ILE A 1 231 ? 1.204 -29.112 61.986 1.00 40.72 231 ILE B C 1
ATOM 1549 O O . ILE A 1 231 ? 0.937 -29.277 60.789 1.00 39.17 231 ILE B O 1
ATOM 1554 N N . TRP A 1 232 ? 1.050 -30.069 62.910 1.00 40.35 232 TRP B N 1
ATOM 1555 C CA . TRP A 1 232 ? 0.234 -31.233 62.603 1.00 38.79 232 TRP B CA 1
ATOM 1556 C C . TRP A 1 232 ? -1.190 -31.011 63.099 1.00 40.15 232 TRP B C 1
ATOM 1557 O O . TRP A 1 232 ? -1.409 -30.648 64.256 1.00 41.27 232 TRP B O 1
ATOM 1568 N N . ILE A 1 233 ? -2.150 -31.234 62.197 1.00 40.39 233 ILE B N 1
ATOM 1569 C CA . ILE A 1 233 ? -3.563 -31.385 62.513 1.00 41.38 233 ILE B CA 1
ATOM 1570 C C . ILE A 1 233 ? -4.012 -32.681 61.850 1.00 41.62 233 ILE B C 1
ATOM 1571 O O . ILE A 1 233 ? -4.336 -32.704 60.650 1.00 41.56 233 ILE B O 1
ATOM 1576 N N . VAL A 1 234 ? -3.903 -33.779 62.604 1.00 41.47 234 VAL B N 1
ATOM 1577 C CA . VAL A 1 234 ? -4.029 -35.105 62.022 1.00 40.51 234 VAL B CA 1
ATOM 1578 C C . VAL A 1 234 ? -4.847 -36.014 62.933 1.00 42.38 234 VAL B C 1
ATOM 1579 O O . VAL A 1 234 ? -4.723 -35.956 64.169 1.00 43.24 234 VAL B O 1
ATOM 1583 N N . ARG A 1 235 ? -5.679 -36.850 62.295 1.00 40.53 235 ARG B N 1
ATOM 1584 C CA . ARG A 1 235 ? -6.429 -37.912 62.956 1.00 41.63 235 ARG B CA 1
ATOM 1585 C C . ARG A 1 235 ? -7.299 -37.339 64.069 1.00 42.84 235 ARG B C 1
ATOM 1586 O O . ARG A 1 235 ? -7.451 -37.959 65.124 1.00 43.25 235 ARG B O 1
ATOM 1594 N N . ASN A 1 236 ? -7.857 -36.151 63.805 1.00 42.57 236 ASN B N 1
ATOM 1595 C CA . ASN A 1 236 ? -8.901 -35.537 64.606 1.00 43.45 236 ASN B CA 1
ATOM 1596 C C . ASN A 1 236 ? -10.257 -35.827 63.979 1.00 43.75 236 ASN B C 1
ATOM 1597 O O . ASN A 1 236 ? -10.336 -36.220 62.805 1.00 44.34 236 ASN B O 1
ATOM 1602 N N . LYS A 1 237 ? -11.310 -35.529 64.748 1.00 43.90 237 LYS B N 1
ATOM 1603 C CA . LYS A 1 237 ? -12.684 -35.621 64.292 1.00 44.11 237 LYS B CA 1
ATOM 1604 C C . LYS A 1 237 ? -13.358 -34.261 64.460 1.00 45.17 237 LYS B C 1
ATOM 1605 O O . LYS A 1 237 ? -13.521 -33.777 65.573 1.00 47.69 237 LYS B O 1
ATOM 1611 N N . PHE A 1 238 ? -13.759 -33.657 63.342 1.00 44.01 238 PHE B N 1
ATOM 1612 C CA . PHE A 1 238 ? -14.474 -32.391 63.367 1.00 44.79 238 PHE B CA 1
ATOM 1613 C C . PHE A 1 238 ? -15.913 -32.679 62.946 1.00 46.10 238 PHE B C 1
ATOM 1614 O O . PHE A 1 238 ? -16.124 -33.267 61.888 1.00 43.61 238 PHE B O 1
ATOM 1622 N N . GLU A 1 239 ? -16.903 -32.305 63.777 1.00 46.19 239 GLU B N 1
ATOM 1623 C CA . GLU A 1 239 ? -18.289 -32.487 63.360 1.00 46.54 239 GLU B CA 1
ATOM 1624 C C . GLU A 1 239 ? -19.173 -31.363 63.892 1.00 47.47 239 GLU B C 1
ATOM 1625 O O . GLU A 1 239 ? -19.122 -31.041 65.074 1.00 49.02 239 GLU B O 1
ATOM 1631 N N . PHE A 1 240 ? -20.012 -30.824 63.004 1.00 46.67 240 PHE B N 1
ATOM 1632 C CA . PHE A 1 240 ? -20.901 -29.706 63.272 1.00 47.39 240 PHE B CA 1
ATOM 1633 C C . PHE A 1 240 ? -21.598 -29.883 64.622 1.00 49.72 240 PHE B C 1
ATOM 1634 O O . PHE A 1 240 ? -21.363 -29.099 65.539 1.00 50.23 240 PHE B O 1
ATOM 1642 N N . ASP A 1 241 ? -22.466 -30.903 64.713 1.00 50.35 241 ASP B N 1
ATOM 1643 C CA . ASP A 1 241 ? -23.074 -31.359 65.957 1.00 52.25 241 ASP B CA 1
ATOM 1644 C C . ASP A 1 241 ? -24.305 -30.534 66.309 1.00 53.20 241 ASP B C 1
ATOM 1645 O O . ASP A 1 241 ? -25.364 -31.098 66.588 1.00 52.66 241 ASP B O 1
ATOM 1650 N N . GLY A 1 242 ? -24.135 -29.209 66.273 1.00 53.66 242 GLY B N 1
ATOM 1651 C CA . GLY A 1 242 ? -25.218 -28.256 66.435 1.00 54.99 242 GLY B CA 1
ATOM 1652 C C . GLY A 1 242 ? -24.632 -26.852 66.524 1.00 56.59 242 GLY B C 1
ATOM 1653 O O . GLY A 1 242 ? -23.413 -26.698 66.436 1.00 55.57 242 GLY B O 1
ATOM 1654 N N . THR A 1 243 ? -25.505 -25.854 66.720 1.00 57.20 243 THR B N 1
ATOM 1655 C CA . THR A 1 243 ? -25.082 -24.477 66.922 1.00 57.25 243 THR B CA 1
ATOM 1656 C C . THR A 1 243 ? -24.952 -24.209 68.424 1.00 60.10 243 THR B C 1
ATOM 1657 O O . THR A 1 243 ? -25.868 -24.490 69.197 1.00 59.59 243 THR B O 1
ATOM 1661 N N . PRO A 1 244 ? -23.820 -23.657 68.918 1.00 60.18 244 PRO B N 1
ATOM 1662 C CA . PRO A 1 244 ? -23.717 -23.345 70.337 1.00 61.58 244 PRO B CA 1
ATOM 1663 C C . PRO A 1 244 ? -24.442 -22.054 70.704 1.00 62.93 244 PRO B C 1
ATOM 1664 O O . PRO A 1 244 ? -25.043 -21.406 69.845 1.00 62.90 244 PRO B O 1
ATOM 1668 N N . ALA A 1 245 ? -24.385 -21.707 71.992 1.00 64.46 245 ALA B N 1
ATOM 1669 C CA . ALA A 1 245 ? -25.022 -20.516 72.532 1.00 65.98 245 ALA B CA 1
ATOM 1670 C C . ALA A 1 245 ? -24.792 -19.305 71.628 1.00 64.50 245 ALA B C 1
ATOM 1671 O O . ALA A 1 245 ? -25.700 -18.507 71.408 1.00 65.93 245 ALA B O 1
ATOM 1673 N N . ALA A 1 246 ? -23.574 -19.180 71.098 1.00 62.57 246 ALA B N 1
ATOM 1674 C CA . ALA A 1 246 ? -23.245 -18.065 70.232 1.00 61.09 246 ALA B CA 1
ATOM 1675 C C . ALA A 1 246 ? -23.111 -18.585 68.801 1.00 59.29 246 ALA B C 1
ATOM 1676 O O . ALA A 1 246 ? -22.141 -19.279 68.495 1.00 58.21 246 ALA B O 1
ATOM 1678 N N . PRO A 1 247 ? -24.088 -18.315 67.899 1.00 59.32 247 PRO B N 1
ATOM 1679 C CA . PRO A 1 247 ? -23.926 -18.627 66.478 1.00 57.30 247 PRO B CA 1
ATOM 1680 C C . PRO A 1 247 ? -22.917 -17.718 65.786 1.00 56.47 247 PRO B C 1
ATOM 1681 O O . PRO A 1 247 ? -22.604 -16.643 66.303 1.00 57.05 247 PRO B O 1
ATOM 1685 N N . ASN A 1 248 ? -22.445 -18.158 64.604 1.00 54.44 248 ASN B N 1
ATOM 1686 C CA . ASN A 1 248 ? -21.540 -17.380 63.781 1.00 53.30 248 ASN B CA 1
ATOM 1687 C C . ASN A 1 248 ? -22.281 -16.182 63.209 1.00 54.41 248 ASN B C 1
ATOM 1688 O O . ASN A 1 248 ? -23.425 -16.292 62.772 1.00 54.82 248 ASN B O 1
ATOM 1693 N N . THR A 1 249 ? -21.563 -15.062 63.157 1.00 56.11 249 THR B N 1
ATOM 1694 C CA . THR A 1 249 ? -22.088 -13.820 62.621 1.00 59.93 249 THR B CA 1
ATOM 1695 C C . THR A 1 249 ? -21.585 -13.623 61.189 1.00 59.75 249 THR B C 1
ATOM 1696 O O . THR A 1 249 ? -22.140 -12.833 60.424 1.00 61.83 249 THR B O 1
ATOM 1700 N N . VAL A 1 250 ? -20.554 -14.387 60.807 1.00 57.39 250 VAL B N 1
ATOM 1701 C CA . VAL A 1 250 ? -19.982 -14.257 59.478 1.00 54.59 250 VAL B CA 1
ATOM 1702 C C . VAL A 1 250 ? -19.870 -15.639 58.840 1.00 51.44 250 VAL B C 1
ATOM 1703 O O . VAL A 1 250 ? -19.881 -16.652 59.536 1.00 49.06 250 VAL B O 1
ATOM 1707 N N . ASP A 1 251 ? -19.755 -15.666 57.503 1.00 49.86 251 ASP B N 1
ATOM 1708 C CA . ASP A 1 251 ? -19.398 -16.890 56.808 1.00 48.81 251 ASP B CA 1
ATOM 1709 C C . ASP A 1 251 ? -18.080 -17.402 57.382 1.00 47.14 251 ASP B C 1
ATOM 1710 O O . ASP A 1 251 ? -17.120 -16.644 57.468 1.00 47.70 251 ASP B O 1
ATOM 1715 N N . SER A 1 252 ? -18.062 -18.684 57.770 1.00 46.73 252 SER B N 1
ATOM 1716 C CA . SER A 1 252 ? -17.006 -19.276 58.579 1.00 45.74 252 SER B CA 1
ATOM 1717 C C . SER A 1 252 ? -16.414 -20.538 57.940 1.00 44.69 252 SER B C 1
ATOM 1718 O O . SER A 1 252 ? -17.034 -21.178 57.084 1.00 43.58 252 SER B O 1
ATOM 1721 N N . TYR A 1 253 ? -15.203 -20.877 58.408 1.00 43.57 253 TYR B N 1
ATOM 1722 C CA . TYR A 1 253 ? -14.465 -22.060 58.005 1.00 44.07 253 TYR B CA 1
ATOM 1723 C C . TYR A 1 253 ? -13.999 -22.806 59.252 1.00 45.02 253 TYR B C 1
ATOM 1724 O O . TYR A 1 253 ? -13.651 -22.180 60.256 1.00 47.78 253 TYR B O 1
ATOM 1733 N N . VAL A 1 254 ? -14.034 -24.143 59.195 1.00 42.69 254 VAL B N 1
ATOM 1734 C CA . VAL A 1 254 ? -13.641 -24.962 60.329 1.00 43.28 254 VAL B CA 1
ATOM 1735 C C . VAL A 1 254 ? -12.177 -24.671 60.647 1.00 44.77 254 VAL B C 1
ATOM 1736 O O . VAL A 1 254 ? -11.820 -24.430 61.799 1.00 48.27 254 VAL B O 1
ATOM 1740 N N . LEU A 1 255 ? -11.351 -24.630 59.600 1.00 43.52 255 LEU B N 1
ATOM 1741 C CA . LEU A 1 255 ? -9.935 -24.350 59.736 1.00 44.19 255 LEU B CA 1
ATOM 1742 C C . LEU A 1 255 ? -9.655 -23.053 58.985 1.00 44.95 255 LEU B C 1
ATOM 1743 O O . LEU A 1 255 ? -9.808 -22.990 57.767 1.00 42.92 255 LEU B O 1
ATOM 1748 N N . ASP A 1 256 ? -9.304 -22.002 59.735 1.00 45.97 256 ASP B N 1
ATOM 1749 C CA . ASP A 1 256 ? -9.209 -20.674 59.165 1.00 46.17 256 ASP B CA 1
ATOM 1750 C C . ASP A 1 256 ? -7.818 -20.118 59.439 1.00 46.43 256 ASP B C 1
ATOM 1751 O O . ASP A 1 256 ? -7.599 -19.510 60.479 1.00 46.29 256 ASP B O 1
ATOM 1756 N N . PHE A 1 257 ? -6.875 -20.358 58.518 1.00 43.94 257 PHE B N 1
ATOM 1757 C CA . PHE A 1 257 ? -5.494 -19.968 58.771 1.00 42.83 257 PHE B CA 1
ATOM 1758 C C . PHE A 1 257 ? -5.093 -18.828 57.845 1.00 43.26 257 PHE B C 1
ATOM 1759 O O . PHE A 1 257 ? -4.756 -19.051 56.679 1.00 41.47 257 PHE B O 1
ATOM 1767 N N . GLN A 1 258 ? -5.103 -17.603 58.380 1.00 44.10 258 GLN B N 1
ATOM 1768 C CA . GLN A 1 258 ? -4.758 -16.423 57.600 1.00 43.72 258 GLN B CA 1
ATOM 1769 C C . GLN A 1 258 ? -3.274 -16.466 57.245 1.00 43.24 258 GLN B C 1
ATOM 1770 O O . GLN A 1 258 ? -2.859 -15.916 56.220 1.00 42.18 258 GLN B O 1
ATOM 1776 N N . GLN A 1 259 ? -2.506 -17.150 58.102 1.00 42.48 259 GLN B N 1
ATOM 1777 C CA . GLN A 1 259 ? -1.118 -17.465 57.827 1.00 41.66 259 GLN B CA 1
ATOM 1778 C C . GLN A 1 259 ? -0.864 -18.919 58.211 1.00 40.76 259 GLN B C 1
ATOM 1779 O O . GLN A 1 259 ? -1.422 -19.418 59.190 1.00 39.87 259 GLN B O 1
ATOM 1785 N N . LEU A 1 260 ? -0.054 -19.601 57.385 1.00 39.57 260 LEU B N 1
ATOM 1786 C CA . LEU A 1 260 ? 0.351 -20.969 57.666 1.00 39.56 260 LEU B CA 1
ATOM 1787 C C . LEU A 1 260 ? 1.455 -21.386 56.693 1.00 39.13 260 LEU B C 1
ATOM 1788 O O . LEU A 1 260 ? 1.331 -21.181 55.470 1.00 36.67 260 LEU B O 1
ATOM 1793 N N . SER A 1 261 ? 2.533 -21.941 57.267 1.00 38.69 261 SER B N 1
ATOM 1794 C CA . SER A 1 261 ? 3.682 -22.440 56.527 1.00 38.74 261 SER B CA 1
ATOM 1795 C C . SER A 1 261 ? 3.619 -23.964 56.422 1.00 39.03 261 SER B C 1
ATOM 1796 O O . SER A 1 261 ? 2.682 -24.484 55.812 1.00 39.07 261 SER B O 1
ATOM 1799 N N . ARG A 1 262 ? 4.604 -24.686 56.965 1.00 39.23 262 ARG B N 1
ATOM 1800 C CA . ARG A 1 262 ? 4.552 -26.135 56.809 1.00 38.10 262 ARG B CA 1
ATOM 1801 C C . ARG A 1 262 ? 3.420 -26.669 57.678 1.00 38.60 262 ARG B C 1
ATOM 1802 O O . ARG A 1 262 ? 3.391 -26.416 58.867 1.00 38.57 262 ARG B O 1
ATOM 1810 N N . ALA A 1 263 ? 2.469 -27.387 57.078 1.00 36.65 263 ALA B N 1
ATOM 1811 C CA . ALA A 1 263 ? 1.371 -27.931 57.856 1.00 36.48 263 ALA B CA 1
ATOM 1812 C C . ALA A 1 263 ? 0.865 -29.220 57.221 1.00 36.85 263 ALA B C 1
ATOM 1813 O O . ALA A 1 263 ? 0.767 -29.349 55.986 1.00 35.64 263 ALA B O 1
ATOM 1815 N N . PHE A 1 264 ? 0.622 -30.186 58.099 1.00 37.21 264 PHE B N 1
ATOM 1816 C CA . PHE A 1 264 ? -0.003 -31.442 57.754 1.00 36.39 264 PHE B CA 1
ATOM 1817 C C . PHE A 1 264 ? -1.428 -31.399 58.273 1.00 36.97 264 PHE B C 1
ATOM 1818 O O . PHE A 1 264 ? -1.649 -31.320 59.492 1.00 36.55 264 PHE B O 1
ATOM 1826 N N . ILE A 1 265 ? -2.376 -31.434 57.330 1.00 34.33 265 ILE B N 1
ATOM 1827 C CA . ILE A 1 265 ? -3.783 -31.523 57.680 1.00 34.24 265 ILE B CA 1
ATOM 1828 C C . ILE A 1 265 ? -4.321 -32.785 57.018 1.00 35.66 265 ILE B C 1
ATOM 1829 O O . ILE A 1 265 ? -4.715 -32.766 55.840 1.00 35.95 265 ILE B O 1
ATOM 1834 N N . GLN A 1 266 ? -4.266 -33.898 57.753 1.00 35.89 266 GLN B N 1
ATOM 1835 C CA . GLN A 1 266 ? -4.362 -35.208 57.130 1.00 36.89 266 GLN B CA 1
ATOM 1836 C C . GLN A 1 266 ? -5.142 -36.179 58.001 1.00 38.45 266 GLN B C 1
ATOM 1837 O O . GLN A 1 266 ? -5.095 -36.097 59.227 1.00 37.32 266 GLN B O 1
ATOM 1843 N N . ASP A 1 267 ? -5.812 -37.128 57.323 1.00 37.36 267 ASP B N 1
ATOM 1844 C CA . ASP A 1 267 ? -6.415 -38.287 57.972 1.00 36.79 267 ASP B CA 1
ATOM 1845 C C . ASP A 1 267 ? -7.459 -37.867 59.014 1.00 37.97 267 ASP B C 1
ATOM 1846 O O . ASP A 1 267 ? -7.726 -38.628 59.940 1.00 37.93 267 ASP B O 1
ATOM 1851 N N . ASN A 1 268 ? -8.031 -36.667 58.852 1.00 36.90 268 ASN B N 1
ATOM 1852 C CA . ASN A 1 268 ? -9.096 -36.186 59.709 1.00 37.35 268 ASN B CA 1
ATOM 1853 C C . ASN A 1 268 ? -10.447 -36.576 59.119 1.00 38.39 268 ASN B C 1
ATOM 1854 O O . ASN A 1 268 ? -10.597 -36.765 57.905 1.00 36.76 268 ASN B O 1
ATOM 1859 N N . GLY A 1 269 ? -11.439 -36.710 60.002 1.00 39.11 269 GLY B N 1
ATOM 1860 C CA . GLY A 1 269 ? -12.824 -36.657 59.580 1.00 40.47 269 GLY B CA 1
ATOM 1861 C C . GLY A 1 269 ? -13.357 -35.232 59.681 1.00 42.26 269 GLY B C 1
ATOM 1862 O O . GLY A 1 269 ? -12.986 -34.479 60.579 1.00 47.19 269 GLY B O 1
ATOM 1863 N N . PHE A 1 270 ? -14.281 -34.895 58.785 1.00 41.54 270 PHE B N 1
ATOM 1864 C CA . PHE A 1 270 ? -15.042 -33.662 58.838 1.00 42.84 270 PHE B CA 1
ATOM 1865 C C . PHE A 1 270 ? -16.457 -34.031 58.419 1.00 44.46 270 PHE B C 1
ATOM 1866 O O . PHE A 1 270 ? -16.643 -34.664 57.383 1.00 43.81 270 PHE B O 1
ATOM 1874 N N . THR A 1 271 ? -17.448 -33.624 59.216 1.00 42.49 271 THR B N 1
ATOM 1875 C CA . THR A 1 271 ? -18.801 -34.112 59.009 1.00 43.35 271 THR B CA 1
ATOM 1876 C C . THR A 1 271 ? -19.784 -32.961 59.212 1.00 43.51 271 THR B C 1
ATOM 1877 O O . THR A 1 271 ? -19.715 -32.277 60.234 1.00 44.10 271 THR B O 1
ATOM 1881 N N . HIS A 1 272 ? -20.680 -32.781 58.229 1.00 42.06 272 HIS B N 1
ATOM 1882 C CA . HIS A 1 272 ? -21.808 -31.859 58.255 1.00 42.79 272 HIS B CA 1
ATOM 1883 C C . HIS A 1 272 ? -21.347 -30.417 58.436 1.00 42.97 272 HIS B C 1
ATOM 1884 O O . HIS A 1 272 ? -21.798 -29.726 59.352 1.00 43.26 272 HIS B O 1
ATOM 1891 N N . PHE A 1 273 ? -20.464 -29.947 57.558 1.00 41.02 273 PHE B N 1
ATOM 1892 C CA . PHE A 1 273 ? -20.094 -28.545 57.616 1.00 40.97 273 PHE B CA 1
ATOM 1893 C C . PHE A 1 273 ? -20.730 -27.837 56.432 1.00 40.86 273 PHE B C 1
ATOM 1894 O O . PHE A 1 273 ? -20.299 -28.055 55.301 1.00 38.29 273 PHE B O 1
ATOM 1902 N N . THR A 1 274 ? -21.769 -27.034 56.701 1.00 41.50 274 THR B N 1
ATOM 1903 C CA . THR A 1 274 ? -22.562 -26.399 55.652 1.00 43.15 274 THR B CA 1
ATOM 1904 C C . THR A 1 274 ? -22.883 -24.961 56.041 1.00 44.81 274 THR B C 1
ATOM 1905 O O . THR A 1 274 ? -22.829 -24.602 57.223 1.00 46.12 274 THR B O 1
ATOM 1909 N N . THR A 1 275 ? -23.314 -24.186 55.034 1.00 45.41 275 THR B N 1
ATOM 1910 C CA . THR A 1 275 ? -23.796 -22.824 55.234 1.00 46.93 275 THR B CA 1
ATOM 1911 C C . THR A 1 275 ? -25.010 -22.826 56.165 1.00 48.85 275 THR B C 1
ATOM 1912 O O . THR A 1 275 ? -25.062 -22.050 57.128 1.00 50.30 275 THR B O 1
ATOM 1916 N N . GLU A 1 276 ? -25.983 -23.712 55.908 1.00 49.37 276 GLU B N 1
ATOM 1917 C CA . GLU A 1 276 ? -27.190 -23.731 56.731 1.00 52.43 276 GLU B CA 1
ATOM 1918 C C . GLU A 1 276 ? -26.859 -24.146 58.166 1.00 53.15 276 GLU B C 1
ATOM 1919 O O . GLU A 1 276 ? -27.588 -23.794 59.102 1.00 51.44 276 GLU B O 1
ATOM 1925 N N . ARG A 1 277 ? -25.755 -24.886 58.344 1.00 50.77 277 ARG B N 1
ATOM 1926 C CA . ARG A 1 277 ? -25.387 -25.357 59.667 1.00 52.17 277 ARG B CA 1
ATOM 1927 C C . ARG A 1 277 ? -24.362 -24.410 60.278 1.00 52.83 277 ARG B C 1
ATOM 1928 O O . ARG A 1 277 ? -23.190 -24.756 60.390 1.00 50.64 277 ARG B O 1
ATOM 1936 N N . ASN A 1 278 ? -24.848 -23.239 60.725 1.00 54.84 278 ASN B N 1
ATOM 1937 C CA . ASN A 1 278 ? -24.035 -22.240 61.403 1.00 53.94 278 ASN B CA 1
ATOM 1938 C C . ASN A 1 278 ? -22.958 -21.677 60.467 1.00 53.98 278 ASN B C 1
ATOM 1939 O O . ASN A 1 278 ? -21.865 -21.339 60.919 1.00 54.27 278 ASN B O 1
ATOM 1944 N N . ARG A 1 279 ? -23.267 -21.595 59.162 1.00 50.88 279 ARG B N 1
ATOM 1945 C CA . ARG A 1 279 ? -22.525 -20.758 58.229 1.00 50.05 279 ARG B CA 1
ATOM 1946 C C . ARG A 1 279 ? -21.083 -21.245 58.080 1.00 48.72 279 ARG B C 1
ATOM 1947 O O . ARG A 1 279 ? -20.156 -20.439 57.987 1.00 49.65 279 ARG B O 1
ATOM 1955 N N . TYR A 1 280 ? -20.902 -22.568 58.077 1.00 46.51 280 TYR B N 1
ATOM 1956 C CA . TYR A 1 280 ? -19.600 -23.130 57.746 1.00 45.47 280 TYR B CA 1
ATOM 1957 C C . TYR A 1 280 ? -19.549 -23.346 56.247 1.00 42.08 280 TYR B C 1
ATOM 1958 O O . TYR A 1 280 ? -19.846 -24.437 55.774 1.00 43.02 280 TYR B O 1
ATOM 1967 N N . VAL A 1 281 ? -19.186 -22.276 55.541 1.00 41.92 281 VAL B N 1
ATOM 1968 C CA . VAL A 1 281 ? -19.244 -22.199 54.080 1.00 39.44 281 VAL B CA 1
ATOM 1969 C C . VAL A 1 281 ? -18.141 -23.050 53.456 1.00 39.94 281 VAL B C 1
ATOM 1970 O O . VAL A 1 281 ? -18.181 -23.315 52.252 1.00 38.58 281 VAL B O 1
ATOM 1974 N N . GLY A 1 282 ? -17.153 -23.456 54.263 1.00 40.02 282 GLY B N 1
ATOM 1975 C CA . GLY A 1 282 ? -16.070 -24.304 53.793 1.00 37.66 282 GLY B CA 1
ATOM 1976 C C . GLY A 1 282 ? -15.301 -24.929 54.952 1.00 38.68 282 GLY B C 1
ATOM 1977 O O . GLY A 1 282 ? -15.413 -24.463 56.083 1.00 41.54 282 GLY B O 1
ATOM 1978 N N . VAL A 1 283 ? -14.508 -25.964 54.657 1.00 37.32 283 VAL B N 1
ATOM 1979 C CA . VAL A 1 283 ? -13.767 -26.715 55.659 1.00 37.85 283 VAL B CA 1
ATOM 1980 C C . VAL A 1 283 ? -12.455 -26.008 56.019 1.00 37.70 283 VAL B C 1
ATOM 1981 O O . VAL A 1 283 ? -12.130 -25.881 57.202 1.00 37.67 283 VAL B O 1
ATOM 1985 N N . LEU A 1 284 ? -11.694 -25.566 55.001 1.00 37.23 284 LEU B N 1
ATOM 1986 C CA . LEU A 1 284 ? -10.377 -24.952 55.182 1.00 37.14 284 LEU B CA 1
ATOM 1987 C C . LEU A 1 284 ? -10.347 -23.612 54.451 1.00 38.52 284 LEU B C 1
ATOM 1988 O O . LEU A 1 284 ? -10.715 -23.538 53.276 1.00 37.33 284 LEU B O 1
ATOM 1993 N N . ARG A 1 285 ? -9.869 -22.558 55.122 1.00 36.97 285 ARG B N 1
ATOM 1994 C CA . ARG A 1 285 ? -9.559 -21.338 54.387 1.00 38.11 285 ARG B CA 1
ATOM 1995 C C . ARG A 1 285 ? -8.098 -20.972 54.634 1.00 39.88 285 ARG B C 1
ATOM 1996 O O . ARG A 1 285 ? -7.628 -21.053 55.766 1.00 41.47 285 ARG B O 1
ATOM 2004 N N . VAL A 1 286 ? -7.382 -20.596 53.561 1.00 37.90 286 VAL B N 1
ATOM 2005 C CA . VAL A 1 286 ? -5.982 -20.229 53.709 1.00 37.54 286 VAL B CA 1
ATOM 2006 C C . VAL A 1 286 ? -5.819 -18.792 53.222 1.00 39.19 286 VAL B C 1
ATOM 2007 O O . VAL A 1 286 ? -6.235 -18.468 52.115 1.00 38.16 286 VAL B O 1
ATOM 2011 N N . GLY A 1 287 ? -5.263 -17.919 54.080 1.00 40.21 287 GLY B N 1
ATOM 2012 C CA . GLY A 1 287 ? -5.118 -16.509 53.763 1.00 39.51 287 GLY B CA 1
ATOM 2013 C C . GLY A 1 287 ? -4.105 -16.252 52.648 1.00 39.49 287 GLY B C 1
ATOM 2014 O O . GLY A 1 287 ? -3.236 -17.086 52.367 1.00 37.89 287 GLY B O 1
ATOM 2015 N N . ALA A 1 288 ? -4.220 -15.063 52.043 1.00 39.14 288 ALA B N 1
ATOM 2016 C CA . ALA A 1 288 ? -3.442 -14.658 50.883 1.00 38.64 288 ALA B CA 1
ATOM 2017 C C . ALA A 1 288 ? -1.942 -14.606 51.165 1.00 38.46 288 ALA B C 1
ATOM 2018 O O . ALA A 1 288 ? -1.151 -14.750 50.230 1.00 37.45 288 ALA B O 1
ATOM 2020 N N A THR A 1 289 ? -1.574 -14.368 52.438 0.50 39.30 289 THR B N 1
ATOM 2021 N N B THR A 1 289 ? -1.559 -14.375 52.427 0.50 39.90 289 THR B N 1
ATOM 2022 C CA A THR A 1 289 ? -0.191 -14.126 52.829 0.50 39.17 289 THR B CA 1
ATOM 2023 C CA B THR A 1 289 ? -0.152 -14.148 52.713 0.50 40.10 289 THR B CA 1
ATOM 2024 C C A THR A 1 289 ? 0.450 -15.388 53.404 0.50 39.83 289 THR B C 1
ATOM 2025 C C B THR A 1 289 ? 0.532 -15.439 53.159 0.50 40.41 289 THR B C 1
ATOM 2026 O O A THR A 1 289 ? 1.559 -15.332 53.929 0.50 40.30 289 THR B O 1
ATOM 2027 O O B THR A 1 289 ? 1.748 -15.459 53.326 0.50 40.74 289 THR B O 1
ATOM 2034 N N . ALA A 1 290 ? -0.248 -16.524 53.291 1.00 40.44 290 ALA B N 1
ATOM 2035 C CA . ALA A 1 290 ? 0.254 -17.811 53.754 1.00 41.52 290 ALA B CA 1
ATOM 2036 C C . ALA A 1 290 ? 1.361 -18.315 52.828 1.00 40.24 290 ALA B C 1
ATOM 2037 O O . ALA A 1 290 ? 1.374 -17.985 51.644 1.00 38.01 290 ALA B O 1
ATOM 2039 N N . VAL A 1 291 ? 2.324 -19.067 53.373 1.00 41.37 291 VAL B N 1
ATOM 2040 C CA . VAL A 1 291 ? 3.494 -19.362 52.562 1.00 44.37 291 VAL B CA 1
ATOM 2041 C C . VAL A 1 291 ? 3.666 -20.855 52.308 1.00 45.28 291 VAL B C 1
ATOM 2042 O O . VAL A 1 291 ? 3.707 -21.292 51.155 1.00 42.68 291 VAL B O 1
ATOM 2046 N N . GLY A 1 292 ? 4.016 -21.541 53.399 1.00 50.67 292 GLY B N 1
ATOM 2047 C CA . GLY A 1 292 ? 4.774 -22.778 53.387 1.00 42.10 292 GLY B CA 1
ATOM 2048 C C . GLY A 1 292 ? 3.770 -23.843 53.043 1.00 41.19 292 GLY B C 1
ATOM 2049 O O . GLY A 1 292 ? 2.577 -23.519 53.043 1.00 41.48 292 GLY B O 1
ATOM 2050 N N . THR A 1 293 ? 4.278 -25.056 52.773 1.00 37.34 293 THR B N 1
ATOM 2051 C CA . THR A 1 293 ? 3.487 -26.095 52.128 1.00 35.59 293 THR B CA 1
ATOM 2052 C C . THR A 1 293 ? 2.463 -26.667 53.101 1.00 35.00 293 THR B C 1
ATOM 2053 O O . THR A 1 293 ? 2.808 -27.227 54.142 1.00 35.78 293 THR B O 1
ATOM 2057 N N . ILE A 1 294 ? 1.192 -26.534 52.708 1.00 33.58 294 ILE B N 1
ATOM 2058 C CA . ILE A 1 294 ? 0.070 -27.037 53.472 1.00 32.93 294 ILE B CA 1
ATOM 2059 C C . ILE A 1 294 ? -0.373 -28.310 52.770 1.00 32.61 294 ILE B C 1
ATOM 2060 O O . ILE A 1 294 ? -0.743 -28.254 51.596 1.00 32.21 294 ILE B O 1
ATOM 2065 N N . LYS A 1 295 ? -0.242 -29.450 53.461 1.00 31.82 295 LYS B N 1
ATOM 2066 C CA . LYS A 1 295 ? -0.726 -30.708 52.918 1.00 31.32 295 LYS B CA 1
ATOM 2067 C C . LYS A 1 295 ? -2.125 -30.983 53.457 1.00 31.83 295 LYS B C 1
ATOM 2068 O O . LYS A 1 295 ? -2.283 -31.286 54.641 1.00 32.56 295 LYS B O 1
ATOM 2074 N N . PHE A 1 296 ? -3.136 -30.867 52.585 1.00 30.43 296 PHE B N 1
ATOM 2075 C CA . PHE A 1 296 ? -4.496 -31.201 52.971 1.00 31.48 296 PHE B CA 1
ATOM 2076 C C . PHE A 1 296 ? -4.882 -32.518 52.303 1.00 31.51 296 PHE B C 1
ATOM 2077 O O . PHE A 1 296 ? -5.392 -32.531 51.183 1.00 30.17 296 PHE B O 1
ATOM 2085 N N . GLU A 1 297 ? -4.597 -33.640 52.975 1.00 31.54 297 GLU B N 1
ATOM 2086 C CA . GLU A 1 297 ? -4.507 -34.918 52.270 1.00 30.71 297 GLU B CA 1
ATOM 2087 C C . GLU A 1 297 ? -5.179 -36.023 53.084 1.00 31.96 297 GLU B C 1
ATOM 2088 O O . GLU A 1 297 ? -5.043 -36.084 54.327 1.00 31.61 297 GLU B O 1
ATOM 2094 N N . ASP A 1 298 ? -5.946 -36.853 52.363 1.00 30.44 298 ASP B N 1
ATOM 2095 C CA . ASP A 1 298 ? -6.543 -38.088 52.859 1.00 31.81 298 ASP B CA 1
ATOM 2096 C C . ASP A 1 298 ? -7.509 -37.857 54.025 1.00 32.27 298 ASP B C 1
ATOM 2097 O O . ASP A 1 298 ? -7.628 -38.705 54.914 1.00 32.81 298 ASP B O 1
ATOM 2102 N N . ASN A 1 299 ? -8.247 -36.753 53.948 1.00 31.71 299 ASN B N 1
ATOM 2103 C CA . ASN A 1 299 ? -9.339 -36.475 54.865 1.00 33.31 299 ASN B CA 1
ATOM 2104 C C . ASN A 1 299 ? -10.589 -37.166 54.337 1.00 33.17 299 ASN B C 1
ATOM 2105 O O . ASN A 1 299 ? -10.785 -37.208 53.120 1.00 32.69 299 ASN B O 1
ATOM 2110 N N . LEU A 1 300 ? -11.397 -37.720 55.252 1.00 32.87 300 LEU B N 1
ATOM 2111 C CA . LEU A 1 300 ? -12.677 -38.316 54.906 1.00 33.38 300 LEU B CA 1
ATOM 2112 C C . LEU A 1 300 ? -13.842 -37.466 55.412 1.00 34.75 300 LEU B C 1
ATOM 2113 O O . LEU A 1 300 ? -14.168 -37.462 56.604 1.00 37.02 300 LEU B O 1
ATOM 2118 N N . LEU A 1 301 ? -14.481 -36.774 54.464 1.00 34.48 301 LEU B N 1
ATOM 2119 C CA . LEU A 1 301 ? -15.568 -35.851 54.734 1.00 34.96 301 LEU B CA 1
ATOM 2120 C C . LEU A 1 301 ? -16.919 -36.529 54.510 1.00 36.01 301 LEU B C 1
ATOM 2121 O O . LEU A 1 301 ? -17.026 -37.541 53.811 1.00 35.38 301 LEU B O 1
ATOM 2126 N N . PHE A 1 302 ? -17.937 -35.984 55.195 1.00 36.92 302 PHE B N 1
ATOM 2127 C CA . PHE A 1 302 ? -19.305 -36.464 55.138 1.00 37.42 302 PHE B CA 1
ATOM 2128 C C . PHE A 1 302 ? -20.216 -35.239 55.085 1.00 38.06 302 PHE B C 1
ATOM 2129 O O . PHE A 1 302 ? -20.221 -34.418 56.000 1.00 39.36 302 PHE B O 1
ATOM 2137 N N . ALA A 1 303 ? -21.003 -35.135 54.020 1.00 36.90 303 ALA B N 1
ATOM 2138 C CA . ALA A 1 303 ? -22.042 -34.123 53.901 1.00 38.23 303 ALA B CA 1
ATOM 2139 C C . ALA A 1 303 ? -21.499 -32.705 54.094 1.00 38.29 303 ALA B C 1
ATOM 2140 O O . ALA A 1 303 ? -22.179 -31.840 54.650 1.00 39.59 303 ALA B O 1
ATOM 2142 N N . CYS A 1 304 ? -20.281 -32.462 53.603 1.00 37.08 304 CYS B N 1
ATOM 2143 C CA . CYS A 1 304 ? -19.682 -31.141 53.661 1.00 37.08 304 CYS B CA 1
ATOM 2144 C C . CYS A 1 304 ? -19.998 -30.372 52.373 1.00 37.36 304 CYS B C 1
ATOM 2145 O O . CYS A 1 304 ? -20.110 -30.942 51.268 1.00 34.07 304 CYS B O 1
ATOM 2148 N N . GLU A 1 305 ? -20.100 -29.048 52.536 1.00 37.17 305 GLU B N 1
ATOM 2149 C CA . GLU A 1 305 ? -20.566 -28.191 51.463 1.00 38.42 305 GLU B CA 1
ATOM 2150 C C . GLU A 1 305 ? -19.413 -27.811 50.540 1.00 37.29 305 GLU B C 1
ATOM 2151 O O . GLU A 1 305 ? -19.619 -27.771 49.337 1.00 36.05 305 GLU B O 1
ATOM 2157 N N . SER A 1 306 ? -18.251 -27.456 51.112 1.00 37.23 306 SER B N 1
ATOM 2158 C CA . SER A 1 306 ? -17.146 -26.998 50.276 1.00 36.36 306 SER B CA 1
ATOM 2159 C C . SER A 1 306 ? -15.814 -27.311 50.939 1.00 35.49 306 SER B C 1
ATOM 2160 O O . SER A 1 306 ? -15.699 -27.247 52.157 1.00 34.72 306 SER B O 1
ATOM 2163 N N . ALA A 1 307 ? -14.797 -27.639 50.119 1.00 33.23 307 ALA B N 1
ATOM 2164 C CA . ALA A 1 307 ? -13.464 -27.819 50.660 1.00 32.69 307 ALA B CA 1
ATOM 2165 C C . ALA A 1 307 ? -13.000 -26.477 51.211 1.00 34.85 307 ALA B C 1
ATOM 2166 O O . ALA A 1 307 ? -12.343 -26.424 52.249 1.00 37.14 307 ALA B O 1
ATOM 2168 N N . GLY A 1 308 ? -13.348 -25.390 50.513 1.00 35.06 308 GLY B N 1
ATOM 2169 C CA . GLY A 1 308 ? -12.995 -24.089 51.066 1.00 36.22 308 GLY B CA 1
ATOM 2170 C C . GLY A 1 308 ? -12.449 -23.118 50.023 1.00 35.93 308 GLY B C 1
ATOM 2171 O O . GLY A 1 308 ? -12.808 -23.172 48.843 1.00 34.85 308 GLY B O 1
ATOM 2172 N N . LEU A 1 309 ? -11.576 -22.231 50.503 1.00 36.16 309 LEU B N 1
ATOM 2173 C CA . LEU A 1 309 ? -11.054 -21.106 49.753 1.00 36.62 309 LEU B CA 1
ATOM 2174 C C . LEU A 1 309 ? -9.564 -21.030 50.066 1.00 35.93 309 LEU B C 1
ATOM 2175 O O . LEU A 1 309 ? -9.180 -20.939 51.222 1.00 35.64 309 LEU B O 1
ATOM 2180 N N . ILE A 1 310 ? -8.730 -21.137 49.029 1.00 33.10 310 ILE B N 1
ATOM 2181 C CA . ILE A 1 310 ? -7.296 -20.993 49.188 1.00 33.42 310 ILE B CA 1
ATOM 2182 C C . ILE A 1 310 ? -6.935 -19.678 48.514 1.00 34.35 310 ILE B C 1
ATOM 2183 O O . ILE A 1 310 ? -7.103 -19.571 47.302 1.00 33.15 310 ILE B O 1
ATOM 2188 N N . ALA A 1 311 ? -6.499 -18.674 49.302 1.00 34.36 311 ALA B N 1
ATOM 2189 C CA . ALA A 1 311 ? -6.210 -17.370 48.711 1.00 33.22 311 ALA B CA 1
ATOM 2190 C C . ALA A 1 311 ? -4.704 -17.153 48.618 1.00 32.00 311 ALA B C 1
ATOM 2191 O O . ALA A 1 311 ? -4.266 -16.154 48.052 1.00 32.65 311 ALA B O 1
ATOM 2193 N N . GLY A 1 312 ? -3.926 -18.108 49.143 1.00 31.59 312 GLY B N 1
ATOM 2194 C CA . GLY A 1 312 ? -2.487 -17.935 49.189 1.00 31.94 312 GLY B CA 1
ATOM 2195 C C . GLY A 1 312 ? -1.770 -19.212 49.595 1.00 32.01 312 GLY B C 1
ATOM 2196 O O . GLY A 1 312 ? -2.418 -20.158 50.025 1.00 32.61 312 GLY B O 1
ATOM 2197 N N . GLY A 1 313 ? -0.426 -19.186 49.500 1.00 32.04 313 GLY B N 1
ATOM 2198 C CA . GLY A 1 313 ? 0.446 -20.260 49.949 1.00 31.75 313 GLY B CA 1
ATOM 2199 C C . GLY A 1 313 ? 0.598 -21.335 48.868 1.00 31.37 313 GLY B C 1
ATOM 2200 O O . GLY A 1 313 ? -0.093 -21.308 47.845 1.00 30.39 313 GLY B O 1
ATOM 2201 N N . ILE A 1 314 ? 1.534 -22.256 49.107 1.00 31.72 314 ILE B N 1
ATOM 2202 C CA . ILE A 1 314 ? 1.633 -23.510 48.380 1.00 30.55 314 ILE B CA 1
ATOM 2203 C C . ILE A 1 314 ? 0.784 -24.517 49.157 1.00 31.62 314 ILE B C 1
ATOM 2204 O O . ILE A 1 314 ? 1.099 -24.811 50.316 1.00 33.12 314 ILE B O 1
ATOM 2209 N N . VAL A 1 315 ? -0.289 -25.018 48.519 1.00 31.56 315 VAL B N 1
ATOM 2210 C CA . VAL A 1 315 ? -1.212 -25.986 49.103 1.00 30.67 315 VAL B CA 1
ATOM 2211 C C . VAL A 1 315 ? -1.295 -27.212 48.200 1.00 30.07 315 VAL B C 1
ATOM 2212 O O . VAL A 1 315 ? -1.532 -27.105 46.989 1.00 29.00 315 VAL B O 1
ATOM 2216 N N . VAL A 1 316 ? -1.101 -28.377 48.817 1.00 29.69 316 VAL B N 1
ATOM 2217 C CA . VAL A 1 316 ? -1.225 -29.652 48.129 1.00 29.66 316 VAL B CA 1
ATOM 2218 C C . VAL A 1 316 ? -2.418 -30.368 48.752 1.00 30.36 316 VAL B C 1
ATOM 2219 O O . VAL A 1 316 ? -2.489 -30.524 49.970 1.00 29.72 316 VAL B O 1
ATOM 2223 N N . SER A 1 317 ? -3.372 -30.753 47.905 1.00 28.50 317 SER B N 1
ATOM 2224 C CA . SER A 1 317 ? -4.564 -31.431 48.373 1.00 28.01 317 SER B CA 1
ATOM 2225 C C . SER A 1 317 ? -4.764 -32.651 47.486 1.00 28.19 317 SER B C 1
ATOM 2226 O O . SER A 1 317 ? -4.901 -32.503 46.284 1.00 27.48 317 SER B O 1
ATOM 2229 N N A ARG A 1 318 ? -4.709 -33.843 48.089 0.50 29.04 318 ARG B N 1
ATOM 2230 N N B ARG A 1 318 ? -4.712 -33.843 48.085 0.50 29.32 318 ARG B N 1
ATOM 2231 C CA A ARG A 1 318 ? -4.987 -35.092 47.398 0.50 29.00 318 ARG B CA 1
ATOM 2232 C CA B ARG A 1 318 ? -4.999 -35.086 47.389 0.50 29.48 318 ARG B CA 1
ATOM 2233 C C A ARG A 1 318 ? -5.585 -36.098 48.374 0.50 29.47 318 ARG B C 1
ATOM 2234 C C B ARG A 1 318 ? -5.573 -36.103 48.369 0.50 29.73 318 ARG B C 1
ATOM 2235 O O A ARG A 1 318 ? -5.457 -35.947 49.590 0.50 28.69 318 ARG B O 1
ATOM 2236 O O B ARG A 1 318 ? -5.424 -35.959 49.583 0.50 28.91 318 ARG B O 1
ATOM 2251 N N . GLY A 1 319 ? -6.268 -37.105 47.817 1.00 28.80 319 GLY B N 1
ATOM 2252 C CA . GLY A 1 319 ? -6.743 -38.245 48.591 1.00 29.90 319 GLY B CA 1
ATOM 2253 C C . GLY A 1 319 ? -7.999 -37.976 49.418 1.00 29.70 319 GLY B C 1
ATOM 2254 O O . GLY A 1 319 ? -8.490 -38.881 50.086 1.00 30.57 319 GLY B O 1
ATOM 2255 N N . ASN A 1 320 ? -8.539 -36.760 49.353 1.00 29.46 320 ASN B N 1
ATOM 2256 C CA . ASN A 1 320 ? -9.728 -36.413 50.120 1.00 29.47 320 ASN B CA 1
ATOM 2257 C C . ASN A 1 320 ? -10.959 -36.952 49.394 1.00 29.79 320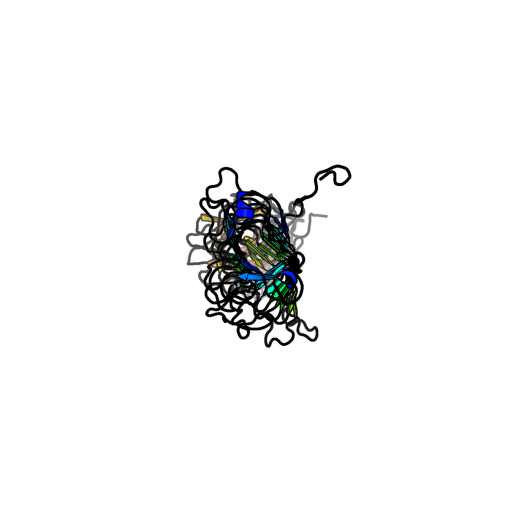 ASN B C 1
ATOM 2258 O O . ASN A 1 320 ? -11.037 -36.906 48.150 1.00 27.19 320 ASN B O 1
ATOM 2263 N N . VAL A 1 321 ? -11.914 -37.472 50.172 1.00 28.66 321 VAL B N 1
ATOM 2264 C CA . VAL A 1 321 ? -13.143 -38.045 49.633 1.00 28.66 321 VAL B CA 1
ATOM 2265 C C . VAL A 1 321 ? -14.287 -37.560 50.517 1.00 30.69 321 VAL B C 1
ATOM 2266 O O . VAL A 1 321 ? -14.181 -37.688 51.718 1.00 30.54 321 VAL B O 1
ATOM 2270 N N . ASN A 1 322 ? -15.351 -37.012 49.910 1.00 31.08 322 ASN B N 1
ATOM 2271 C CA . ASN A 1 322 ? -16.554 -36.596 50.619 1.00 32.54 322 ASN B CA 1
ATOM 2272 C C . ASN A 1 322 ? -17.659 -37.571 50.233 1.00 32.45 322 ASN B C 1
ATOM 2273 O O . ASN A 1 322 ? -17.978 -37.696 49.055 1.00 32.35 322 ASN B O 1
ATOM 2278 N N . ASN A 1 323 ? -18.231 -38.266 51.221 1.00 32.61 323 ASN B N 1
ATOM 2279 C CA . ASN A 1 323 ? -19.502 -38.945 51.038 1.00 33.13 323 ASN B CA 1
ATOM 2280 C C . ASN A 1 323 ? -20.592 -37.909 51.277 1.00 34.48 323 ASN B C 1
ATOM 2281 O O . ASN A 1 323 ? -20.663 -37.329 52.359 1.00 33.84 323 ASN B O 1
ATOM 2286 N N . GLN A 1 324 ? -21.406 -37.662 50.249 1.00 34.75 324 GLN B N 1
ATOM 2287 C CA . GLN A 1 324 ? -22.327 -36.539 50.259 1.00 34.94 324 GLN B CA 1
ATOM 2288 C C . GLN A 1 324 ? -23.408 -36.766 51.309 1.00 36.42 324 GLN B C 1
ATOM 2289 O O . GLN A 1 324 ? -23.961 -35.795 51.836 1.00 36.57 324 GLN B O 1
ATOM 2295 N N . GLY A 1 325 ? -23.716 -38.043 51.590 1.00 36.62 325 GLY B N 1
ATOM 2296 C CA . GLY A 1 325 ? -24.716 -38.367 52.605 1.00 38.99 325 GLY B CA 1
ATOM 2297 C C . GLY A 1 325 ? -26.040 -37.655 52.332 1.00 40.19 325 GLY B C 1
ATOM 2298 O O . GLY A 1 325 ? -26.582 -37.707 51.221 1.00 40.15 325 GLY B O 1
ATOM 2299 N N . SER A 1 326 ? -26.526 -36.956 53.365 1.00 41.92 326 SER B N 1
ATOM 2300 C CA . SER A 1 326 ? -27.814 -36.293 53.355 1.00 43.19 326 SER B CA 1
ATOM 2301 C C . SER A 1 326 ? -27.713 -34.889 52.767 1.00 43.48 326 SER B C 1
ATOM 2302 O O . SER A 1 326 ? -28.739 -34.242 52.561 1.00 44.05 326 SER B O 1
ATOM 2305 N N . ALA A 1 327 ? -26.487 -34.405 52.504 1.00 43.29 327 ALA B N 1
ATOM 2306 C CA . ALA A 1 327 ? -26.352 -33.080 51.916 1.00 43.66 327 ALA B CA 1
ATOM 2307 C C . ALA A 1 327 ? -27.101 -33.028 50.582 1.00 44.68 327 ALA B C 1
ATOM 2308 O O . ALA A 1 327 ? -27.307 -34.051 49.925 1.00 44.47 327 ALA B O 1
ATOM 2310 N N . THR A 1 328 ? -27.516 -31.816 50.198 1.00 44.73 328 THR B N 1
ATOM 2311 C CA . THR A 1 328 ? -28.310 -31.617 48.998 1.00 46.73 328 THR B CA 1
ATOM 2312 C C . THR A 1 328 ? -27.414 -31.561 47.759 1.00 42.82 328 THR B C 1
ATOM 2313 O O . THR A 1 328 ? -27.869 -31.856 46.666 1.00 41.75 328 THR B O 1
ATOM 2317 N N . THR A 1 329 ? -26.151 -31.155 47.925 1.00 42.34 329 THR B N 1
ATOM 2318 C CA . THR A 1 329 ? -25.280 -30.950 46.769 1.00 40.83 329 THR B CA 1
ATOM 2319 C C . THR A 1 329 ? -23.967 -31.698 46.983 1.00 36.83 329 THR B C 1
ATOM 2320 O O . THR A 1 329 ? -23.541 -31.920 48.117 1.00 36.22 329 THR B O 1
ATOM 2324 N N . ALA A 1 330 ? -23.328 -32.079 45.874 1.00 33.68 330 ALA B N 1
ATOM 2325 C CA . ALA A 1 330 ? -21.947 -32.524 45.904 1.00 32.16 330 ALA B CA 1
ATOM 2326 C C . ALA A 1 330 ? -21.086 -31.470 46.595 1.00 32.46 330 ALA B C 1
ATOM 2327 O O . ALA A 1 330 ? -21.318 -30.273 46.437 1.00 34.36 330 ALA B O 1
ATOM 2329 N N . ILE A 1 331 ? -20.057 -31.904 47.327 1.00 31.91 331 ILE B N 1
ATOM 2330 C CA . ILE A 1 331 ? -19.095 -30.945 47.842 1.00 32.38 331 ILE B CA 1
ATOM 2331 C C . ILE A 1 331 ? -18.571 -30.071 46.697 1.00 32.97 331 ILE B C 1
ATOM 2332 O O . ILE A 1 331 ? -18.332 -30.553 45.584 1.00 30.20 331 ILE B O 1
ATOM 2337 N N A LYS A 1 332 ? -18.397 -28.773 46.967 0.50 33.35 332 LYS B N 1
ATOM 2338 N N B LYS A 1 332 ? -18.390 -28.778 46.993 0.50 33.37 332 LYS B N 1
ATOM 2339 C CA A LYS A 1 332 ? -17.704 -27.912 46.020 0.50 33.33 332 LYS B CA 1
ATOM 2340 C CA B LYS A 1 332 ? -17.678 -27.875 46.101 0.50 33.45 332 LYS B CA 1
ATOM 2341 C C A LYS A 1 332 ? -16.200 -27.999 46.280 0.50 32.22 332 LYS B C 1
ATOM 2342 C C B LYS A 1 332 ? -16.173 -28.065 46.288 0.50 32.21 332 LYS B C 1
ATOM 2343 O O A LYS A 1 332 ? -15.777 -28.201 47.417 0.50 34.12 332 LYS B O 1
ATOM 2344 O O B LYS A 1 332 ? -15.724 -28.389 47.387 0.50 33.97 332 LYS B O 1
ATOM 2355 N N . GLN A 1 333 ? -15.403 -27.838 45.217 1.00 30.39 333 GLN B N 1
ATOM 2356 C CA . GLN A 1 333 ? -13.947 -27.918 45.263 1.00 28.33 333 GLN B CA 1
ATOM 2357 C C . GLN A 1 333 ? -13.379 -26.617 45.816 1.00 28.45 333 GLN B C 1
ATOM 2358 O O . GLN A 1 333 ? -14.079 -25.611 45.858 1.00 30.41 333 GLN B O 1
ATOM 2364 N N . PHE A 1 334 ? -12.111 -26.643 46.237 1.00 28.10 334 PHE B N 1
ATOM 2365 C CA . PHE A 1 334 ? -11.414 -25.422 46.603 1.00 29.35 334 PHE B CA 1
ATOM 2366 C C . PHE A 1 334 ? -11.618 -24.385 45.506 1.00 31.09 334 PHE B C 1
ATOM 2367 O O . PHE A 1 334 ? -11.500 -24.695 44.316 1.00 29.63 334 PHE B O 1
ATOM 2375 N N . THR A 1 335 ? -11.957 -23.160 45.927 1.00 32.55 335 THR B N 1
ATOM 2376 C CA . THR A 1 335 ? -11.698 -21.971 45.129 1.00 34.10 335 THR B CA 1
ATOM 2377 C C . THR A 1 335 ? -10.235 -21.629 45.377 1.00 33.90 335 THR B C 1
ATOM 2378 O O . THR A 1 335 ? -9.807 -21.608 46.521 1.00 37.29 335 THR B O 1
ATOM 2382 N N . ASN A 1 336 ? -9.462 -21.390 44.318 1.00 31.38 336 ASN B N 1
ATOM 2383 C CA . ASN A 1 336 ? -8.049 -21.116 44.470 1.00 31.52 336 ASN B CA 1
ATOM 2384 C C . ASN A 1 336 ? -7.739 -19.779 43.811 1.00 32.20 336 ASN B C 1
ATOM 2385 O O . ASN A 1 336 ? -7.982 -19.624 42.617 1.00 32.64 336 ASN B O 1
ATOM 2390 N N . THR A 1 337 ? -7.168 -18.839 44.583 1.00 32.80 337 THR B N 1
ATOM 2391 C CA . THR A 1 337 ? -6.682 -17.602 43.993 1.00 33.34 337 THR B CA 1
ATOM 2392 C C . THR A 1 337 ? -5.242 -17.347 44.439 1.00 33.25 337 THR B C 1
ATOM 2393 O O . THR A 1 337 ? -4.748 -16.228 44.322 1.00 34.10 337 THR B O 1
ATOM 2397 N N . SER A 1 338 ? -4.562 -18.404 44.897 1.00 32.23 338 SER B N 1
ATOM 2398 C CA . SER A 1 338 ? -3.209 -18.286 45.426 1.00 32.09 338 SER B CA 1
ATOM 2399 C C . SER A 1 338 ? -2.257 -17.727 44.378 1.00 32.22 338 SER B C 1
ATOM 2400 O O . SER A 1 338 ? -2.327 -18.061 43.207 1.00 29.35 338 SER B O 1
ATOM 2403 N N . SER A 1 339 ? -1.355 -16.853 44.807 1.00 32.02 339 SER B N 1
ATOM 2404 C CA . SER A 1 339 ? -0.307 -16.441 43.894 1.00 30.95 339 SER B CA 1
ATOM 2405 C C . SER A 1 339 ? 0.741 -17.545 43.727 1.00 29.49 339 SER B C 1
ATOM 2406 O O . SER A 1 339 ? 1.712 -17.364 42.985 1.00 30.82 339 SER B O 1
ATOM 2409 N N . LYS A 1 340 ? 0.597 -18.663 44.447 1.00 28.34 340 LYS B N 1
ATOM 2410 C CA . LYS A 1 340 ? 1.647 -19.672 44.430 1.00 29.99 340 LYS B CA 1
ATOM 2411 C C . LYS A 1 340 ? 1.122 -21.006 43.912 1.00 29.18 340 LYS B C 1
ATOM 2412 O O . LYS A 1 340 ? -0.075 -21.263 44.013 1.00 30.09 340 LYS B O 1
ATOM 2418 N N . LEU A 1 341 ? 2.043 -21.833 43.373 1.00 27.62 341 LEU B N 1
ATOM 2419 C CA . LEU A 1 341 ? 1.732 -23.202 42.972 1.00 27.13 341 LEU B CA 1
ATOM 2420 C C . LEU A 1 341 ? 0.783 -23.839 43.976 1.00 27.53 341 LEU B C 1
ATOM 2421 O O . LEU A 1 341 ? 1.092 -23.901 45.164 1.00 27.34 341 LEU B O 1
ATOM 2426 N N . CYS A 1 342 ? -0.353 -24.318 43.458 1.00 26.12 342 CYS B N 1
ATOM 2427 C CA . CYS A 1 342 ? -1.230 -25.194 44.206 1.00 26.91 342 CYS B CA 1
ATOM 2428 C C . CYS A 1 342 ? -1.480 -26.455 43.380 1.00 26.59 342 CYS B C 1
ATOM 2429 O O . CYS A 1 342 ? -1.610 -26.388 42.151 1.00 27.01 342 CYS B O 1
ATOM 2432 N N . LYS A 1 343 ? -1.469 -27.603 44.065 1.00 26.05 343 LYS B N 1
ATOM 2433 C CA . LYS A 1 343 ? -1.764 -28.865 43.407 1.00 27.85 343 LYS B CA 1
ATOM 2434 C C . LYS A 1 343 ? -3.008 -29.435 44.058 1.00 27.44 343 LYS B C 1
ATOM 2435 O O . LYS A 1 343 ? -2.900 -30.179 45.023 1.00 28.13 343 LYS B O 1
ATOM 2441 N N . LEU A 1 344 ? -4.175 -29.075 43.520 1.00 27.94 344 LEU B N 1
ATOM 2442 C CA . LEU A 1 344 ? -5.427 -29.342 44.212 1.00 28.20 344 LEU B CA 1
ATOM 2443 C C . LEU A 1 344 ? -6.163 -30.427 43.439 1.00 28.06 344 LEU B C 1
ATOM 2444 O O . LEU A 1 344 ? -6.894 -30.126 42.484 1.00 28.36 344 LEU B O 1
ATOM 2449 N N . GLU A 1 345 ? -5.878 -31.694 43.789 1.00 27.55 345 GLU B N 1
ATOM 2450 C CA . GLU A 1 345 ? -6.589 -32.821 43.197 1.00 26.15 345 GLU B CA 1
ATOM 2451 C C . GLU A 1 345 ? -8.007 -32.805 43.748 1.00 26.87 345 GLU B C 1
ATOM 2452 O O . GLU A 1 345 ? -8.201 -32.458 44.908 1.00 25.27 345 GLU B O 1
ATOM 2458 N N A ARG A 1 346 ? -8.976 -33.191 42.911 0.62 25.42 346 ARG B N 1
ATOM 2459 N N B ARG A 1 346 ? -8.993 -33.168 42.917 0.38 25.65 346 ARG B N 1
ATOM 2460 C CA A ARG A 1 346 ? -10.382 -33.117 43.292 0.62 26.36 346 ARG B CA 1
ATOM 2461 C CA B ARG A 1 346 ? -10.389 -32.974 43.293 0.38 26.38 346 ARG B CA 1
ATOM 2462 C C A ARG A 1 346 ? -10.649 -33.822 44.619 0.62 26.63 346 ARG B C 1
ATOM 2463 C C B ARG A 1 346 ? -10.768 -33.826 44.504 0.38 26.72 346 ARG B C 1
ATOM 2464 O O A ARG A 1 346 ? -10.117 -34.899 44.906 0.62 25.97 346 ARG B O 1
ATOM 2465 O O B ARG A 1 346 ? -10.389 -34.994 44.618 0.38 26.08 346 ARG B O 1
ATOM 2480 N N . VAL A 1 347 ? -11.533 -33.210 45.414 1.00 27.73 347 VAL B N 1
ATOM 2481 C CA . VAL A 1 347 ? -12.152 -33.934 46.498 1.00 28.24 347 VAL B CA 1
ATOM 2482 C C . VAL A 1 347 ? -13.281 -34.708 45.837 1.00 27.86 347 VAL B C 1
ATOM 2483 O O . VAL A 1 347 ? -14.224 -34.093 45.345 1.00 29.26 347 VAL B O 1
ATOM 2487 N N . ILE A 1 348 ? -13.141 -36.041 45.797 1.00 26.59 348 ILE B N 1
ATOM 2488 C CA . ILE A 1 348 ? -14.084 -36.935 45.148 1.00 27.22 348 ILE B CA 1
ATOM 2489 C C . ILE A 1 348 ? -15.423 -36.841 45.878 1.00 27.91 348 ILE B C 1
ATOM 2490 O O . ILE A 1 348 ? -15.435 -36.860 47.101 1.00 29.60 348 ILE B O 1
ATOM 2495 N N . ASN A 1 349 ? -16.522 -36.732 45.123 1.00 27.90 349 ASN B N 1
ATOM 2496 C CA . ASN A 1 349 ? -17.856 -36.732 45.702 1.00 29.36 349 ASN B CA 1
ATOM 2497 C C . ASN A 1 349 ? -18.554 -38.043 45.355 1.00 29.49 349 ASN B C 1
ATOM 2498 O O . ASN A 1 349 ? -18.888 -38.308 44.199 1.00 29.35 349 ASN B O 1
ATOM 2503 N N A VAL A 1 350 ? -18.795 -38.844 46.388 0.67 29.32 350 VAL B N 1
ATOM 2504 N N B VAL A 1 350 ? -18.723 -38.889 46.376 0.33 29.43 350 VAL B N 1
ATOM 2505 C CA A VAL A 1 350 ? -19.581 -40.054 46.230 0.67 30.62 350 VAL B CA 1
ATOM 2506 C CA B VAL A 1 350 ? -19.599 -40.045 46.267 0.33 30.08 350 VAL B CA 1
ATOM 2507 C C A VAL A 1 350 ? -20.907 -39.865 46.967 0.67 31.22 350 VAL B C 1
ATOM 2508 C C B VAL A 1 350 ? -20.944 -39.687 46.890 0.33 31.11 350 VAL B C 1
ATOM 2509 O O A VAL A 1 350 ? -20.918 -39.394 48.104 0.67 32.28 350 VAL B O 1
ATOM 2510 O O B VAL A 1 350 ? -21.002 -38.942 47.867 0.33 31.99 350 VAL B O 1
ATOM 2517 N N . GLN A 1 351 ? -22.014 -40.235 46.309 1.00 31.67 351 GLN B N 1
ATOM 2518 C CA . GLN A 1 351 ? -23.347 -40.083 46.874 1.00 33.82 351 GLN B CA 1
ATOM 2519 C C . GLN A 1 351 ? -23.530 -41.184 47.911 1.00 34.77 351 GLN B C 1
ATOM 2520 O O . GLN A 1 351 ? -22.717 -42.094 47.983 1.00 35.53 351 GLN B O 1
ATOM 2526 N N . SER A 1 352 ? -24.569 -41.085 48.739 1.00 34.72 352 SER B N 1
ATOM 2527 C CA . SER A 1 352 ? -24.658 -41.995 49.875 1.00 35.68 352 SER B CA 1
ATOM 2528 C C . SER A 1 352 ? -24.852 -43.435 49.387 1.00 35.32 352 SER B C 1
ATOM 2529 O O . SER A 1 352 ? -24.597 -44.368 50.145 1.00 34.86 352 SER B O 1
ATOM 2532 N N . ASN A 1 353 ? -25.234 -43.581 48.102 1.00 34.10 353 ASN B N 1
ATOM 2533 C CA . ASN A 1 353 ? -25.519 -44.869 47.482 1.00 33.42 353 ASN B CA 1
ATOM 2534 C C . ASN A 1 353 ? -24.268 -45.442 46.824 1.00 31.87 353 ASN B C 1
ATOM 2535 O O . ASN A 1 353 ? -24.317 -46.528 46.266 1.00 31.96 353 ASN B O 1
ATOM 2540 N N . GLY A 1 354 ? -23.160 -44.707 46.902 1.00 30.81 354 GLY B N 1
ATOM 2541 C CA . GLY A 1 354 ? -21.895 -45.199 46.383 1.00 30.76 354 GLY B CA 1
ATOM 2542 C C . GLY A 1 354 ? -21.587 -44.688 44.970 1.00 30.28 354 GLY B C 1
ATOM 2543 O O . GLY A 1 354 ? -20.521 -44.979 44.445 1.00 30.00 354 GLY B O 1
ATOM 2544 N N . ASN A 1 355 ? -22.503 -43.915 44.368 1.00 29.98 355 ASN B N 1
ATOM 2545 C CA . ASN A 1 355 ? -22.297 -43.401 43.017 1.00 28.99 355 ASN B CA 1
ATOM 2546 C C . ASN A 1 355 ? -21.382 -42.166 43.033 1.00 27.56 355 ASN B C 1
ATOM 2547 O O . ASN A 1 355 ? -21.654 -41.198 43.738 1.00 28.29 355 ASN B O 1
ATOM 2552 N N . VAL A 1 356 ? -20.303 -42.190 42.240 1.00 25.93 356 VAL B N 1
ATOM 2553 C CA . VAL A 1 356 ? -19.479 -41.007 42.079 1.00 25.79 356 VAL B CA 1
ATOM 2554 C C . VAL A 1 356 ? -20.258 -39.963 41.281 1.00 26.12 356 VAL B C 1
ATOM 2555 O O . VAL A 1 356 ? -20.733 -40.259 40.181 1.00 24.56 356 VAL B O 1
ATOM 2559 N N . SER A 1 357 ? -20.320 -38.736 41.819 1.00 26.70 357 SER B N 1
ATOM 2560 C CA . SER A 1 357 ? -20.962 -37.663 41.077 1.00 26.76 357 SER B CA 1
ATOM 2561 C C . SER A 1 357 ? -19.966 -36.544 40.814 1.00 26.28 357 SER B C 1
ATOM 2562 O O . SER A 1 357 ? -20.224 -35.686 39.980 1.00 27.30 357 SER B O 1
ATOM 2565 N N . VAL A 1 358 ? -18.821 -36.576 41.500 1.00 25.76 358 VAL B N 1
ATOM 2566 C CA . VAL A 1 358 ? -17.679 -35.739 41.136 1.00 25.40 358 VAL B CA 1
ATOM 2567 C C . VAL A 1 358 ? -16.456 -36.644 41.244 1.00 25.06 358 VAL B C 1
ATOM 2568 O O . VAL A 1 358 ? -16.139 -37.131 42.340 1.00 25.15 358 VAL B O 1
ATOM 2572 N N . GLY A 1 359 ? -15.810 -36.882 40.097 1.00 24.50 359 GLY B N 1
ATOM 2573 C CA . GLY A 1 359 ? -14.625 -37.712 40.004 1.00 23.80 359 GLY B CA 1
ATOM 2574 C C . GLY A 1 359 ? -13.354 -36.863 39.940 1.00 23.43 359 GLY B C 1
ATOM 2575 O O . GLY A 1 359 ? -13.404 -35.646 40.096 1.00 22.53 359 GLY B O 1
ATOM 2576 N N . GLN A 1 360 ? -12.218 -37.534 39.752 1.00 22.17 360 GLN B N 1
ATOM 2577 C CA . GLN A 1 360 ? -10.938 -36.868 39.553 1.00 24.60 360 GLN B CA 1
ATOM 2578 C C . GLN A 1 360 ? -11.035 -35.941 38.342 1.00 23.08 360 GLN B C 1
ATOM 2579 O O . GLN A 1 360 ? -11.820 -36.194 37.429 1.00 23.10 360 GLN B O 1
ATOM 2585 N N . GLN A 1 361 ? -10.255 -34.858 38.351 1.00 22.26 361 GLN B N 1
ATOM 2586 C CA . GLN A 1 361 ? -10.267 -33.930 37.221 1.00 22.23 361 GLN B CA 1
ATOM 2587 C C . GLN A 1 361 ? -9.699 -34.634 35.988 1.00 21.53 361 GLN B C 1
ATOM 2588 O O . GLN A 1 361 ? -8.640 -35.259 36.043 1.00 21.71 361 GLN B O 1
ATOM 2594 N N . ILE A 1 362 ? -10.439 -34.542 34.880 1.00 20.17 362 ILE B N 1
ATOM 2595 C CA . ILE A 1 362 ? -9.993 -35.091 33.618 1.00 19.25 362 ILE B CA 1
ATOM 2596 C C . ILE A 1 362 ? -9.155 -33.993 32.971 1.00 18.67 362 ILE B C 1
ATOM 2597 O O . ILE A 1 362 ? -9.674 -32.929 32.616 1.00 18.19 362 ILE B O 1
ATOM 2602 N N . LEU A 1 363 ? -7.844 -34.224 32.939 1.00 19.32 363 LEU B N 1
ATOM 2603 C CA . LEU A 1 363 ? -6.916 -33.208 32.447 1.00 19.96 363 LEU B CA 1
ATOM 2604 C C . LEU A 1 363 ? -6.604 -33.500 30.992 1.00 17.61 363 LEU B C 1
ATOM 2605 O O . LEU A 1 363 ? -6.675 -34.645 30.557 1.00 17.66 363 LEU B O 1
ATOM 2610 N N . PRO A 1 364 ? -6.151 -32.520 30.182 1.00 16.89 364 PRO B N 1
ATOM 2611 C CA . PRO A 1 364 ? -5.643 -32.901 28.868 1.00 17.56 364 PRO B CA 1
ATOM 2612 C C . PRO A 1 364 ? -4.498 -33.887 29.034 1.00 17.69 364 PRO B C 1
ATOM 2613 O O . PRO A 1 364 ? -3.736 -33.828 30.001 1.00 19.06 364 PRO B O 1
ATOM 2617 N N . ASP A 1 365 ? -4.352 -34.792 28.076 1.00 20.13 365 ASP B N 1
ATOM 2618 C CA . ASP A 1 365 ? -3.332 -35.811 28.206 1.00 21.83 365 ASP B CA 1
ATOM 2619 C C . ASP A 1 365 ? -1.982 -35.090 28.324 1.00 19.04 365 ASP B C 1
ATOM 2620 O O . ASP A 1 365 ? -1.711 -34.237 27.491 1.00 21.07 365 ASP B O 1
ATOM 2625 N N . GLY A 1 366 ? -1.173 -35.425 29.332 1.00 17.34 366 GLY B N 1
ATOM 2626 C CA . GLY A 1 366 ? 0.169 -34.877 29.515 1.00 19.35 366 GLY B CA 1
ATOM 2627 C C . GLY A 1 366 ? 0.214 -33.412 29.981 1.00 17.57 366 GLY B C 1
ATOM 2628 O O . GLY A 1 366 ? 1.294 -32.827 30.119 1.00 17.35 366 GLY B O 1
ATOM 2629 N N . TYR A 1 367 ? -0.941 -32.839 30.312 1.00 16.25 367 TYR B N 1
ATOM 2630 C CA . TYR A 1 367 ? -0.989 -31.484 30.876 1.00 18.39 367 TYR B CA 1
ATOM 2631 C C . TYR A 1 367 ? -0.116 -31.280 32.131 1.00 18.99 367 TYR B C 1
ATOM 2632 O O . TYR A 1 367 ? -0.167 -32.034 33.109 1.00 19.92 367 TYR B O 1
ATOM 2641 N N . ILE A 1 368 ? 0.639 -30.164 32.144 1.00 17.77 368 ILE B N 1
ATOM 2642 C CA . ILE A 1 368 ? 1.412 -29.719 33.295 1.00 19.47 368 ILE B CA 1
ATOM 2643 C C . ILE A 1 368 ? 1.053 -28.248 33.462 1.00 18.92 368 ILE B C 1
ATOM 2644 O O . ILE A 1 368 ? 1.287 -27.481 32.549 1.00 18.66 368 ILE B O 1
ATOM 2649 N N . ASN A 1 369 ? 0.473 -27.875 34.608 1.00 18.64 369 ASN B N 1
ATOM 2650 C CA . ASN A 1 369 ? 0.268 -26.464 34.877 1.00 19.29 369 ASN B CA 1
ATOM 2651 C C . ASN A 1 369 ? 1.650 -25.799 34.969 1.00 19.15 369 ASN B C 1
ATOM 2652 O O . ASN A 1 369 ? 2.555 -26.372 35.554 1.00 19.19 369 ASN B O 1
ATOM 2657 N N . MET A 1 370 ? 1.827 -24.625 34.355 1.00 18.39 370 MET B N 1
ATOM 2658 C CA . MET A 1 370 ? 3.150 -24.024 34.252 1.00 18.68 370 MET B CA 1
ATOM 2659 C C . MET A 1 370 ? 3.785 -23.763 35.626 1.00 18.73 370 MET B C 1
ATOM 2660 O O . MET A 1 370 ? 5.002 -23.865 35.741 1.00 18.74 370 MET B O 1
ATOM 2665 N N . ALA A 1 371 ? 2.981 -23.493 36.673 1.00 19.20 371 ALA B N 1
ATOM 2666 C CA . ALA A 1 371 ? 3.528 -23.240 37.993 1.00 20.97 371 ALA B CA 1
ATOM 2667 C C . ALA A 1 371 ? 4.226 -24.472 38.585 1.00 21.88 371 ALA B C 1
ATOM 2668 O O . ALA A 1 371 ? 4.974 -24.365 39.570 1.00 22.84 371 ALA B O 1
ATOM 2670 N N . GLU A 1 372 ? 3.958 -25.651 38.016 1.00 22.16 372 GLU B N 1
ATOM 2671 C CA . GLU A 1 372 ? 4.563 -26.889 38.496 1.00 23.69 372 GLU B CA 1
ATOM 2672 C C . GLU A 1 372 ? 5.982 -27.023 37.949 1.00 22.94 372 GLU B C 1
ATOM 2673 O O . GLU A 1 372 ? 6.760 -27.829 38.464 1.00 21.92 372 GLU B O 1
ATOM 2679 N N . LEU A 1 373 ? 6.306 -26.225 36.916 1.00 20.86 373 LEU B N 1
ATOM 2680 C CA . LEU A 1 373 ? 7.620 -26.318 36.294 1.00 20.05 373 LEU B CA 1
ATOM 2681 C C . LEU A 1 373 ? 8.606 -25.403 37.023 1.00 20.76 373 LEU B C 1
ATOM 2682 O O . LEU A 1 373 ? 8.194 -24.395 37.600 1.00 21.73 373 LEU B O 1
ATOM 2687 N N . PRO A 1 374 ? 9.927 -25.693 36.960 1.00 21.08 374 PRO B N 1
ATOM 2688 C CA . PRO A 1 374 ? 10.938 -24.806 37.511 1.00 21.55 374 PRO B CA 1
ATOM 2689 C C . PRO A 1 374 ? 11.190 -23.634 36.572 1.00 22.27 374 PRO B C 1
ATOM 2690 O O . PRO A 1 374 ? 10.865 -23.720 35.392 1.00 20.33 374 PRO B O 1
ATOM 2694 N N . GLY A 1 375 ? 11.749 -22.542 37.116 1.00 23.56 375 GLY B N 1
ATOM 2695 C CA . GLY A 1 375 ? 12.056 -21.371 36.317 1.00 24.09 375 GLY B CA 1
ATOM 2696 C C . GLY A 1 375 ? 12.944 -20.438 37.130 1.00 25.81 375 GLY B C 1
ATOM 2697 O O . GLY A 1 375 ? 13.079 -20.616 38.332 1.00 26.53 375 GLY B O 1
ATOM 2698 N N . ASN A 1 376 ? 13.586 -19.475 36.466 1.00 27.02 376 ASN B N 1
ATOM 2699 C CA . ASN A 1 376 ? 14.552 -18.660 37.193 1.00 28.48 376 ASN B CA 1
ATOM 2700 C C . ASN A 1 376 ? 13.924 -17.370 37.707 1.00 29.24 376 ASN B C 1
ATOM 2701 O O . ASN A 1 376 ? 14.594 -16.628 38.428 1.00 29.85 376 ASN B O 1
ATOM 2706 N N . THR A 1 377 ? 12.659 -17.105 37.355 1.00 28.54 377 THR B N 1
ATOM 2707 C CA . THR A 1 377 ? 12.031 -15.853 37.756 1.00 29.98 377 THR B CA 1
ATOM 2708 C C . THR A 1 377 ? 10.766 -16.126 38.569 1.00 29.37 377 THR B C 1
ATOM 2709 O O . THR A 1 377 ? 10.029 -17.060 38.289 1.00 27.12 377 THR B O 1
ATOM 2713 N N . ARG A 1 378 ? 10.553 -15.317 39.615 1.00 29.31 378 ARG B N 1
ATOM 2714 C CA . ARG A 1 378 ? 9.324 -15.377 40.386 1.00 29.41 378 ARG B CA 1
ATOM 2715 C C . ARG A 1 378 ? 8.194 -14.806 39.543 1.00 28.81 378 ARG B C 1
ATOM 2716 O O . ARG A 1 378 ? 8.229 -13.650 39.108 1.00 29.78 378 ARG B O 1
ATOM 2724 N N . LEU A 1 379 ? 7.173 -15.633 39.338 1.00 28.85 379 LEU B N 1
ATOM 2725 C CA . LEU A 1 379 ? 6.055 -15.291 38.480 1.00 27.34 379 LEU B CA 1
ATOM 2726 C C . LEU A 1 379 ? 4.794 -15.600 39.2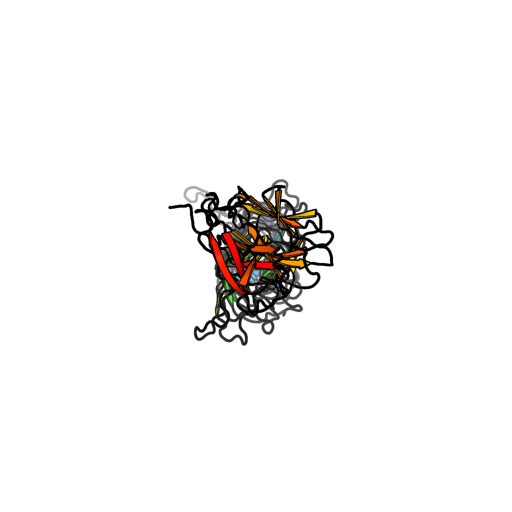75 1.00 29.06 379 LEU B C 1
ATOM 2727 O O . LEU A 1 379 ? 4.412 -16.768 39.421 1.00 28.83 379 LEU B O 1
ATOM 2732 N N . PRO A 1 380 ? 4.108 -14.572 39.821 1.00 29.90 380 PRO B N 1
ATOM 2733 C CA . PRO A 1 380 ? 2.915 -14.827 40.610 1.00 29.46 380 PRO B CA 1
ATOM 2734 C C . PRO A 1 380 ? 1.800 -15.456 39.792 1.00 27.12 380 PRO B C 1
ATOM 2735 O O . PRO A 1 380 ? 1.539 -15.047 38.658 1.00 27.02 380 PRO B O 1
ATOM 2739 N N . SER A 1 381 ? 1.151 -16.449 40.389 1.00 26.81 381 SER B N 1
ATOM 2740 C CA . SER A 1 381 ? -0.013 -17.030 39.741 1.00 26.44 381 SER B CA 1
ATOM 2741 C C . SER A 1 381 ? -1.201 -16.110 39.961 1.00 27.64 381 SER B C 1
ATOM 2742 O O . SER A 1 381 ? -1.229 -15.366 40.947 1.00 27.00 381 SER B O 1
ATOM 2745 N N . GLU A 1 382 ? -2.172 -16.185 39.048 1.00 26.66 382 GLU B N 1
ATOM 2746 C CA . GLU A 1 382 ? -3.425 -15.470 39.205 1.00 28.08 382 GLU B CA 1
ATOM 2747 C C . GLU A 1 382 ? -4.577 -16.316 38.691 1.00 27.46 382 GLU B C 1
ATOM 2748 O O . GLU A 1 382 ? -4.390 -17.301 37.955 1.00 24.82 382 GLU B O 1
ATOM 2754 N N . TYR A 1 383 ? -5.778 -15.867 39.066 1.00 28.36 383 TYR B N 1
ATOM 2755 C CA . TYR A 1 383 ? -7.002 -16.562 38.720 1.00 28.97 383 TYR B CA 1
ATOM 2756 C C . TYR A 1 383 ? -7.429 -16.204 37.303 1.00 28.80 383 TYR B C 1
ATOM 2757 O O . TYR A 1 383 ? -7.448 -15.018 36.928 1.00 28.86 383 TYR B O 1
ATOM 2766 N N . ASP A 1 384 ? -7.747 -17.266 36.540 1.00 27.07 384 ASP B N 1
ATOM 2767 C CA . ASP A 1 384 ? -8.477 -17.164 35.295 1.00 26.86 384 ASP B CA 1
ATOM 2768 C C . ASP A 1 384 ? -9.473 -18.333 35.246 1.00 26.74 384 ASP B C 1
ATOM 2769 O O . ASP A 1 384 ? -9.085 -19.512 35.253 1.00 25.00 384 ASP B O 1
ATOM 2774 N N . ALA A 1 385 ? -10.758 -17.977 35.171 1.00 27.14 385 ALA B N 1
ATOM 2775 C CA . ALA A 1 385 ? -11.889 -18.889 35.153 1.00 27.68 385 ALA B CA 1
ATOM 2776 C C . ALA A 1 385 ? -11.695 -19.960 34.084 1.00 26.82 385 ALA B C 1
ATOM 2777 O O . ALA A 1 385 ? -12.213 -21.059 34.247 1.00 27.13 385 ALA B O 1
ATOM 2779 N N . ASP A 1 386 ? -10.982 -19.611 33.001 1.00 27.83 386 ASP B N 1
ATOM 2780 C CA . ASP A 1 386 ? -10.899 -20.468 31.828 1.00 27.59 386 ASP B CA 1
ATOM 2781 C C . ASP A 1 386 ? -9.570 -21.211 31.807 1.00 24.56 386 ASP B C 1
ATOM 2782 O O . ASP A 1 386 ? -9.253 -21.893 30.839 1.00 23.97 386 ASP B O 1
ATOM 2787 N N . GLY A 1 387 ? -8.752 -21.014 32.836 1.00 23.48 387 GLY B N 1
ATOM 2788 C CA . GLY A 1 387 ? -7.544 -21.805 32.906 1.00 22.28 387 GLY B CA 1
ATOM 2789 C C . GLY A 1 387 ? -7.90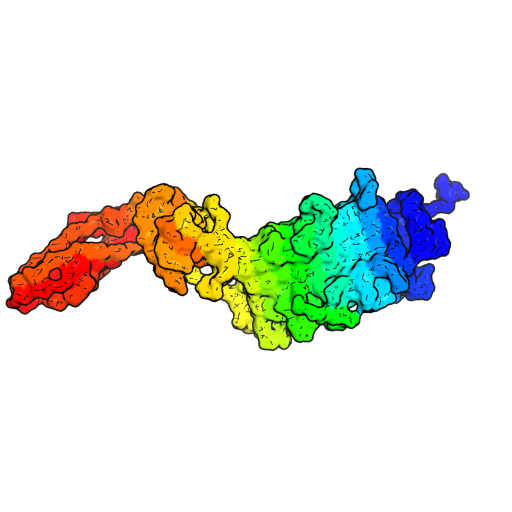2 -23.222 33.331 1.00 21.67 387 GLY B C 1
ATOM 2790 O O . GLY A 1 387 ? -8.867 -23.399 34.077 1.00 21.55 387 GLY B O 1
ATOM 2791 N N . GLU A 1 388 ? -7.124 -24.205 32.842 1.00 19.18 388 GLU B N 1
ATOM 2792 C CA . GLU A 1 388 ? -7.382 -25.611 33.127 1.00 19.62 388 GLU B CA 1
ATOM 2793 C C . GLU A 1 388 ? -7.561 -25.840 34.630 1.00 20.51 388 GLU B C 1
ATOM 2794 O O . GLU A 1 388 ? -8.444 -26.584 35.034 1.00 20.70 388 GLU B O 1
ATOM 2800 N N . THR A 1 389 ? -6.746 -25.173 35.462 1.00 20.87 389 THR B N 1
ATOM 2801 C CA . THR A 1 389 ? -6.859 -25.357 36.906 1.00 21.75 389 THR B CA 1
ATOM 2802 C C . THR A 1 389 ? -7.389 -24.085 37.569 1.00 22.13 389 THR B C 1
ATOM 2803 O O . THR A 1 389 ? -7.460 -24.046 38.787 1.00 22.57 389 THR B O 1
ATOM 2807 N N . THR A 1 390 ? -7.793 -23.092 36.775 1.00 21.59 390 THR B N 1
ATOM 2808 C CA . THR A 1 390 ? -8.101 -21.727 37.204 1.00 22.21 390 THR B CA 1
ATOM 2809 C C . THR A 1 390 ? -6.857 -20.937 37.597 1.00 23.18 390 THR B C 1
ATOM 2810 O O . THR A 1 390 ? -6.979 -19.740 37.860 1.00 24.34 390 THR B O 1
ATOM 2814 N N . SER A 1 391 ? -5.675 -21.571 37.614 1.00 22.22 391 SER B N 1
ATOM 2815 C CA . SER A 1 391 ? -4.486 -20.852 38.050 1.00 23.58 391 SER B CA 1
ATOM 2816 C C . SER A 1 391 ? -3.463 -20.734 36.923 1.00 22.38 391 SER B C 1
ATOM 2817 O O . SER A 1 391 ? -3.144 -21.732 36.276 1.00 20.79 391 SER B O 1
ATOM 2820 N N . VAL A 1 392 ? -3.007 -19.495 36.683 1.00 21.61 392 VAL B N 1
ATOM 2821 C CA . VAL A 1 392 ? -2.200 -19.229 35.498 1.00 21.47 392 VAL B CA 1
ATOM 2822 C C . VAL A 1 392 ? -1.062 -18.292 35.879 1.00 22.27 392 VAL B C 1
ATOM 2823 O O . VAL A 1 392 ? -1.203 -17.483 36.798 1.00 23.10 392 VAL B O 1
ATOM 2827 N N . LEU A 1 393 ? 0.047 -18.393 35.146 1.00 22.66 393 LEU B N 1
ATOM 2828 C CA . LEU A 1 393 ? 1.183 -17.512 35.384 1.00 23.62 393 LEU B CA 1
ATOM 2829 C C . LEU A 1 393 ? 1.016 -16.232 34.561 1.00 24.53 393 LEU B C 1
ATOM 2830 O O . LEU A 1 393 ? 0.544 -16.261 33.421 1.00 24.41 393 LEU B O 1
ATOM 2835 N N . ARG A 1 394 ? 1.423 -15.102 35.141 1.00 23.90 394 ARG B N 1
ATOM 2836 C CA . ARG A 1 394 ? 1.579 -13.875 34.377 1.00 24.97 394 ARG B CA 1
ATOM 2837 C C . ARG A 1 394 ? 3.070 -13.654 34.120 1.00 25.22 394 ARG B C 1
ATOM 2838 O O . ARG A 1 394 ? 3.873 -13.520 35.051 1.00 25.74 394 ARG B O 1
ATOM 2846 N N . VAL A 1 395 ? 3.418 -13.572 32.841 1.00 24.78 395 VAL B N 1
ATOM 2847 C CA . VAL A 1 395 ? 4.824 -13.509 32.492 1.00 24.61 395 VAL B CA 1
ATOM 2848 C C . VAL A 1 395 ? 5.006 -12.228 31.697 1.00 24.85 395 VAL B C 1
ATOM 2849 O O . VAL A 1 395 ? 4.491 -12.130 30.588 1.00 24.40 395 VAL B O 1
ATOM 2853 N N . PRO A 1 396 ? 5.699 -11.211 32.267 1.00 26.35 396 PRO B N 1
ATOM 2854 C CA . PRO A 1 396 ? 5.944 -9.966 31.551 1.00 27.38 396 PRO B CA 1
ATOM 2855 C C . PRO A 1 396 ? 6.924 -10.128 30.394 1.00 26.84 396 PRO B C 1
ATOM 2856 O O . PRO A 1 396 ? 7.550 -11.170 30.233 1.00 25.76 396 PRO B O 1
ATOM 2860 N N . ALA A 1 397 ? 7.045 -9.062 29.598 1.00 27.57 397 ALA B N 1
ATOM 2861 C CA . ALA A 1 397 ? 7.935 -8.997 28.450 1.00 27.90 397 ALA B CA 1
ATOM 2862 C C . ALA A 1 397 ? 9.357 -9.381 28.866 1.00 27.17 397 ALA B C 1
ATOM 2863 O O . ALA A 1 397 ? 9.761 -9.115 30.004 1.00 27.16 397 ALA B O 1
ATOM 2865 N N . ASN A 1 398 ? 10.086 -10.025 27.937 1.00 27.17 398 ASN B N 1
ATOM 2866 C CA . ASN A 1 398 ? 11.525 -10.207 28.080 1.00 29.46 398 ASN B CA 1
ATOM 2867 C C . ASN A 1 398 ? 11.818 -11.048 29.331 1.00 27.70 398 ASN B C 1
ATOM 2868 O O . ASN A 1 398 ? 12.758 -10.767 30.075 1.00 29.55 398 ASN B O 1
ATOM 2873 N N . THR A 1 399 ? 10.972 -12.044 29.610 1.00 24.62 399 THR B N 1
ATOM 2874 C CA . THR A 1 399 ? 11.076 -12.794 30.854 1.00 23.68 399 THR B CA 1
ATOM 2875 C C . THR A 1 399 ? 10.889 -14.274 30.532 1.00 23.46 399 THR B C 1
ATOM 2876 O O . THR A 1 399 ? 10.042 -14.621 29.696 1.00 23.16 399 THR B O 1
ATOM 2880 N N . GLN A 1 400 ? 11.638 -15.150 31.218 1.00 21.98 400 GLN B N 1
ATOM 2881 C CA . GLN A 1 400 ? 11.420 -16.573 31.007 1.00 20.99 400 GLN B CA 1
ATOM 2882 C C . GLN A 1 400 ? 10.062 -16.976 31.584 1.00 20.69 400 GLN B C 1
ATOM 2883 O O . GLN A 1 400 ? 9.675 -16.439 32.618 1.00 21.13 400 GLN B O 1
ATOM 2889 N N . VAL A 1 401 ? 9.332 -17.861 30.876 1.00 19.07 401 VAL B N 1
ATOM 2890 C CA . VAL A 1 401 ? 8.121 -18.474 31.408 1.00 19.64 401 VAL B CA 1
ATOM 2891 C C . VAL A 1 401 ? 8.541 -19.564 32.413 1.00 20.21 401 VAL B C 1
ATOM 2892 O O . VAL A 1 401 ? 8.430 -19.377 33.628 1.00 21.71 401 VAL B O 1
ATOM 2896 N N . ARG A 1 402 ? 9.101 -20.671 31.890 1.00 19.97 402 ARG B N 1
ATOM 2897 C CA . ARG A 1 402 ? 9.634 -21.808 32.645 1.00 19.66 402 ARG B CA 1
ATOM 2898 C C . ARG A 1 402 ? 10.694 -22.493 31.778 1.00 19.87 402 ARG B C 1
ATOM 2899 O O . ARG A 1 402 ? 10.761 -22.241 30.579 1.00 19.53 402 ARG B O 1
ATOM 2907 N N . GLN A 1 403 ? 11.586 -23.267 32.415 1.00 19.97 403 GLN B N 1
ATOM 2908 C CA . GLN A 1 403 ? 12.610 -24.039 31.716 1.00 20.92 403 GLN B CA 1
ATOM 2909 C C . GLN A 1 403 ? 12.664 -25.414 32.381 1.00 22.18 403 GLN B C 1
ATOM 2910 O O . GLN A 1 403 ? 12.720 -25.486 33.611 1.00 25.14 403 GLN B O 1
ATOM 2916 N N . TRP A 1 404 ? 12.713 -26.487 31.574 1.00 19.12 404 TRP B N 1
ATOM 2917 C CA . TRP A 1 404 ? 12.695 -27.844 32.101 1.00 19.24 404 TRP B CA 1
ATOM 2918 C C . TRP A 1 404 ? 13.781 -28.690 31.429 1.00 19.78 404 TRP B C 1
ATOM 2919 O O . TRP A 1 404 ? 14.258 -28.356 30.348 1.00 19.70 404 TRP B O 1
ATOM 2930 N N . SER A 1 405 ? 14.144 -29.805 32.086 1.00 20.34 405 SER B N 1
ATOM 2931 C CA . SER A 1 405 ? 15.080 -30.786 31.550 1.00 20.07 405 SER B CA 1
ATOM 2932 C C . SER A 1 405 ? 14.428 -31.700 30.513 1.00 17.65 405 SER B C 1
ATOM 2933 O O . SER A 1 405 ? 13.334 -32.231 30.725 1.00 19.28 405 SER B O 1
ATOM 2936 N N . VAL A 1 406 ? 15.139 -31.960 29.414 1.00 17.18 406 VAL B N 1
ATOM 2937 C CA . VAL A 1 406 ? 14.636 -32.893 28.414 1.00 15.09 406 VAL B CA 1
ATOM 2938 C C . VAL A 1 406 ? 14.927 -34.305 28.919 1.00 15.92 406 VAL B C 1
ATOM 2939 O O . VAL A 1 406 ? 16.043 -34.592 29.353 1.00 16.56 406 VAL B O 1
ATOM 2943 N N . PRO A 1 407 ? 13.943 -35.215 28.941 1.00 16.44 407 PRO B N 1
ATOM 2944 C CA . PRO A 1 407 ? 14.199 -36.624 29.252 1.00 16.80 407 PRO B CA 1
ATOM 2945 C C . PRO A 1 407 ? 15.382 -37.210 28.486 1.00 17.04 407 PRO B C 1
ATOM 2946 O O . PRO A 1 407 ? 15.560 -36.899 27.324 1.00 17.31 407 PRO B O 1
ATOM 2950 N N A LYS A 1 408 ? 16.111 -38.119 29.143 0.07 17.87 408 LYS B N 1
ATOM 2951 N N C LYS A 1 408 ? 16.228 -38.007 29.168 0.38 17.67 408 LYS B N 1
ATOM 2952 N N D LYS A 1 408 ? 16.218 -38.007 29.183 0.55 17.78 408 LYS B N 1
ATOM 2953 C CA A LYS A 1 408 ? 17.299 -38.735 28.576 0.07 18.20 408 LYS B CA 1
ATOM 2954 C CA C LYS A 1 408 ? 17.431 -38.550 28.548 0.38 17.53 408 LYS B CA 1
ATOM 2955 C CA D LYS A 1 408 ? 17.408 -38.599 28.587 0.55 17.56 408 LYS B CA 1
ATOM 2956 C C A LYS A 1 408 ? 16.921 -39.688 27.442 0.07 17.72 408 LYS B C 1
ATOM 2957 C C C LYS A 1 408 ? 17.035 -39.459 27.372 0.38 16.51 408 LYS B C 1
ATOM 2958 C C D LYS A 1 408 ? 16.985 -39.542 27.450 0.55 16.31 408 LYS B C 1
ATOM 2959 O O A LYS A 1 408 ? 17.705 -39.878 26.517 0.07 17.59 408 LYS B O 1
ATOM 2960 O O C LYS A 1 408 ? 17.712 -39.432 26.326 0.38 15.81 408 LYS B O 1
ATOM 2961 O O D LYS A 1 408 ? 17.627 -39.530 26.383 0.55 15.18 408 LYS B O 1
ATOM 2977 N N A MET A 1 409 ? 15.718 -40.274 27.500 0.79 17.34 409 MET B N 1
ATOM 2978 N N B MET A 1 409 ? 15.927 -40.239 27.545 0.21 15.46 409 MET B N 1
ATOM 2979 C CA A MET A 1 409 ? 15.322 -41.182 26.434 0.79 17.63 409 MET B CA 1
ATOM 2980 C CA B MET A 1 409 ? 15.404 -41.118 26.461 0.21 15.24 409 MET B CA 1
ATOM 2981 C C A MET A 1 409 ? 15.073 -40.414 25.130 0.79 16.32 409 MET B C 1
ATOM 2982 C C B MET A 1 409 ? 15.350 -40.337 25.151 0.21 15.39 409 MET B C 1
ATOM 2983 O O A MET A 1 409 ? 15.041 -40.991 24.046 0.79 15.99 409 MET B O 1
ATOM 2984 O O B MET A 1 409 ? 15.759 -40.831 24.100 0.21 15.20 409 MET B O 1
ATOM 2993 N N . TYR A 1 410 ? 14.839 -39.105 25.224 1.00 16.64 410 TYR B N 1
ATOM 2994 C CA . TYR A 1 410 ? 14.524 -38.363 24.013 1.00 17.05 410 TYR B CA 1
ATOM 2995 C C . TYR A 1 410 ? 15.777 -37.784 23.363 1.00 19.15 410 TYR B C 1
ATOM 2996 O O . TYR A 1 410 ? 15.738 -37.380 22.204 1.00 17.17 410 TYR B O 1
ATOM 3005 N N . LYS A 1 411 ? 16.881 -37.684 24.121 1.00 20.64 411 LYS B N 1
ATOM 3006 C CA . LYS A 1 411 ? 18.088 -37.074 23.585 1.00 20.62 411 LYS B CA 1
ATOM 3007 C C . LYS A 1 411 ? 18.942 -38.115 22.899 1.00 20.67 411 LYS B C 1
ATOM 3008 O O . LYS A 1 411 ? 20.062 -38.373 23.354 1.00 24.02 411 LYS B O 1
ATOM 3014 N N . ASP A 1 412 ? 18.420 -38.721 21.824 1.00 16.92 412 ASP B N 1
ATOM 3015 C CA . ASP A 1 412 ? 19.156 -39.753 21.123 1.00 18.59 412 ASP B CA 1
ATOM 3016 C C . ASP A 1 412 ? 19.431 -39.298 19.696 1.00 17.80 412 ASP B C 1
ATOM 3017 O O . ASP A 1 412 ? 19.863 -40.119 18.875 1.00 20.13 412 ASP B O 1
ATOM 3022 N N . GLY A 1 413 ? 19.143 -38.011 19.406 1.00 16.89 413 GLY B N 1
ATOM 3023 C CA . GLY A 1 413 ? 19.328 -37.420 18.073 1.00 18.12 413 GLY B CA 1
ATOM 3024 C C . GLY A 1 413 ? 18.261 -37.912 17.092 1.00 16.83 413 GLY B C 1
ATOM 3025 O O . GLY A 1 413 ? 18.267 -37.592 15.896 1.00 15.75 413 GLY B O 1
ATOM 3026 N N . LEU A 1 414 ? 17.308 -38.717 17.588 1.00 15.07 414 LEU B N 1
ATOM 3027 C CA . LEU A 1 414 ? 16.358 -39.350 16.668 1.00 14.03 414 LEU B CA 1
ATOM 3028 C C . LEU A 1 414 ? 14.934 -39.204 17.184 1.00 13.53 414 LEU B C 1
ATOM 3029 O O . LEU A 1 414 ? 14.085 -40.051 16.899 1.00 14.52 414 LEU B O 1
ATOM 3034 N N . THR A 1 415 ? 14.687 -38.163 17.972 1.00 12.58 415 THR B N 1
ATOM 3035 C CA . THR A 1 415 ? 13.363 -37.965 18.525 1.00 12.94 415 THR B CA 1
ATOM 3036 C C . THR A 1 415 ? 12.947 -36.519 18.261 1.00 12.82 415 THR B C 1
ATOM 3037 O O . THR A 1 415 ? 13.646 -35.576 18.710 1.00 13.79 415 THR B O 1
ATOM 3041 N N . VAL A 1 416 ? 11.812 -36.375 17.560 1.00 10.45 416 VAL B N 1
ATOM 3042 C CA . VAL A 1 416 ? 11.142 -35.090 17.407 1.00 12.13 416 VAL B CA 1
ATOM 3043 C C . VAL A 1 416 ? 10.234 -34.928 18.628 1.00 11.77 416 VAL B C 1
ATOM 3044 O O . VAL A 1 416 ? 9.631 -35.903 19.080 1.00 13.00 416 VAL B O 1
ATOM 3048 N N . THR A 1 417 ? 10.201 -33.717 19.206 1.00 11.11 417 THR B N 1
ATOM 3049 C CA . THR A 1 417 ? 9.298 -33.467 20.311 1.00 11.81 417 THR B CA 1
ATOM 3050 C C . THR A 1 417 ? 8.473 -32.231 19.962 1.00 11.67 417 THR B C 1
ATOM 3051 O O . THR A 1 417 ? 8.791 -31.484 19.030 1.00 12.50 417 THR B O 1
ATOM 3055 N N . LYS A 1 418 ? 7.404 -32.019 20.725 1.00 13.32 418 LYS B N 1
ATOM 3056 C CA . LYS A 1 418 ? 6.504 -30.911 20.468 1.00 14.94 418 LYS B CA 1
ATOM 3057 C C . LYS A 1 418 ? 6.043 -30.390 21.822 1.00 14.88 418 LYS B C 1
ATOM 3058 O O . LYS A 1 418 ? 5.884 -31.173 22.756 1.00 14.99 418 LYS B O 1
ATOM 3064 N N . VAL A 1 419 ? 6.031 -29.080 21.928 1.00 14.49 419 VAL B N 1
ATOM 3065 C CA . VAL A 1 419 ? 5.485 -28.352 23.060 1.00 15.41 419 VAL B CA 1
ATOM 3066 C C . VAL A 1 419 ? 4.174 -27.723 22.600 1.00 14.88 419 VAL B C 1
ATOM 3067 O O . VAL A 1 419 ? 4.145 -27.038 21.576 1.00 16.08 419 VAL B O 1
ATOM 3071 N N . THR A 1 420 ? 3.096 -27.988 23.339 1.00 14.80 420 THR B N 1
ATOM 3072 C CA . THR A 1 420 ? 1.865 -27.253 23.134 1.00 15.79 420 THR B CA 1
ATOM 3073 C C . THR A 1 420 ? 1.606 -26.469 24.420 1.00 17.00 420 THR B C 1
ATOM 3074 O O . THR A 1 420 ? 1.473 -27.076 25.476 1.00 16.40 420 THR B O 1
ATOM 3078 N N . VAL A 1 421 ? 1.524 -25.150 24.292 1.00 15.59 421 VAL B N 1
ATOM 3079 C CA . VAL A 1 421 ? 1.274 -24.306 25.457 1.00 16.61 421 VAL B CA 1
ATOM 3080 C C . VAL A 1 421 ? -0.006 -23.497 25.284 1.00 16.45 421 VAL B C 1
ATOM 3081 O O . VAL A 1 421 ? -0.238 -22.830 24.262 1.00 17.45 421 VAL B O 1
ATOM 3085 N N . ARG A 1 422 ? -0.851 -23.547 26.323 1.00 16.69 422 ARG B N 1
ATOM 3086 C CA . ARG A 1 422 ? -2.083 -22.782 26.344 1.00 15.94 422 ARG B CA 1
ATOM 3087 C C . ARG A 1 422 ? -1.818 -21.414 26.978 1.00 16.26 422 ARG B C 1
ATOM 3088 O O . ARG A 1 422 ? -1.372 -21.343 28.123 1.00 17.36 422 ARG B O 1
ATOM 3096 N N . ALA A 1 423 ? -2.030 -20.349 26.194 1.00 15.77 423 ALA B N 1
ATOM 3097 C CA . ALA A 1 423 ? -1.604 -18.996 26.565 1.00 17.19 423 ALA B CA 1
ATOM 3098 C C . ALA A 1 423 ? -2.648 -17.975 26.132 1.00 18.56 423 ALA B C 1
ATOM 3099 O O . ALA A 1 423 ? -3.469 -18.255 25.262 1.00 19.02 423 ALA B O 1
ATOM 3101 N N . LYS A 1 424 ? -2.648 -16.828 26.833 1.00 19.79 424 LYS B N 1
ATOM 3102 C CA . LYS A 1 424 ? -3.502 -15.698 26.518 1.00 22.49 424 LYS B CA 1
ATOM 3103 C C . LYS A 1 424 ? -2.674 -14.418 26.660 1.00 22.10 424 LYS B C 1
ATOM 3104 O O . LYS A 1 424 ? -1.986 -14.241 27.657 1.00 21.82 424 LYS B O 1
ATOM 3110 N N . GLY A 1 425 ? -2.649 -13.588 25.622 1.00 22.94 425 GLY B N 1
ATOM 3111 C CA . GLY A 1 425 ? -1.988 -12.300 25.748 1.00 25.40 425 GLY B CA 1
ATOM 3112 C C . GLY A 1 425 ? -2.827 -11.351 26.594 1.00 28.33 425 GLY B C 1
ATOM 3113 O O . GLY A 1 425 ? -4.042 -11.274 26.396 1.00 28.55 425 GLY B O 1
ATOM 3114 N N . ALA A 1 426 ? -2.172 -10.653 27.551 1.00 29.65 426 ALA B N 1
ATOM 3115 C CA . ALA A 1 426 ? -2.856 -9.671 28.383 1.00 30.96 426 ALA B CA 1
ATOM 3116 C C . ALA A 1 426 ? -3.272 -8.480 27.524 1.00 32.66 426 ALA B C 1
ATOM 3117 O O . ALA A 1 426 ? -4.126 -7.687 27.925 1.00 35.13 426 ALA B O 1
ATOM 3119 N N . ALA A 1 427 ? -2.569 -8.329 26.407 1.00 31.78 427 ALA B N 1
ATOM 3120 C CA . ALA A 1 427 ? -2.708 -7.244 25.460 1.00 33.25 427 ALA B CA 1
ATOM 3121 C C . ALA A 1 427 ? -1.984 -7.694 24.204 1.00 34.40 427 ALA B C 1
ATOM 3122 O O . ALA A 1 427 ? -1.420 -8.789 24.186 1.00 33.63 427 ALA B O 1
ATOM 3124 N N . ALA A 1 428 ? -2.083 -6.881 23.144 1.00 34.27 428 ALA B N 1
ATOM 3125 C CA . ALA A 1 428 ? -1.391 -7.141 21.902 1.00 34.83 428 ALA B CA 1
ATOM 3126 C C . ALA A 1 428 ? 0.111 -7.107 22.162 1.00 34.26 428 ALA B C 1
ATOM 3127 O O . ALA A 1 428 ? 0.587 -6.240 22.882 1.00 34.19 428 ALA B O 1
ATOM 3129 N N . GLY A 1 429 ? 0.830 -8.063 21.581 1.00 32.91 429 GLY B N 1
ATOM 3130 C CA . GLY A 1 429 ? 2.256 -7.911 21.363 1.00 32.18 429 GLY B CA 1
ATOM 3131 C C . GLY A 1 429 ? 3.084 -8.936 22.134 1.00 30.01 429 GLY B C 1
ATOM 3132 O O . GLY A 1 429 ? 4.315 -8.886 22.049 1.00 28.29 429 GLY B O 1
ATOM 3133 N N . ALA A 1 430 ? 2.410 -9.811 22.910 1.00 27.90 430 ALA B N 1
ATOM 3134 C CA . ALA A 1 430 ? 3.096 -10.923 23.558 1.00 26.52 430 ALA B CA 1
ATOM 3135 C C . ALA A 1 430 ? 3.582 -11.900 22.489 1.00 23.75 430 ALA B C 1
ATOM 3136 O O . ALA A 1 430 ? 2.933 -12.126 21.459 1.00 23.27 430 ALA B O 1
ATOM 3138 N N . ILE A 1 431 ? 4.785 -12.428 22.717 1.00 22.92 431 ILE B N 1
ATOM 3139 C CA . ILE A 1 431 ? 5.338 -13.454 21.844 1.00 21.05 431 ILE B CA 1
ATOM 3140 C C . ILE A 1 431 ? 5.917 -14.529 22.753 1.00 20.36 431 ILE B C 1
ATOM 3141 O O . ILE A 1 431 ? 6.636 -14.211 23.692 1.00 23.13 431 ILE B O 1
ATOM 3146 N N . LEU A 1 432 ? 5.619 -15.787 22.457 1.00 19.49 432 LEU B N 1
ATOM 3147 C CA . LEU A 1 432 ? 6.331 -16.872 23.114 1.00 20.13 432 LEU B CA 1
ATOM 3148 C C . LEU A 1 432 ? 7.411 -17.395 22.178 1.00 19.23 432 LEU B C 1
ATOM 3149 O O . LEU A 1 432 ? 7.142 -17.705 21.026 1.00 20.30 432 LEU B O 1
ATOM 3154 N N . SER A 1 433 ? 8.623 -17.541 22.711 1.00 19.67 433 SER B N 1
ATOM 3155 C CA . SER A 1 433 ? 9.685 -18.243 22.015 1.00 19.85 433 SER B CA 1
ATOM 3156 C C . SER A 1 433 ? 9.989 -19.523 22.781 1.00 18.80 433 SER B C 1
ATOM 3157 O O . SER A 1 433 ? 10.179 -19.509 23.994 1.00 19.98 433 SER B O 1
ATOM 3160 N N . LEU A 1 434 ? 10.109 -20.617 22.038 1.00 16.97 434 LEU B N 1
ATOM 3161 C CA . LEU A 1 434 ? 10.694 -21.828 22.583 1.00 17.22 434 LEU B CA 1
ATOM 3162 C C . LEU A 1 434 ? 12.186 -21.813 22.248 1.00 17.12 434 LEU B C 1
ATOM 3163 O O . LEU A 1 434 ? 12.577 -21.540 21.105 1.00 18.24 434 LEU B O 1
ATOM 3168 N N . GLN A 1 435 ? 13.012 -22.140 23.252 1.00 16.73 435 GLN B N 1
ATOM 3169 C CA . GLN A 1 435 ? 14.430 -21.971 23.079 1.00 17.22 435 GLN B CA 1
ATOM 3170 C C . GLN A 1 435 ? 15.142 -23.165 23.683 1.00 17.04 435 GLN B C 1
ATOM 3171 O O . GLN A 1 435 ? 14.677 -23.757 24.651 1.00 16.09 435 GLN B O 1
ATOM 3177 N N . SER A 1 436 ? 16.311 -23.453 23.114 1.00 17.26 436 SER B N 1
ATOM 3178 C CA . SER A 1 436 ? 17.283 -24.302 23.784 1.00 18.16 436 SER B CA 1
ATOM 3179 C C . SER A 1 436 ? 18.397 -23.407 24.307 1.00 18.72 436 SER B C 1
ATOM 3180 O O . SER A 1 436 ? 19.285 -22.987 23.553 1.00 19.74 436 SER B O 1
ATOM 3183 N N . GLY A 1 437 ? 18.359 -23.066 25.601 1.00 18.30 437 GLY B N 1
ATOM 3184 C CA . GLY A 1 437 ? 19.321 -22.078 26.080 1.00 20.35 437 GLY B CA 1
ATOM 3185 C C . GLY A 1 437 ? 19.016 -20.748 25.396 1.00 20.63 437 GLY B C 1
ATOM 3186 O O . GLY A 1 437 ? 17.842 -20.359 25.272 1.00 20.18 437 GLY B O 1
ATOM 3187 N N . SER A 1 438 ? 20.046 -20.083 24.868 1.00 20.26 438 SER B N 1
ATOM 3188 C CA . SER A 1 438 ? 19.741 -18.815 24.218 1.00 20.88 438 SER B CA 1
ATOM 3189 C C . SER A 1 438 ? 19.412 -18.997 22.729 1.00 19.64 438 SER B C 1
ATOM 3190 O O . SER A 1 438 ? 19.197 -18.002 22.038 1.00 20.25 438 SER B O 1
ATOM 3193 N N . THR A 1 439 ? 19.440 -20.232 22.225 1.00 18.19 439 THR B N 1
ATOM 3194 C CA . THR A 1 439 ? 19.088 -20.486 20.830 1.00 18.26 439 THR B CA 1
ATOM 3195 C C . THR A 1 439 ? 17.573 -20.511 20.674 1.00 17.76 439 THR B C 1
ATOM 3196 O O . THR A 1 439 ? 16.865 -21.267 21.334 1.00 17.63 439 THR B O 1
ATOM 3200 N N . VAL A 1 440 ? 17.080 -19.712 19.733 1.00 18.26 440 VAL B N 1
ATOM 3201 C CA . VAL A 1 440 ? 15.639 -19.592 19.545 1.00 17.39 440 VAL B CA 1
ATOM 3202 C C . VAL A 1 440 ? 15.219 -20.655 18.527 1.00 16.71 440 VAL B C 1
ATOM 3203 O O . VAL A 1 440 ? 15.743 -20.696 17.408 1.00 17.80 440 VAL B O 1
ATOM 3207 N N . LEU A 1 441 ? 14.277 -21.516 18.910 1.00 15.75 441 LEU B N 1
ATOM 3208 C CA . LEU A 1 441 ? 13.864 -22.610 18.036 1.00 15.61 441 LEU B CA 1
ATOM 3209 C C . LEU A 1 441 ? 12.689 -22.166 17.171 1.00 16.64 441 LEU B C 1
ATOM 3210 O O . LEU A 1 441 ? 12.662 -22.426 15.973 1.00 17.40 441 LEU B O 1
ATOM 3215 N N A SER A 1 442 ? 11.727 -21.470 17.798 0.38 16.33 442 SER B N 1
ATOM 3216 N N B SER A 1 442 ? 11.689 -21.586 17.806 0.62 16.76 442 SER B N 1
ATOM 3217 C CA A SER A 1 442 ? 10.394 -21.230 17.258 0.38 16.32 442 SER B CA 1
ATOM 3218 C CA B SER A 1 442 ? 10.592 -21.033 17.049 0.62 17.64 442 SER B CA 1
ATOM 3219 C C A SER A 1 442 ? 9.778 -20.008 17.942 0.38 16.79 442 SER B C 1
ATOM 3220 C C B SER A 1 442 ? 9.780 -20.190 18.013 0.62 18.06 442 SER B C 1
ATOM 3221 O O A SER A 1 442 ? 10.087 -19.737 19.097 0.38 16.47 442 SER B O 1
ATOM 3222 O O B SER A 1 442 ? 9.792 -20.413 19.223 0.62 17.65 442 SER B O 1
ATOM 3227 N N A THR A 1 443 ? 8.872 -19.300 17.252 0.50 17.56 443 THR B N 1
ATOM 3228 N N B THR A 1 443 ? 9.075 -19.231 17.418 0.50 18.63 443 THR B N 1
ATOM 3229 C CA A THR A 1 443 ? 8.150 -18.234 17.928 0.50 19.49 443 THR B CA 1
ATOM 3230 C CA B THR A 1 443 ? 8.355 -18.232 18.181 0.50 19.90 443 THR B CA 1
ATOM 3231 C C A THR A 1 443 ? 6.686 -18.301 17.520 0.50 19.27 443 THR B C 1
ATOM 3232 C C B THR A 1 443 ? 6.988 -18.053 17.539 0.50 20.27 443 THR B C 1
ATOM 3233 O O A THR A 1 443 ? 6.366 -18.736 16.411 0.50 18.15 443 THR B O 1
ATOM 3234 O O B THR A 1 443 ? 6.825 -18.222 16.332 0.50 20.31 443 THR B O 1
ATOM 3241 N N A LYS A 1 444 ? 5.822 -17.842 18.427 0.58 18.96 444 LYS B N 1
ATOM 3242 N N B LYS A 1 444 ? 6.009 -17.750 18.395 0.42 19.29 444 LYS B N 1
ATOM 3243 C CA A LYS A 1 444 ? 4.416 -17.705 18.120 0.58 20.23 444 LYS B CA 1
ATOM 3244 C CA B LYS A 1 444 ? 4.610 -17.639 18.029 0.42 19.66 444 LYS B CA 1
ATOM 3245 C C A LYS A 1 444 ? 3.972 -16.370 18.687 0.58 20.67 444 LYS B C 1
ATOM 3246 C C B LYS A 1 444 ? 4.067 -16.351 18.637 0.42 20.44 444 LYS B C 1
ATOM 3247 O O A LYS A 1 444 ? 4.208 -16.077 19.853 0.58 21.63 444 LYS B O 1
ATOM 3248 O O B LYS A 1 444 ? 4.286 -16.090 19.814 0.42 21.20 444 LYS B O 1
ATOM 3259 N N . SER A 1 445 ? 3.343 -15.565 17.831 1.00 22.05 445 SER B N 1
ATOM 3260 C CA . SER A 1 445 ? 2.673 -14.362 18.293 1.00 23.48 445 SER B CA 1
ATOM 3261 C C . SER A 1 445 ? 1.450 -14.800 19.091 1.00 22.07 445 SER B C 1
ATOM 3262 O O . SER A 1 445 ? 0.742 -15.704 18.665 1.00 21.79 445 SER B O 1
ATOM 3265 N N . ILE A 1 446 ? 1.188 -14.155 20.230 1.00 23.44 446 ILE B N 1
ATOM 3266 C CA . ILE A 1 446 ? 0.098 -14.582 21.093 1.00 22.98 446 ILE B CA 1
ATOM 3267 C C . ILE A 1 446 ? -1.086 -13.628 20.949 1.00 25.43 446 ILE B C 1
ATOM 3268 O O . ILE A 1 446 ? -0.953 -12.426 21.168 1.00 26.71 446 ILE B O 1
ATOM 3273 N N . ASP A 1 447 ? -2.261 -14.188 20.646 1.00 25.37 447 ASP B N 1
ATOM 3274 C CA . ASP A 1 447 ? -3.479 -13.392 20.514 1.00 26.20 447 ASP B CA 1
ATOM 3275 C C . ASP A 1 447 ? -3.919 -12.863 21.869 1.00 25.34 447 ASP B C 1
ATOM 3276 O O . ASP A 1 447 ? -4.032 -13.606 22.821 1.00 23.28 447 ASP B O 1
ATOM 3281 N N . ALA A 1 448 ? -4.203 -11.562 21.915 1.00 26.80 448 ALA B N 1
ATOM 3282 C CA . ALA A 1 448 ? -4.708 -10.895 23.097 1.00 28.53 448 ALA B CA 1
ATOM 3283 C C . ALA A 1 448 ? -6.108 -11.405 23.423 1.00 27.72 448 ALA B C 1
ATOM 3284 O O . ALA A 1 448 ? -6.952 -11.529 22.536 1.00 28.90 448 ALA B O 1
ATOM 3286 N N . GLY A 1 449 ? -6.339 -11.709 24.692 1.00 27.07 449 GLY B N 1
ATOM 3287 C CA . GLY A 1 449 ? -7.706 -11.691 25.187 1.00 27.22 449 GLY B CA 1
ATOM 3288 C C . GLY A 1 449 ? -8.399 -13.039 25.061 1.00 26.05 449 GLY B C 1
ATOM 3289 O O . GLY A 1 449 ? -9.490 -13.212 25.609 1.00 27.19 449 GLY B O 1
ATOM 3290 N N . VAL A 1 450 ? -7.690 -14.030 24.511 1.00 25.42 450 VAL B N 1
ATOM 3291 C CA . VAL A 1 450 ? -8.290 -15.345 24.372 1.00 25.61 450 VAL B CA 1
ATOM 3292 C C . VAL A 1 450 ? -7.278 -16.427 24.742 1.00 23.63 450 VAL B C 1
ATOM 3293 O O . VAL A 1 450 ? -6.076 -16.210 24.611 1.00 21.84 450 VAL B O 1
ATOM 3297 N N . TRP A 1 451 ? -7.788 -17.578 25.180 1.00 23.04 451 TRP B N 1
ATOM 3298 C CA . TRP A 1 451 ? -6.941 -18.760 25.333 1.00 21.19 451 TRP B CA 1
ATOM 3299 C C . TRP A 1 451 ? -6.797 -19.472 23.994 1.00 20.22 451 TRP B C 1
ATOM 3300 O O . TRP A 1 451 ? -7.772 -19.750 23.304 1.00 20.90 451 TRP B O 1
ATOM 3311 N N . LYS A 1 452 ? -5.556 -19.790 23.642 1.00 18.99 452 LYS B N 1
ATOM 3312 C CA . LYS A 1 452 ? -5.268 -20.531 22.415 1.00 18.21 452 LYS B CA 1
ATOM 3313 C C . LYS A 1 452 ? -4.100 -21.483 22.693 1.00 16.78 452 LYS B C 1
ATOM 3314 O O . LYS A 1 452 ? -3.321 -21.256 23.633 1.00 16.07 452 LYS B O 1
ATOM 3320 N N . ASN A 1 453 ? -4.007 -22.553 21.890 1.00 16.05 453 ASN B N 1
ATOM 3321 C CA . ASN A 1 453 ? -2.950 -23.545 22.008 1.00 16.97 453 ASN B CA 1
ATOM 3322 C C . ASN A 1 453 ? -1.849 -23.219 20.999 1.00 17.42 453 ASN B C 1
ATOM 3323 O O . ASN A 1 453 ? -2.121 -23.070 19.813 1.00 18.06 453 ASN B O 1
ATOM 3328 N N . TYR A 1 454 ? -0.640 -23.015 21.514 1.00 16.81 454 TYR B N 1
ATOM 3329 C CA . TYR A 1 454 ? 0.488 -22.646 20.665 1.00 16.31 454 TYR B CA 1
ATOM 3330 C C . TYR A 1 454 ? 1.439 -23.826 20.577 1.00 15.62 454 TYR B C 1
ATOM 3331 O O . TYR A 1 454 ? 1.876 -24.361 21.587 1.00 15.83 454 TYR B O 1
ATOM 3340 N N . VAL A 1 455 ? 1.791 -24.190 19.338 1.00 16.13 455 VAL B N 1
ATOM 3341 C CA . VAL A 1 455 ? 2.464 -25.454 19.084 1.00 16.42 455 VAL B CA 1
ATOM 3342 C C . VAL A 1 455 ? 3.871 -25.147 18.618 1.00 18.18 455 VAL B C 1
ATOM 3343 O O . VAL A 1 455 ? 4.075 -24.283 17.751 1.00 19.86 455 VAL B O 1
ATOM 3347 N N . PHE A 1 456 ? 4.828 -25.841 19.231 1.00 14.15 456 PHE B N 1
ATOM 3348 C CA . PHE A 1 456 ? 6.218 -25.619 18.876 1.00 16.82 456 PHE B CA 1
ATOM 3349 C C . PHE A 1 456 ? 6.838 -26.991 18.701 1.00 20.38 456 PHE B C 1
ATOM 3350 O O . PHE A 1 456 ? 6.710 -27.820 19.599 1.00 20.14 456 PHE B O 1
ATOM 3358 N N . TYR A 1 457 ? 7.502 -27.199 17.555 1.00 17.49 457 TYR B N 1
ATOM 3359 C CA . TYR A 1 457 ? 8.130 -28.474 17.282 1.00 18.26 457 TYR B CA 1
ATOM 3360 C C . TYR A 1 457 ? 9.609 -28.295 17.480 1.00 18.27 457 TYR B C 1
ATOM 3361 O O . TYR A 1 457 ? 10.137 -27.214 17.217 1.00 20.17 457 TYR B O 1
ATOM 3370 N N . VAL A 1 458 ? 10.233 -29.337 18.039 1.00 13.71 458 VAL B N 1
ATOM 3371 C CA . VAL A 1 458 ? 11.669 -29.355 18.163 1.00 13.06 458 VAL B CA 1
ATOM 3372 C C . VAL A 1 458 ? 12.211 -30.424 17.228 1.00 13.05 458 VAL B C 1
ATOM 3373 O O . VAL A 1 458 ? 11.943 -31.606 17.422 1.00 12.18 458 VAL B O 1
ATOM 3377 N N . LYS A 1 459 ? 12.922 -29.993 16.174 1.00 13.11 459 LYS B N 1
ATOM 3378 C CA . LYS A 1 459 ? 13.517 -30.994 15.285 1.00 13.00 459 LYS B CA 1
ATOM 3379 C C . LYS A 1 459 ? 14.496 -31.879 16.061 1.00 12.89 459 LYS B C 1
ATOM 3380 O O . LYS A 1 459 ? 15.068 -31.473 17.070 1.00 12.51 459 LYS B O 1
ATOM 3386 N N . ALA A 1 460 ? 14.714 -33.106 15.559 1.00 12.48 460 ALA B N 1
ATOM 3387 C CA . ALA A 1 460 ? 15.513 -34.058 16.317 1.00 13.11 460 ALA B CA 1
ATOM 3388 C C . ALA A 1 460 ? 16.940 -33.557 16.538 1.00 14.04 460 ALA B C 1
ATOM 3389 O O . ALA A 1 460 ? 17.583 -33.968 17.496 1.00 15.26 460 ALA B O 1
ATOM 3391 N N . ASN A 1 461 ? 17.449 -32.689 15.644 1.00 14.40 461 ASN B N 1
ATOM 3392 C CA . ASN A 1 461 ? 18.823 -32.243 15.706 1.00 16.50 461 ASN B CA 1
ATOM 3393 C C . ASN A 1 461 ? 18.952 -30.983 16.554 1.00 17.95 461 ASN B C 1
ATOM 3394 O O . ASN A 1 461 ? 20.058 -30.516 16.727 1.00 17.96 461 ASN B O 1
ATOM 3399 N N . GLN A 1 462 ? 17.839 -30.518 17.147 1.00 16.75 462 GLN B N 1
ATOM 3400 C CA . GLN A 1 462 ? 17.845 -29.282 17.917 1.00 16.32 462 GLN B CA 1
ATOM 3401 C C . GLN A 1 462 ? 17.716 -29.539 19.411 1.00 17.03 462 GLN B C 1
ATOM 3402 O O . GLN A 1 462 ? 17.926 -28.624 20.212 1.00 17.51 462 GLN B O 1
ATOM 3408 N N . LEU A 1 463 ? 17.378 -30.773 19.780 1.00 16.75 463 LEU B N 1
ATOM 3409 C CA . LEU A 1 463 ? 17.064 -31.105 21.168 1.00 16.41 463 LEU B CA 1
ATOM 3410 C C . LEU A 1 463 ? 18.370 -31.321 21.911 1.00 18.40 463 LEU B C 1
ATOM 3411 O O . LEU A 1 463 ? 19.262 -31.998 21.417 1.00 20.22 463 LEU B O 1
ATOM 3416 N N . GLN A 1 464 ? 18.484 -30.662 23.073 1.00 18.23 464 GLN B N 1
ATOM 3417 C CA . GLN A 1 464 ? 19.650 -30.736 23.932 1.00 21.19 464 GLN B CA 1
ATOM 3418 C C . GLN A 1 464 ? 19.169 -31.007 25.358 1.00 21.10 464 GLN B C 1
ATOM 3419 O O . GLN A 1 464 ? 18.224 -31.754 25.563 1.00 23.38 464 GLN B O 1
ATOM 3425 N N A GLU A 1 465 ? 19.784 -30.304 26.299 0.57 21.48 465 GLU B N 1
ATOM 3426 N N B GLU A 1 465 ? 19.847 -30.412 26.343 0.43 21.71 465 GLU B N 1
ATOM 3427 C CA A GLU A 1 465 ? 19.762 -30.652 27.707 0.57 22.80 465 GLU B CA 1
ATOM 3428 C CA B GLU A 1 465 ? 19.665 -30.780 27.741 0.43 22.64 465 GLU B CA 1
ATOM 3429 C C A GLU A 1 465 ? 18.484 -30.112 28.336 0.57 20.40 465 GLU B C 1
ATOM 3430 C C B GLU A 1 465 ? 18.397 -30.153 28.311 0.43 20.46 465 GLU B C 1
ATOM 3431 O O A GLU A 1 465 ? 17.875 -30.764 29.176 0.57 19.17 465 GLU B O 1
ATOM 3432 O O B GLU A 1 465 ? 17.733 -30.771 29.137 0.43 19.40 465 GLU B O 1
ATOM 3443 N N . THR A 1 466 ? 18.071 -28.926 27.881 1.00 19.46 466 THR B N 1
ATOM 3444 C CA . THR A 1 466 ? 16.956 -28.210 28.475 1.00 17.63 466 THR B CA 1
ATOM 3445 C C . THR A 1 466 ? 16.173 -27.496 27.374 1.00 16.78 466 THR B C 1
ATOM 3446 O O . THR A 1 466 ? 16.666 -27.284 26.268 1.00 16.23 466 THR B O 1
ATOM 3450 N N . LEU A 1 467 ? 14.928 -27.164 27.705 1.00 16.16 467 LEU B N 1
ATOM 3451 C CA . LEU A 1 467 ? 14.118 -26.289 26.882 1.00 15.17 467 LEU B CA 1
ATOM 3452 C C . LEU A 1 467 ? 13.522 -25.224 27.782 1.00 16.39 467 LEU B C 1
ATOM 3453 O O . LEU A 1 467 ? 13.309 -25.462 28.973 1.00 17.40 467 LEU B O 1
ATOM 3458 N N . GLN A 1 468 ? 13.285 -24.046 27.202 1.00 17.04 468 GLN B N 1
ATOM 3459 C CA . GLN A 1 468 ? 12.604 -22.991 27.931 1.00 17.19 468 GLN B CA 1
ATOM 3460 C C . GLN A 1 468 ? 11.599 -22.310 27.004 1.00 16.76 468 GLN B C 1
ATOM 3461 O O . GLN A 1 468 ? 11.818 -22.236 25.800 1.00 16.46 468 GLN B O 1
ATOM 3467 N N . LEU A 1 469 ? 10.519 -21.783 27.607 1.00 16.80 469 LEU B N 1
ATOM 3468 C CA . LEU A 1 469 ? 9.643 -20.826 26.954 1.00 15.96 469 LEU B CA 1
ATOM 3469 C C . LEU A 1 469 ? 9.959 -19.465 27.549 1.00 17.45 469 LEU B C 1
ATOM 3470 O O . LEU A 1 469 ? 10.175 -19.358 28.763 1.00 18.00 469 LEU B O 1
ATOM 3475 N N . ARG A 1 470 ? 9.975 -18.451 26.679 1.00 17.89 470 ARG B N 1
ATOM 3476 C CA . ARG A 1 470 ? 10.212 -17.088 27.111 1.00 19.13 470 ARG B CA 1
ATOM 3477 C C . ARG A 1 470 ? 9.213 -16.157 26.437 1.00 19.60 470 ARG B C 1
ATOM 3478 O O . ARG A 1 470 ? 8.818 -16.376 25.295 1.00 19.16 470 ARG B O 1
ATOM 3486 N N . ASN A 1 471 ? 8.759 -15.160 27.199 1.00 21.15 471 ASN B N 1
ATOM 3487 C CA . ASN A 1 471 ? 8.001 -14.083 26.581 1.00 23.21 471 ASN B CA 1
ATOM 3488 C C . ASN A 1 471 ? 9.003 -13.148 25.910 1.00 24.02 471 ASN B C 1
ATOM 3489 O O . ASN A 1 471 ? 9.777 -12.496 26.608 1.00 26.55 471 ASN B O 1
ATOM 3494 N N . THR A 1 472 ? 9.024 -13.140 24.575 1.00 24.44 472 THR B N 1
ATOM 3495 C CA . THR A 1 472 ? 9.981 -12.295 23.875 1.00 26.34 472 THR B CA 1
ATOM 3496 C C . THR A 1 472 ? 9.266 -11.112 23.235 1.00 27.77 472 THR B C 1
ATOM 3497 O O . THR A 1 472 ? 9.851 -10.436 22.385 1.00 28.20 472 THR B O 1
ATOM 3501 N N . GLY A 1 473 ? 8.030 -10.861 23.693 1.00 26.95 473 GLY B N 1
ATOM 3502 C CA . GLY A 1 473 ? 7.191 -9.822 23.117 1.00 27.25 473 GLY B CA 1
ATOM 3503 C C . GLY A 1 473 ? 7.240 -8.564 23.976 1.00 28.96 473 GLY B C 1
ATOM 3504 O O . GLY A 1 473 ? 8.172 -8.389 24.766 1.00 28.62 473 GLY B O 1
ATOM 3505 N N . THR A 1 474 ? 6.192 -7.745 23.868 1.00 29.23 474 THR B N 1
ATOM 3506 C CA . THR A 1 474 ? 6.204 -6.453 24.557 1.00 31.61 474 THR B CA 1
ATOM 3507 C C . THR A 1 474 ? 5.058 -6.328 25.558 1.00 31.93 474 THR B C 1
ATOM 3508 O O . THR A 1 474 ? 4.944 -5.291 26.202 1.00 36.06 474 THR B O 1
ATOM 3512 N N . ALA A 1 475 ? 4.162 -7.322 25.604 1.00 30.48 475 ALA B N 1
ATOM 3513 C CA . ALA A 1 475 ? 3.074 -7.363 26.572 1.00 31.48 475 ALA B CA 1
ATOM 3514 C C . ALA A 1 475 ? 3.211 -8.624 27.422 1.00 29.42 475 ALA B C 1
ATOM 3515 O O . ALA A 1 475 ? 3.977 -9.520 27.086 1.00 30.52 475 ALA B O 1
ATOM 3517 N N . ASP A 1 476 ? 2.468 -8.657 28.520 1.00 28.52 476 ASP B N 1
ATOM 3518 C CA . ASP A 1 476 ? 2.338 -9.782 29.425 1.00 28.36 476 ASP B CA 1
ATOM 3519 C C . ASP A 1 476 ? 1.638 -10.921 28.683 1.00 28.12 476 ASP B C 1
ATOM 3520 O O . ASP A 1 476 ? 0.744 -10.685 27.870 1.00 25.98 476 ASP B O 1
ATOM 3525 N N . VAL A 1 477 ? 2.071 -12.148 28.978 1.00 25.85 477 VAL B N 1
ATOM 3526 C CA . VAL A 1 477 ? 1.345 -13.328 28.523 1.00 24.56 477 VAL B CA 1
ATOM 3527 C C . VAL A 1 477 ? 0.882 -14.114 29.755 1.00 24.27 477 VAL B C 1
ATOM 3528 O O . VAL A 1 477 ? 1.631 -14.226 30.728 1.00 26.25 477 VAL B O 1
ATOM 3532 N N . LEU A 1 478 ? -0.355 -14.640 29.731 1.00 21.84 478 LEU B N 1
ATOM 3533 C CA . LEU A 1 478 ? -0.767 -15.530 30.806 1.00 21.82 478 LEU B CA 1
ATOM 3534 C C . LEU A 1 478 ? -0.542 -16.960 30.323 1.00 20.54 478 LEU B C 1
ATOM 3535 O O . LEU A 1 478 ? -0.949 -17.318 29.218 1.00 20.12 478 LEU B O 1
ATOM 3540 N N . ALA A 1 479 ? 0.155 -17.740 31.133 1.00 20.55 479 ALA B N 1
ATOM 3541 C CA . ALA A 1 479 ? 0.541 -19.085 30.710 1.00 19.98 479 ALA B CA 1
ATOM 3542 C C . ALA A 1 479 ? -0.244 -20.079 31.555 1.00 19.51 479 ALA B C 1
ATOM 3543 O O . ALA A 1 479 ? -0.096 -20.083 32.760 1.00 19.56 479 ALA B O 1
ATOM 3545 N N . ASP A 1 480 ? -1.047 -20.928 30.917 1.00 18.15 480 ASP B N 1
ATOM 3546 C CA . ASP A 1 480 ? -1.843 -21.864 31.701 1.00 18.30 480 ASP B CA 1
ATOM 3547 C C . ASP A 1 480 ? -1.002 -23.105 32.029 1.00 18.05 480 ASP B C 1
ATOM 3548 O O . ASP A 1 480 ? -0.538 -23.290 33.152 1.00 17.74 480 ASP B O 1
ATOM 3553 N N . GLY A 1 481 ? -0.833 -23.965 31.015 1.00 16.57 481 GLY B N 1
ATOM 3554 C CA . GLY A 1 481 ? -0.101 -25.211 31.137 1.00 16.86 481 GLY B CA 1
ATOM 3555 C C . GLY A 1 481 ? 0.376 -25.644 29.760 1.00 16.27 481 GLY B C 1
ATOM 3556 O O . GLY A 1 481 ? 0.125 -24.962 28.768 1.00 15.62 481 GLY B O 1
ATOM 3557 N N . MET A 1 482 ? 1.069 -26.767 29.725 1.00 15.78 482 MET B N 1
ATOM 3558 C CA . MET A 1 482 ? 1.652 -27.207 28.489 1.00 17.03 482 MET B CA 1
ATOM 3559 C C . MET A 1 482 ? 1.613 -28.719 28.477 1.00 17.11 482 MET B C 1
ATOM 3560 O O . MET A 1 482 ? 1.430 -29.361 29.520 1.00 16.70 482 MET B O 1
ATOM 3565 N N . VAL A 1 483 ? 1.797 -29.206 27.253 1.00 16.34 483 VAL B N 1
ATOM 3566 C CA . VAL A 1 483 ? 2.043 -30.595 26.977 1.00 15.69 483 VAL B CA 1
ATOM 3567 C C . VAL A 1 483 ? 3.361 -30.680 26.217 1.00 14.30 483 VAL B C 1
ATOM 3568 O O . VAL A 1 483 ? 3.518 -30.061 25.167 1.00 14.60 483 VAL B O 1
ATOM 3572 N N . PHE A 1 484 ? 4.249 -31.530 26.728 1.00 12.94 484 PHE B N 1
ATOM 3573 C CA . PHE A 1 484 ? 5.556 -31.691 26.111 1.00 14.07 484 PHE B CA 1
ATOM 3574 C C . PHE A 1 484 ? 5.849 -33.169 25.986 1.00 14.00 484 PHE B C 1
ATOM 3575 O O . PHE A 1 484 ? 5.719 -33.949 26.946 1.00 14.52 484 PHE B O 1
ATOM 3583 N N . GLY A 1 485 ? 6.258 -33.595 24.793 1.00 13.02 485 GLY B N 1
ATOM 3584 C CA . GLY A 1 485 ? 6.541 -35.017 24.702 1.00 13.91 485 GLY B CA 1
ATOM 3585 C C . GLY A 1 485 ? 7.008 -35.339 23.292 1.00 13.37 485 GLY B C 1
ATOM 3586 O O . GLY A 1 485 ? 7.085 -34.440 22.439 1.00 13.90 485 GLY B O 1
ATOM 3587 N N . LYS A 1 486 ? 7.408 -36.592 23.106 1.00 12.88 486 LYS B N 1
ATOM 3588 C CA . LYS A 1 486 ? 7.814 -37.086 21.794 1.00 14.54 486 LYS B CA 1
ATOM 3589 C C . LYS A 1 486 ? 6.613 -37.132 20.865 1.00 13.35 486 LYS B C 1
ATOM 3590 O O . LYS A 1 486 ? 5.486 -37.371 21.286 1.00 14.95 486 LYS B O 1
ATOM 3596 N N . VAL A 1 487 ? 6.881 -36.959 19.562 1.00 13.44 487 VAL B N 1
ATOM 3597 C CA . VAL A 1 487 ? 5.870 -37.122 18.536 1.00 13.41 487 VAL B CA 1
ATOM 3598 C C . VAL A 1 487 ? 6.454 -37.970 17.418 1.00 12.91 487 VAL B C 1
ATOM 3599 O O . VAL A 1 487 ? 7.647 -38.028 17.250 1.00 13.31 487 VAL B O 1
ATOM 3603 N N . ASP A 1 488 ? 5.590 -38.621 16.646 1.00 12.19 488 ASP B N 1
ATOM 3604 C CA . ASP A 1 488 ? 6.089 -39.565 15.655 1.00 12.62 488 ASP B CA 1
ATOM 3605 C C . ASP A 1 488 ? 5.935 -38.963 14.263 1.00 9.66 488 ASP B C 1
ATOM 3606 O O . ASP A 1 488 ? 5.971 -39.676 13.256 1.00 10.46 488 ASP B O 1
ATOM 3611 N N . TYR A 1 489 ? 5.691 -37.658 14.208 1.00 9.51 489 TYR B N 1
ATOM 3612 C CA . TYR A 1 489 ? 5.599 -36.983 12.924 1.00 9.54 489 TYR B CA 1
ATOM 3613 C C . TYR A 1 489 ? 5.874 -35.514 13.123 1.00 10.78 489 TYR B C 1
ATOM 3614 O O . TYR A 1 489 ? 5.979 -35.059 14.258 1.00 10.85 489 TY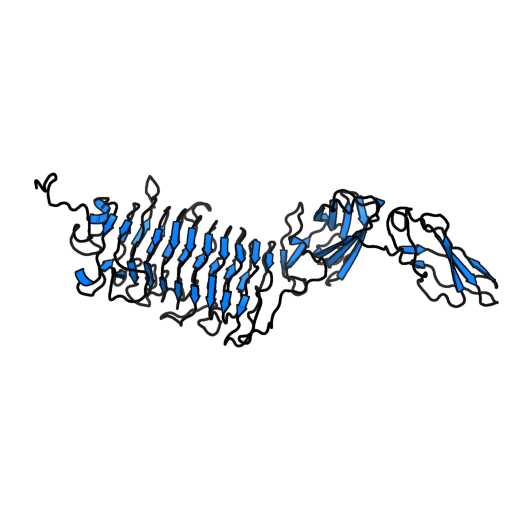R B O 1
ATOM 3623 N N . ILE A 1 490 ? 6.059 -34.789 12.004 1.00 9.45 490 ILE B N 1
ATOM 3624 C CA . ILE A 1 490 ? 6.183 -33.342 12.091 1.00 11.24 490 ILE B CA 1
ATOM 3625 C C . ILE A 1 490 ? 5.485 -32.781 10.867 1.00 10.83 490 ILE B C 1
ATOM 3626 O O . ILE A 1 490 ? 5.553 -33.416 9.829 1.00 12.73 490 ILE B O 1
ATOM 3631 N N . ASP A 1 491 ? 4.706 -31.699 11.015 1.00 11.71 491 ASP B N 1
ATOM 3632 C CA . ASP A 1 491 ? 4.034 -31.105 9.861 1.00 11.12 491 ASP B CA 1
ATOM 3633 C C . ASP A 1 491 ? 4.997 -30.164 9.160 1.00 11.69 491 ASP B C 1
ATOM 3634 O O . ASP A 1 491 ? 5.836 -29.543 9.819 1.00 13.04 491 ASP B O 1
ATOM 3639 N N . TRP A 1 492 ? 4.899 -30.073 7.832 1.00 10.35 492 TRP B N 1
ATOM 3640 C CA . TRP A 1 492 ? 5.874 -29.285 7.098 1.00 12.25 492 TRP B CA 1
ATOM 3641 C C . TRP A 1 492 ? 5.182 -28.605 5.912 1.00 12.01 492 TRP B C 1
ATOM 3642 O O . TRP A 1 492 ? 4.449 -29.252 5.166 1.00 11.42 492 TRP B O 1
ATOM 3653 N N . ASP A 1 493 ? 5.463 -27.322 5.697 1.00 11.25 493 ASP B N 1
ATOM 3654 C CA . ASP A 1 493 ? 4.775 -26.586 4.655 1.00 13.33 493 ASP B CA 1
ATOM 3655 C C . ASP A 1 493 ? 5.851 -25.788 3.920 1.00 14.60 493 ASP B C 1
ATOM 3656 O O . ASP A 1 493 ? 6.785 -25.317 4.560 1.00 16.35 493 ASP B O 1
ATOM 3661 N N . PHE A 1 494 ? 5.789 -25.750 2.601 1.00 12.75 494 PHE B N 1
ATOM 3662 C CA . PHE A 1 494 ? 6.886 -25.126 1.855 1.00 13.05 494 PHE B CA 1
ATOM 3663 C C . PHE A 1 494 ? 6.379 -24.453 0.589 1.00 13.30 494 PHE B C 1
ATOM 3664 O O . PHE A 1 494 ? 5.301 -24.781 0.071 1.00 11.84 494 PHE B O 1
ATOM 3672 N N . ALA A 1 495 ? 7.219 -23.535 0.067 1.00 13.52 495 ALA B N 1
ATOM 3673 C CA . ALA A 1 495 ? 6.833 -22.728 -1.083 1.00 15.31 495 ALA B CA 1
ATOM 3674 C C . ALA A 1 495 ? 6.946 -23.559 -2.357 1.00 14.63 495 ALA B C 1
ATOM 3675 O O . ALA A 1 495 ? 7.940 -24.267 -2.572 1.00 14.77 495 ALA B O 1
ATOM 3677 N N . ILE A 1 496 ? 5.951 -23.372 -3.237 1.00 14.46 496 ILE B N 1
ATOM 3678 C CA . ILE A 1 496 ? 6.000 -23.917 -4.596 1.00 13.79 496 ILE B CA 1
ATOM 3679 C C . ILE A 1 496 ? 5.572 -22.827 -5.584 1.00 14.77 496 ILE B C 1
ATOM 3680 O O . ILE A 1 496 ? 4.919 -21.860 -5.211 1.00 14.62 496 ILE B O 1
ATOM 3685 N N . ALA A 1 497 ? 5.856 -23.045 -6.872 1.00 14.48 497 ALA B N 1
ATOM 3686 C CA . ALA A 1 497 ? 5.521 -22.093 -7.917 1.00 15.64 497 ALA B CA 1
ATOM 3687 C C . ALA A 1 497 ? 5.294 -22.844 -9.227 1.00 15.91 497 ALA B C 1
ATOM 3688 O O . ALA A 1 497 ? 6.113 -22.777 -10.155 1.00 16.70 497 ALA B O 1
ATOM 3690 N N . PRO A 1 498 ? 4.233 -23.662 -9.319 1.00 16.99 498 PRO B N 1
ATOM 3691 C CA . PRO A 1 498 ? 4.014 -24.476 -10.510 1.00 17.19 498 PRO B CA 1
ATOM 3692 C C . PRO A 1 498 ? 3.668 -23.653 -11.736 1.00 18.96 498 PRO B C 1
ATOM 3693 O O . PRO A 1 498 ? 3.923 -24.080 -12.856 1.00 19.45 498 PRO B O 1
ATOM 3697 N N . GLY A 1 499 ? 3.065 -22.482 -11.510 1.00 18.16 499 GLY B N 1
ATOM 3698 C CA . GLY A 1 499 ? 2.844 -21.586 -12.623 1.00 19.18 499 GLY B CA 1
ATOM 3699 C C . GLY A 1 499 ? 1.760 -22.083 -13.581 1.00 18.27 499 GLY B C 1
ATOM 3700 O O . GLY A 1 499 ? 0.800 -22.740 -13.186 1.00 18.82 499 GLY B O 1
ATOM 3701 N N . THR A 1 500 ? 1.948 -21.744 -14.857 1.00 17.83 500 THR B N 1
ATOM 3702 C CA . THR A 1 500 ? 1.053 -22.203 -15.905 1.00 18.25 500 THR B CA 1
ATOM 3703 C C . THR A 1 500 ? 1.732 -23.361 -16.625 1.00 17.87 500 THR B C 1
ATOM 3704 O O . THR A 1 500 ? 2.817 -23.172 -17.159 1.00 17.98 500 THR B O 1
ATOM 3708 N N . LEU A 1 501 ? 1.052 -24.512 -16.699 1.00 17.38 501 LEU B N 1
ATOM 3709 C CA . LEU A 1 501 ? 1.586 -25.697 -17.358 1.00 17.05 501 LEU B CA 1
ATOM 3710 C C . LEU A 1 501 ? 0.856 -25.966 -18.668 1.00 18.02 501 LEU B C 1
ATOM 3711 O O . LEU A 1 501 ? -0.381 -26.039 -18.688 1.00 17.62 501 LEU B O 1
ATOM 3716 N N . ALA A 1 502 ? 1.647 -26.188 -19.736 1.00 18.50 502 ALA B N 1
ATOM 3717 C CA . ALA A 1 502 ? 1.142 -26.660 -21.017 1.00 18.92 502 ALA B CA 1
ATOM 3718 C C . ALA A 1 502 ? 0.593 -28.081 -20.842 1.00 17.78 502 ALA B C 1
ATOM 3719 O O . ALA A 1 502 ? 0.934 -28.786 -19.891 1.00 16.15 502 ALA B O 1
ATOM 3721 N N . ALA A 1 503 ? -0.254 -28.508 -21.786 1.00 19.34 503 ALA B N 1
ATOM 3722 C CA . ALA A 1 503 ? -0.725 -29.888 -21.800 1.00 19.98 503 ALA B CA 1
ATOM 3723 C C . ALA A 1 503 ? 0.428 -30.853 -21.605 1.00 19.18 503 ALA B C 1
ATOM 3724 O O . ALA A 1 503 ? 1.410 -30.793 -22.339 1.00 18.65 503 ALA B O 1
ATOM 3726 N N . GLY A 1 504 ? 0.242 -31.753 -20.639 1.00 18.92 504 GLY B N 1
ATOM 3727 C CA . GLY A 1 504 ? 1.187 -32.823 -20.359 1.00 20.81 504 GLY B CA 1
ATOM 3728 C C . GLY A 1 504 ? 2.433 -32.355 -19.599 1.00 19.53 504 GLY B C 1
ATOM 3729 O O . GLY A 1 504 ? 3.259 -33.181 -19.236 1.00 20.13 504 GLY B O 1
ATOM 3730 N N . ALA A 1 505 ? 2.570 -31.051 -19.332 1.00 17.77 505 ALA B N 1
ATOM 3731 C CA . ALA A 1 505 ? 3.813 -30.559 -18.719 1.00 16.47 505 ALA B CA 1
ATOM 3732 C C . ALA A 1 505 ? 3.753 -30.793 -17.220 1.00 16.49 505 ALA B C 1
ATOM 3733 O O . ALA A 1 505 ? 2.664 -31.045 -16.676 1.00 16.64 505 ALA B O 1
ATOM 3735 N N . LYS A 1 506 ? 4.929 -30.843 -16.573 1.00 16.06 506 LYS B N 1
ATOM 3736 C CA . LYS A 1 506 ? 4.899 -31.103 -15.148 1.00 15.96 506 LYS B CA 1
ATOM 3737 C C . LYS A 1 506 ? 5.865 -30.140 -14.456 1.00 14.78 506 LYS B C 1
ATOM 3738 O O . LYS A 1 506 ? 6.782 -29.604 -15.077 1.00 14.60 506 LYS B O 1
ATOM 3744 N N . TYR A 1 507 ? 5.590 -29.909 -13.189 1.00 13.95 507 TYR B N 1
ATOM 3745 C CA . TYR A 1 507 ? 6.457 -29.116 -12.331 1.00 15.29 507 TYR B CA 1
ATOM 3746 C C . TYR A 1 507 ? 6.886 -29.982 -11.150 1.00 14.28 507 TYR B C 1
ATOM 3747 O O . TYR A 1 507 ? 6.113 -30.767 -10.578 1.00 13.11 507 TYR B O 1
ATOM 3756 N N . THR A 1 508 ? 8.157 -29.819 -10.799 1.00 13.18 508 THR B N 1
ATOM 3757 C CA . THR A 1 508 ? 8.736 -30.531 -9.673 1.00 12.43 508 THR B CA 1
ATOM 3758 C C . THR A 1 508 ? 9.123 -29.451 -8.654 1.00 11.98 508 THR B C 1
ATOM 3759 O O . THR A 1 508 ? 9.763 -28.469 -9.016 1.00 12.38 508 THR B O 1
ATOM 3763 N N A THR A 1 509 ? 8.668 -29.635 -7.406 0.50 10.64 509 THR B N 1
ATOM 3764 N N B THR A 1 509 ? 8.689 -29.647 -7.409 0.50 12.13 509 THR B N 1
ATOM 3765 C CA A THR A 1 509 ? 8.917 -28.697 -6.319 0.50 9.73 509 THR B CA 1
ATOM 3766 C CA B THR A 1 509 ? 8.938 -28.686 -6.349 0.50 12.44 509 THR B CA 1
ATOM 3767 C C A THR A 1 509 ? 10.403 -28.749 -5.995 0.50 10.53 509 THR B C 1
ATOM 3768 C C B THR A 1 509 ? 10.419 -28.740 -6.016 0.50 11.92 509 THR B C 1
ATOM 3769 O O A THR A 1 509 ? 11.098 -29.686 -6.370 0.50 9.91 509 THR B O 1
ATOM 3770 O O B THR A 1 509 ? 11.123 -29.668 -6.397 0.50 10.97 509 THR B O 1
ATOM 3777 N N . PRO A 1 510 ? 10.934 -27.727 -5.286 1.00 11.30 510 PRO B N 1
ATOM 3778 C CA . PRO A 1 510 ? 12.262 -27.814 -4.734 1.00 11.60 510 PRO B CA 1
ATOM 3779 C C . PRO A 1 510 ? 12.315 -29.019 -3.823 1.00 10.49 510 PRO B C 1
ATOM 3780 O O . PRO A 1 510 ? 11.291 -29.477 -3.312 1.00 11.99 510 PRO B O 1
ATOM 3784 N N . ASN A 1 511 ? 13.531 -29.468 -3.605 1.00 10.64 511 ASN B N 1
ATOM 3785 C CA . ASN A 1 511 ? 13.793 -30.583 -2.726 1.00 10.99 511 ASN B CA 1
ATOM 3786 C C . ASN A 1 511 ? 13.432 -30.197 -1.287 1.00 11.17 511 ASN B C 1
ATOM 3787 O O . ASN A 1 511 ? 13.812 -29.096 -0.830 1.00 11.28 511 ASN B O 1
ATOM 3792 N N . GLN A 1 512 ? 12.831 -31.151 -0.583 1.00 10.17 512 GLN B N 1
ATOM 3793 C CA . GLN A 1 512 ? 12.471 -31.024 0.821 1.00 10.75 512 GLN B CA 1
ATOM 3794 C C . GLN A 1 512 ? 13.396 -31.947 1.608 1.00 10.31 512 GLN B C 1
ATOM 3795 O O . GLN A 1 512 ? 13.120 -33.135 1.708 1.00 10.99 512 GLN B O 1
ATOM 3801 N N . SER A 1 513 ? 14.523 -31.387 2.112 1.00 10.66 513 SER B N 1
ATOM 3802 C CA . SER A 1 513 ? 15.541 -32.199 2.783 1.00 11.00 513 SER B CA 1
ATOM 3803 C C . SER A 1 513 ? 15.016 -32.700 4.138 1.00 11.33 513 SER B C 1
ATOM 3804 O O . SER A 1 513 ? 14.434 -31.930 4.923 1.00 11.45 513 SER B O 1
ATOM 3807 N N . TYR A 1 514 ? 15.282 -33.985 4.472 1.00 10.16 514 TYR B N 1
ATOM 3808 C CA . TYR A 1 514 ? 14.924 -34.461 5.798 1.00 10.16 514 TYR B CA 1
ATOM 3809 C C . TYR A 1 514 ? 15.516 -33.571 6.897 1.00 10.89 514 TYR B C 1
ATOM 3810 O O . TYR A 1 514 ? 14.954 -33.486 7.989 1.00 10.74 514 TYR B O 1
ATOM 3819 N N A LEU A 1 515 ? 16.654 -32.930 6.607 0.53 11.35 515 LEU B N 1
ATOM 3820 N N B LEU A 1 515 ? 16.638 -32.922 6.586 0.47 11.03 515 LEU B N 1
ATOM 3821 C CA A LEU A 1 515 ? 17.328 -32.102 7.605 0.53 11.51 515 LEU B CA 1
ATOM 3822 C CA B LEU A 1 515 ? 17.347 -32.107 7.563 0.47 11.06 515 LEU B CA 1
ATOM 3823 C C A LEU A 1 515 ? 16.413 -30.933 7.968 0.53 12.08 515 LEU B C 1
ATOM 3824 C C B LEU A 1 515 ? 16.468 -30.916 7.945 0.47 11.75 515 LEU B C 1
ATOM 3825 O O A LEU A 1 515 ? 16.363 -30.500 9.127 0.53 12.81 515 LEU B O 1
ATOM 3826 O O B LEU A 1 515 ? 16.461 -30.477 9.104 0.47 12.34 515 LEU B O 1
ATOM 3835 N N . ASP A 1 516 ? 15.774 -30.352 6.952 1.00 11.18 516 ASP B N 1
ATOM 3836 C CA . ASP A 1 516 ? 14.889 -29.236 7.228 1.00 12.77 516 ASP B CA 1
ATOM 3837 C C . ASP A 1 516 ? 13.531 -29.672 7.774 1.00 12.07 516 ASP B C 1
ATOM 3838 O O . ASP A 1 516 ? 12.904 -28.927 8.525 1.00 12.75 516 ASP B O 1
ATOM 3843 N N . VAL A 1 517 ? 13.032 -30.794 7.264 1.00 12.06 517 VAL B N 1
ATOM 3844 C CA . VAL A 1 517 ? 11.716 -31.273 7.622 1.00 11.34 517 VAL B CA 1
ATOM 3845 C C . VAL A 1 517 ? 11.655 -31.721 9.079 1.00 13.08 517 VAL B C 1
ATOM 3846 O O . VAL A 1 517 ? 10.789 -31.243 9.845 1.00 13.91 517 VAL B O 1
ATOM 3850 N N . ALA A 1 518 ? 12.586 -32.579 9.449 1.00 12.05 518 ALA B N 1
ATOM 3851 C CA . ALA A 1 518 ? 12.504 -33.211 10.755 1.00 12.01 518 ALA B CA 1
ATOM 3852 C C . ALA A 1 518 ? 13.800 -33.092 11.536 1.00 12.11 518 ALA B C 1
ATOM 3853 O O . ALA A 1 518 ? 13.827 -33.427 12.718 1.00 12.27 518 ALA B O 1
ATOM 3855 N N . GLY A 1 519 ? 14.900 -32.729 10.870 1.00 12.19 519 GLY B N 1
ATOM 3856 C CA . GLY A 1 519 ? 16.174 -32.803 11.567 1.00 11.61 519 GLY B CA 1
ATOM 3857 C C . GLY A 1 519 ? 16.694 -34.223 11.708 1.00 11.66 519 GLY B C 1
ATOM 3858 O O . GLY A 1 519 ? 17.646 -34.445 12.442 1.00 12.98 519 GLY B O 1
ATOM 3859 N N . MET A 1 520 ? 16.089 -35.192 10.996 1.00 11.15 520 MET B N 1
ATOM 3860 C CA . MET A 1 520 ? 16.497 -36.590 11.095 1.00 11.65 520 MET B CA 1
ATOM 3861 C C . MET A 1 520 ? 15.779 -37.296 9.943 1.00 11.65 520 MET B C 1
ATOM 3862 O O . MET A 1 520 ? 14.974 -36.669 9.276 1.00 11.61 520 MET B O 1
ATOM 3867 N N . ARG A 1 521 ? 16.174 -38.535 9.699 1.00 11.21 521 ARG B N 1
ATOM 3868 C CA . ARG A 1 521 ? 15.576 -39.360 8.667 1.00 11.19 521 ARG B CA 1
ATOM 3869 C C . ARG A 1 521 ? 14.064 -39.224 8.726 1.00 11.41 521 ARG B C 1
ATOM 3870 O O . ARG A 1 521 ? 13.457 -39.330 9.801 1.00 11.24 521 ARG B O 1
ATOM 3878 N N . VAL A 1 522 ? 13.481 -39.082 7.528 1.00 10.36 522 VAL B N 1
ATOM 3879 C CA . VAL A 1 522 ? 12.034 -39.080 7.408 1.00 10.62 522 VAL B CA 1
ATOM 3880 C C . VAL A 1 522 ? 11.571 -40.451 6.921 1.00 10.45 522 VAL B C 1
ATOM 3881 O O . VAL A 1 522 ? 12.087 -40.941 5.951 1.00 10.88 522 VAL B O 1
ATOM 3885 N N . GLN A 1 523 ? 10.659 -41.091 7.664 1.00 10.40 523 GLN B N 1
ATOM 3886 C CA . GLN A 1 523 ? 10.242 -42.440 7.350 1.00 10.12 523 GLN B CA 1
ATOM 3887 C C . GLN A 1 523 ? 9.318 -42.409 6.114 1.00 10.64 523 GLN B C 1
ATOM 3888 O O . GLN A 1 523 ? 9.498 -43.199 5.216 1.00 10.40 523 GLN B O 1
ATOM 3894 N N . ALA A 1 524 ? 8.372 -41.455 6.103 1.00 10.32 524 ALA B N 1
ATOM 3895 C CA . ALA A 1 524 ? 7.463 -41.326 4.958 1.00 11.91 524 ALA B CA 1
ATOM 3896 C C . ALA A 1 524 ? 6.771 -39.978 5.044 1.00 11.68 524 ALA B C 1
ATOM 3897 O O . ALA A 1 524 ? 7.005 -39.253 5.988 1.00 10.09 524 ALA B O 1
ATOM 3899 N N . VAL A 1 525 ? 5.887 -39.682 4.081 1.00 10.44 525 VAL B N 1
ATOM 3900 C CA . VAL A 1 525 ? 5.101 -38.489 4.158 1.00 9.51 525 VAL B CA 1
ATOM 3901 C C . VAL A 1 525 ? 3.661 -38.847 3.809 1.00 9.62 525 VAL B C 1
ATOM 3902 O O . VAL A 1 525 ? 3.416 -39.895 3.227 1.00 10.07 525 VAL B O 1
ATOM 3906 N N . SER A 1 526 ? 2.750 -37.929 4.134 1.00 8.20 526 SER B N 1
ATOM 3907 C CA . SER A 1 526 ? 1.359 -38.075 3.753 1.00 8.18 526 SER B CA 1
ATOM 3908 C C . SER A 1 526 ? 1.232 -37.726 2.282 1.00 8.86 526 SER B C 1
ATOM 3909 O O . SER A 1 526 ? 2.174 -37.193 1.663 1.00 9.60 526 SER B O 1
ATOM 3912 N N . ILE A 1 527 ? 0.039 -37.971 1.731 1.00 8.46 527 ILE B N 1
ATOM 3913 C CA . ILE A 1 527 ? -0.275 -37.256 0.490 1.00 10.82 527 ILE B CA 1
ATOM 3914 C C . ILE A 1 527 ? -0.032 -35.759 0.715 1.00 10.98 527 ILE B C 1
ATOM 3915 O O . ILE A 1 527 ? -0.364 -35.236 1.774 1.00 9.46 527 ILE B O 1
ATOM 3920 N N . PRO A 1 528 ? 0.455 -35.012 -0.315 1.00 10.90 528 PRO B N 1
ATOM 3921 C CA . PRO A 1 528 ? 0.601 -33.565 -0.185 1.00 11.59 528 PRO B CA 1
ATOM 3922 C C . PRO A 1 528 ? -0.723 -32.839 -0.339 1.00 12.37 528 PRO B C 1
ATOM 3923 O O . PRO A 1 528 ? -1.544 -33.223 -1.177 1.00 11.97 528 PRO B O 1
ATOM 3927 N N A MET A 1 529 ? -0.938 -31.834 0.515 0.67 11.66 529 MET B N 1
ATOM 3928 N N B MET A 1 529 ? -0.919 -31.814 0.499 0.33 12.27 529 MET B N 1
ATOM 3929 C CA A MET A 1 529 ? -2.029 -30.897 0.329 0.67 12.04 529 MET B CA 1
ATOM 3930 C CA B MET A 1 529 ? -2.012 -30.874 0.340 0.33 12.95 529 MET B CA 1
ATOM 3931 C C A MET A 1 529 ? -1.457 -29.495 0.065 0.67 11.50 529 MET B C 1
ATOM 3932 C C B MET A 1 529 ? -1.445 -29.491 0.028 0.33 12.07 529 MET B C 1
ATOM 3933 O O A MET A 1 529 ? -0.240 -29.327 -0.034 0.67 10.53 529 MET B O 1
ATOM 3934 O O B MET A 1 529 ? -0.229 -29.326 -0.073 0.33 11.16 529 MET B O 1
ATOM 3943 N N . PHE A 1 530 ? -2.343 -28.515 -0.160 1.00 11.97 530 PHE B N 1
ATOM 3944 C CA . PHE A 1 530 ? -1.944 -27.268 -0.804 1.00 11.77 530 PHE B CA 1
ATOM 3945 C C . PHE A 1 530 ? -2.737 -26.104 -0.225 1.00 13.52 530 PHE B C 1
ATOM 3946 O O . PHE A 1 530 ? -3.782 -26.296 0.415 1.00 13.98 530 PHE B O 1
ATOM 3954 N N . ASP A 1 531 ? -2.319 -24.887 -0.605 1.00 13.91 531 ASP B N 1
ATOM 3955 C CA . ASP A 1 531 ? -3.045 -23.713 -0.140 1.00 15.05 531 ASP B CA 1
ATOM 3956 C C . ASP A 1 531 ? -4.145 -23.313 -1.109 1.00 15.77 531 ASP B C 1
ATOM 3957 O O . ASP A 1 531 ? -4.489 -22.136 -1.206 1.00 17.83 531 ASP B O 1
ATOM 3962 N N . GLY A 1 532 ? -4.723 -24.284 -1.829 1.00 14.70 532 GLY B N 1
ATOM 3963 C CA . GLY A 1 532 ? -5.749 -23.928 -2.782 1.00 14.50 532 GLY B CA 1
ATOM 3964 C C . GLY A 1 532 ? -6.065 -25.192 -3.585 1.00 14.88 532 GLY B C 1
ATOM 3965 O O . GLY A 1 532 ? -5.455 -26.233 -3.332 1.00 13.74 532 GLY B O 1
ATOM 3966 N N . PRO A 1 533 ? -7.004 -25.136 -4.541 1.00 14.19 533 PRO B N 1
ATOM 3967 C CA . PRO A 1 533 ? -7.346 -26.333 -5.299 1.00 14.49 533 PRO B CA 1
ATOM 3968 C C . PRO A 1 533 ? -6.217 -26.701 -6.259 1.00 13.96 533 PRO B C 1
ATOM 3969 O O . PRO A 1 533 ? -5.617 -25.813 -6.879 1.00 15.44 533 PRO B O 1
ATOM 3973 N N . THR A 1 534 ? -5.988 -27.998 -6.441 1.00 13.91 534 THR B N 1
ATOM 3974 C CA . THR A 1 534 ? -5.065 -28.495 -7.459 1.00 13.77 534 THR B CA 1
ATOM 3975 C C . THR A 1 534 ? -5.792 -29.288 -8.550 1.00 15.10 534 THR B C 1
ATOM 3976 O O . THR A 1 534 ? -5.267 -30.245 -9.090 1.00 15.23 534 THR B O 1
ATOM 3980 N N A THR A 1 535 ? -6.999 -28.853 -8.907 0.50 15.99 535 THR B N 1
ATOM 3981 N N B THR A 1 535 ? -6.991 -28.831 -8.923 0.50 17.46 535 THR B N 1
ATOM 3982 C CA A THR A 1 535 ? -7.788 -29.463 -9.974 0.50 16.60 535 THR B CA 1
ATOM 3983 C CA B THR A 1 535 ? -7.761 -29.448 -9.999 0.50 19.47 535 THR B CA 1
ATOM 3984 C C A THR A 1 535 ? -6.948 -29.697 -11.234 0.50 16.82 535 THR B C 1
ATOM 3985 C C B THR A 1 535 ? -6.883 -29.707 -11.221 0.50 18.35 535 THR B C 1
ATOM 3986 O O A THR A 1 535 ? -6.362 -28.763 -11.787 0.50 17.31 535 THR B O 1
ATOM 3987 O O B THR A 1 535 ? -6.186 -28.811 -11.707 0.50 18.84 535 THR B O 1
ATOM 3994 N N . GLY A 1 536 ? -6.985 -30.938 -11.732 1.00 16.74 536 GLY B N 1
ATOM 3995 C CA . GLY A 1 536 ? -6.324 -31.311 -12.967 1.00 16.92 536 GLY B CA 1
ATOM 3996 C C . GLY A 1 536 ? -4.850 -31.678 -12.787 1.00 16.91 536 GLY B C 1
ATOM 3997 O O . GLY A 1 536 ? -4.207 -32.071 -13.762 1.00 18.13 536 GLY B O 1
ATOM 3998 N N . LEU A 1 537 ? -4.308 -31.537 -11.573 1.00 15.75 537 LEU B N 1
ATOM 3999 C CA . LEU A 1 537 ? -2.903 -31.880 -11.356 1.00 15.42 537 LEU B CA 1
ATOM 4000 C C . LEU A 1 537 ? -2.768 -33.301 -10.821 1.00 14.98 537 LEU B C 1
ATOM 4001 O O . LEU A 1 537 ? -3.224 -33.622 -9.714 1.00 16.04 537 LEU B O 1
ATOM 4006 N N . GLN A 1 538 ? -2.073 -34.143 -11.580 1.00 13.05 538 GLN B N 1
ATOM 4007 C CA . GLN A 1 538 ? -1.748 -35.461 -11.050 1.00 12.98 538 GLN B CA 1
ATOM 4008 C C . GLN A 1 538 ? -0.491 -35.269 -10.213 1.00 12.03 538 GLN B C 1
ATOM 4009 O O . GLN A 1 538 ? 0.502 -34.744 -10.728 1.00 12.44 538 GLN B O 1
A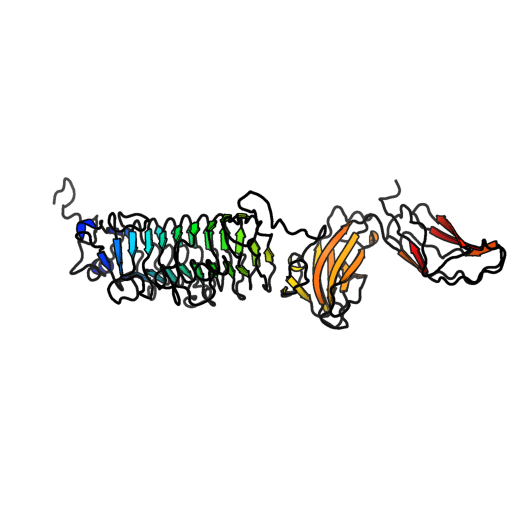TOM 4015 N N . VAL A 1 539 ? -0.529 -35.688 -8.946 1.00 12.35 539 VAL B N 1
ATOM 4016 C CA . VAL A 1 539 ? 0.529 -35.395 -8.013 1.00 12.80 539 VAL B CA 1
ATOM 4017 C C . VAL A 1 539 ? 1.121 -36.693 -7.502 1.00 14.12 539 VAL B C 1
ATOM 4018 O O . VAL A 1 539 ? 0.374 -37.610 -7.144 1.00 17.23 539 VAL B O 1
ATOM 4022 N N . TRP A 1 540 ? 2.460 -36.761 -7.453 1.00 12.91 540 TRP B N 1
ATOM 4023 C CA . TRP A 1 540 ? 3.082 -37.868 -6.753 1.00 12.19 540 TRP B CA 1
ATOM 4024 C C . TRP A 1 540 ? 4.339 -37.317 -6.091 1.00 11.76 540 TRP B C 1
ATOM 4025 O O . TRP A 1 540 ? 4.685 -36.139 -6.312 1.00 13.85 540 TRP B O 1
ATOM 4036 N N . VAL A 1 541 ? 4.998 -38.175 -5.319 1.00 11.19 541 VAL B N 1
ATOM 4037 C CA . VAL A 1 541 ? 6.216 -37.820 -4.617 1.00 11.47 541 VAL B CA 1
ATOM 4038 C C . VAL A 1 541 ? 7.347 -38.717 -5.111 1.00 11.67 541 VAL B C 1
ATOM 4039 O O . VAL A 1 541 ? 7.175 -39.918 -5.278 1.00 12.24 541 VAL B O 1
ATOM 4043 N N . GLU A 1 542 ? 8.493 -38.092 -5.349 1.00 11.59 542 GLU B N 1
ATOM 4044 C CA . GLU A 1 542 ? 9.725 -38.796 -5.661 1.00 12.50 542 GLU B CA 1
ATOM 4045 C C . GLU A 1 542 ? 10.684 -38.600 -4.497 1.00 12.68 542 GLU B C 1
ATOM 4046 O O . GLU A 1 542 ? 10.932 -37.456 -4.060 1.00 11.81 542 GLU B O 1
ATOM 4052 N N . ALA A 1 543 ? 11.190 -39.732 -4.017 1.00 11.72 543 ALA B N 1
ATOM 4053 C CA . ALA A 1 543 ? 12.292 -39.695 -3.057 1.00 11.78 543 ALA B CA 1
ATOM 4054 C C . ALA A 1 543 ? 13.520 -39.138 -3.774 1.00 11.12 543 ALA B C 1
ATOM 4055 O O . ALA A 1 543 ? 13.763 -39.428 -4.955 1.00 11.93 543 ALA B O 1
ATOM 4057 N N . THR A 1 544 ? 14.309 -38.342 -3.042 1.00 10.94 544 THR B N 1
ATOM 4058 C CA . THR A 1 544 ? 15.537 -37.819 -3.602 1.00 11.05 544 THR B CA 1
ATOM 4059 C C . THR A 1 544 ? 16.678 -38.398 -2.804 1.00 12.17 544 THR B C 1
ATOM 4060 O O . THR A 1 544 ? 17.814 -38.250 -3.239 1.00 13.51 544 THR B O 1
ATOM 4064 N N . SER A 1 545 ? 16.389 -39.059 -1.664 1.00 12.53 545 SER B N 1
ATOM 4065 C CA . SER A 1 545 ? 17.456 -39.796 -1.006 1.00 13.36 545 SER B CA 1
ATOM 4066 C C . SER A 1 545 ? 16.841 -40.886 -0.136 1.00 13.74 545 SER B C 1
ATOM 4067 O O . SER A 1 545 ? 15.666 -40.811 0.173 1.00 13.62 545 SER B O 1
ATOM 4070 N N . ALA A 1 546 ? 17.701 -41.796 0.344 1.00 12.67 546 ALA B N 1
ATOM 4071 C CA . ALA A 1 546 ? 17.279 -42.886 1.198 1.00 13.51 546 ALA B CA 1
ATOM 4072 C C . ALA A 1 546 ? 16.757 -42.339 2.519 1.00 13.54 546 ALA B C 1
ATOM 4073 O O . ALA A 1 546 ? 16.041 -43.029 3.223 1.00 12.81 546 ALA B O 1
ATOM 4075 N N . ASN A 1 547 ? 17.192 -41.126 2.908 1.00 14.12 547 ASN B N 1
ATOM 4076 C CA . ASN A 1 547 ? 16.821 -40.590 4.198 1.00 15.25 547 ASN B CA 1
ATOM 4077 C C . ASN A 1 547 ? 15.492 -39.834 4.192 1.00 14.15 547 ASN B C 1
ATOM 4078 O O . ASN A 1 547 ? 15.159 -39.183 5.175 1.00 11.19 547 ASN B O 1
ATOM 4083 N N . GLY A 1 548 ? 14.703 -39.947 3.113 1.00 12.09 548 GLY B N 1
ATOM 4084 C CA . GLY A 1 548 ? 13.341 -39.449 3.179 1.00 10.45 548 GLY B CA 1
ATOM 4085 C C . GLY A 1 548 ? 13.228 -38.034 2.632 1.00 11.66 548 GLY B C 1
ATOM 4086 O O . GLY A 1 548 ? 12.174 -37.437 2.797 1.00 11.10 548 GLY B O 1
ATOM 4087 N N . SER A 1 549 ? 14.299 -37.505 1.994 1.00 10.76 549 SER B N 1
ATOM 4088 C CA . SER A 1 549 ? 14.125 -36.224 1.333 1.00 11.08 549 SER B CA 1
ATOM 4089 C C . SER A 1 549 ? 13.247 -36.480 0.111 1.00 11.03 549 SER B C 1
ATOM 4090 O O . SER A 1 549 ? 13.294 -37.590 -0.420 1.00 10.82 549 SER B O 1
ATOM 4093 N N . PHE A 1 550 ? 12.567 -35.450 -0.390 1.00 9.37 550 PHE B N 1
ATOM 4094 C CA . PHE A 1 550 ? 11.600 -35.734 -1.451 1.00 10.70 550 PHE B CA 1
ATOM 4095 C C . PHE A 1 550 ? 11.293 -34.444 -2.193 1.00 10.59 550 PHE B C 1
ATOM 4096 O O . PHE A 1 550 ? 11.580 -33.340 -1.716 1.00 9.17 550 PHE B O 1
ATOM 4104 N N . VAL A 1 551 ? 10.747 -34.645 -3.398 1.00 9.63 551 VAL B N 1
ATOM 4105 C CA . VAL A 1 551 ? 10.120 -33.575 -4.157 1.00 10.83 551 VAL B CA 1
ATOM 4106 C C . VAL A 1 551 ? 8.704 -34.030 -4.425 1.00 11.59 551 VAL B C 1
ATOM 4107 O O . VAL A 1 551 ? 8.428 -35.232 -4.420 1.00 12.42 551 VAL B O 1
ATOM 4111 N N . VAL A 1 552 ? 7.857 -33.062 -4.731 1.00 11.08 552 VAL B N 1
ATOM 4112 C CA . VAL A 1 552 ? 6.521 -33.402 -5.186 1.00 10.63 552 VAL B CA 1
ATOM 4113 C C . VAL A 1 552 ? 6.457 -33.040 -6.657 1.00 11.39 552 VAL B C 1
ATOM 4114 O O . VAL A 1 552 ? 6.918 -31.971 -7.026 1.00 10.85 552 VAL B O 1
ATOM 4118 N N . VAL A 1 553 ? 5.847 -33.933 -7.471 1.00 10.70 553 VAL B N 1
ATOM 4119 C CA . VAL A 1 553 ? 5.712 -33.681 -8.900 1.00 11.26 553 VAL B CA 1
ATOM 4120 C C . VAL A 1 553 ? 4.246 -33.404 -9.179 1.00 12.12 553 VAL B C 1
ATOM 4121 O O . VAL A 1 553 ? 3.385 -34.074 -8.639 1.00 12.39 553 VAL B O 1
ATOM 4125 N N . MET A 1 554 ? 3.983 -32.393 -10.019 1.00 12.20 554 MET B N 1
ATOM 4126 C CA . MET A 1 554 ? 2.630 -31.971 -10.265 1.00 13.55 554 MET B CA 1
ATOM 4127 C C . MET A 1 554 ? 2.520 -31.918 -11.776 1.00 14.25 554 MET B C 1
ATOM 4128 O O . MET A 1 554 ? 3.160 -31.090 -12.414 1.00 14.45 554 MET B O 1
ATOM 4133 N N . LYS A 1 555 ? 1.719 -32.833 -12.328 1.00 13.98 555 LYS B N 1
ATOM 4134 C CA . LYS A 1 555 ? 1.656 -32.942 -13.779 1.00 14.14 555 LYS B CA 1
ATOM 4135 C C . LYS A 1 555 ? 0.257 -32.549 -14.264 1.00 13.68 555 LYS B C 1
ATOM 4136 O O . LYS A 1 555 ? -0.752 -32.950 -13.723 1.00 13.22 555 LYS B O 1
ATOM 4142 N N . ASN A 1 556 ? 0.230 -31.754 -15.321 1.00 14.75 556 ASN B N 1
ATOM 4143 C CA . ASN A 1 556 ? -1.009 -31.303 -15.923 1.00 16.27 556 ASN B CA 1
ATOM 4144 C C . ASN A 1 556 ? -1.643 -32.467 -16.677 1.00 18.24 556 ASN B C 1
ATOM 4145 O O . ASN A 1 556 ? -1.145 -32.852 -17.733 1.00 17.70 556 ASN B O 1
ATOM 4150 N N . ASP A 1 557 ? -2.751 -32.972 -16.129 1.00 18.93 557 ASP B N 1
ATOM 4151 C CA . ASP A 1 557 ? -3.382 -34.150 -16.691 1.00 21.70 557 ASP B CA 1
ATOM 4152 C C . ASP A 1 557 ? -4.632 -33.725 -17.443 1.00 22.75 557 ASP B C 1
ATOM 4153 O O . ASP A 1 557 ? -5.465 -34.576 -17.767 1.00 25.54 557 ASP B O 1
ATOM 4158 N N . THR A 1 558 ? -4.767 -32.424 -17.722 1.00 23.15 558 THR B N 1
ATOM 4159 C CA . THR A 1 558 ? -6.021 -31.982 -18.337 1.00 22.91 558 THR B CA 1
ATOM 4160 C C . THR A 1 558 ? -6.020 -32.038 -19.859 1.00 24.72 558 THR B C 1
ATOM 4161 O O . THR A 1 558 ? -7.104 -31.960 -20.446 1.00 25.15 558 THR B O 1
ATOM 4165 N N . GLY A 1 559 ? -4.864 -32.058 -20.527 1.00 23.19 559 GLY B N 1
ATOM 4166 C CA . GLY A 1 559 ? -4.976 -32.015 -21.988 1.00 26.06 559 GLY B CA 1
ATOM 4167 C C . GLY A 1 559 ? -4.966 -30.615 -22.607 1.00 25.63 559 GLY B C 1
ATOM 4168 O O . GLY A 1 559 ? -4.922 -30.501 -23.827 1.00 27.95 559 GLY B O 1
ATOM 4169 N N . SER A 1 560 ? -5.036 -29.556 -21.795 1.00 26.31 560 SER B N 1
ATOM 4170 C CA . SER A 1 560 ? -4.840 -28.201 -22.281 1.00 25.41 560 SER B CA 1
ATOM 4171 C C . SER A 1 560 ? -4.141 -27.371 -21.206 1.00 23.69 560 SER B C 1
ATOM 4172 O O . SER A 1 560 ? -3.843 -27.891 -20.134 1.00 21.32 560 SER B O 1
ATOM 4175 N N . GLU A 1 561 ? -3.810 -26.115 -21.530 1.00 23.08 561 GLU B N 1
ATOM 4176 C CA . GLU A 1 561 ? -3.043 -25.262 -20.630 1.00 22.70 561 GLU B CA 1
ATOM 4177 C C . GLU A 1 561 ? -3.750 -25.173 -19.280 1.00 21.38 561 GLU B C 1
ATOM 4178 O O . GLU A 1 561 ? -4.960 -24.998 -19.207 1.00 20.62 561 GLU B O 1
ATOM 4184 N N . LEU A 1 562 ? -2.974 -25.307 -18.208 1.00 19.14 562 LEU B N 1
ATOM 4185 C CA . LEU A 1 562 ? -3.539 -25.214 -16.887 1.00 20.02 562 LEU B CA 1
ATOM 4186 C C . LEU A 1 562 ? -2.799 -24.121 -16.128 1.00 19.83 562 LEU B C 1
ATOM 4187 O O . LEU A 1 562 ? -1.608 -24.235 -15.832 1.00 18.74 562 LEU B O 1
ATOM 4192 N N . VAL A 1 563 ? -3.545 -23.083 -15.759 1.00 21.40 563 VAL B N 1
ATOM 4193 C CA . VAL A 1 563 ? -2.993 -22.062 -14.888 1.00 20.54 563 VAL B CA 1
ATOM 4194 C C . VAL A 1 563 ? -3.257 -22.482 -13.438 1.00 20.53 563 VAL B C 1
ATOM 4195 O O . VAL A 1 563 ? -4.388 -22.392 -12.964 1.00 20.81 563 VAL B O 1
ATOM 4199 N N . THR A 1 564 ? -2.200 -22.912 -12.734 1.00 18.66 564 THR B N 1
ATOM 4200 C CA . THR A 1 564 ? -2.335 -23.352 -11.353 1.00 18.30 564 THR B CA 1
ATOM 4201 C C . THR A 1 564 ? -2.467 -22.106 -10.474 1.00 20.09 564 THR B C 1
ATOM 4202 O O . THR A 1 564 ? -2.097 -21.013 -10.890 1.00 19.22 564 THR B O 1
ATOM 4206 N N . THR A 1 565 ? -2.958 -22.297 -9.245 1.00 20.04 565 THR B N 1
ATOM 4207 C CA . THR A 1 565 ? -3.142 -21.187 -8.317 1.00 20.98 565 THR B CA 1
ATOM 4208 C C . THR A 1 565 ? -2.374 -21.391 -7.016 1.00 19.15 565 THR B C 1
ATOM 4209 O O . THR A 1 565 ? -2.186 -20.443 -6.269 1.00 18.95 565 THR B O 1
ATOM 4213 N N . VAL A 1 566 ? -1.874 -22.591 -6.768 1.00 16.70 566 VAL B N 1
ATOM 4214 C CA . VAL A 1 566 ? -1.300 -22.834 -5.456 1.00 15.97 566 VAL B CA 1
ATOM 4215 C C . VAL A 1 566 ? 0.113 -22.278 -5.329 1.00 15.71 566 VAL B C 1
ATOM 4216 O O . VAL A 1 566 ? 0.883 -22.285 -6.298 1.00 16.53 566 VAL B O 1
ATOM 4220 N N . THR A 1 567 ? 0.479 -21.919 -4.087 1.00 14.85 567 THR B N 1
ATOM 4221 C CA . THR A 1 567 ? 1.802 -21.370 -3.849 1.00 15.97 567 THR B CA 1
ATOM 4222 C C . THR A 1 567 ? 2.438 -22.053 -2.651 1.00 14.68 567 THR B C 1
ATOM 4223 O O . THR A 1 567 ? 3.586 -21.727 -2.312 1.00 14.56 567 THR B O 1
ATOM 4227 N N . ARG A 1 568 ? 1.688 -22.931 -1.957 1.00 14.33 568 ARG B N 1
ATOM 4228 C CA . ARG A 1 568 ? 2.279 -23.670 -0.856 1.00 14.13 568 ARG B CA 1
ATOM 4229 C C . ARG A 1 568 ? 1.826 -25.119 -0.943 1.00 13.56 568 ARG B C 1
ATOM 4230 O O . ARG A 1 568 ? 0.686 -25.425 -1.337 1.00 13.34 568 ARG B O 1
ATOM 4238 N N . CYS A 1 569 ? 2.728 -25.993 -0.499 1.00 12.75 569 CYS B N 1
ATOM 4239 C CA . CYS A 1 569 ? 2.428 -27.406 -0.397 1.00 12.62 569 CYS B CA 1
ATOM 4240 C C . CYS A 1 569 ? 2.682 -27.801 1.065 1.00 11.74 569 CYS B C 1
ATOM 4241 O O . CYS A 1 569 ? 3.585 -27.247 1.709 1.00 12.41 569 CYS B O 1
ATOM 4244 N N . ARG A 1 570 ? 1.949 -28.786 1.590 1.00 10.96 570 ARG B N 1
ATOM 4245 C CA . ARG A 1 570 ? 2.255 -29.225 2.935 1.00 10.62 570 ARG B CA 1
ATOM 4246 C C . ARG A 1 570 ? 2.085 -30.738 3.022 1.00 10.63 570 ARG B C 1
ATOM 4247 O O . ARG A 1 570 ? 1.386 -31.333 2.212 1.00 10.50 570 ARG B O 1
ATOM 4255 N N . VAL A 1 571 ? 2.801 -31.331 3.984 1.00 9.62 571 VAL B N 1
ATOM 4256 C CA . VAL A 1 571 ? 2.651 -32.751 4.256 1.00 9.52 571 VAL B CA 1
ATOM 4257 C C . VAL A 1 571 ? 2.698 -32.925 5.761 1.00 10.36 571 VAL B C 1
ATOM 4258 O O . VAL A 1 571 ? 3.126 -32.020 6.476 1.00 11.71 571 VAL B O 1
ATOM 4262 N N A ARG A 1 572 ? 2.289 -34.114 6.220 0.13 9.84 572 ARG B N 1
ATOM 4263 N N B ARG A 1 572 ? 2.216 -34.094 6.209 0.87 9.26 572 ARG B N 1
ATOM 4264 C CA A ARG A 1 572 ? 2.697 -34.613 7.518 0.13 9.57 572 ARG B CA 1
ATOM 4265 C CA B ARG A 1 572 ? 2.707 -34.584 7.465 0.87 9.04 572 ARG B CA 1
ATOM 4266 C C A ARG A 1 572 ? 3.830 -35.608 7.290 0.13 9.53 572 ARG B C 1
ATOM 4267 C C B ARG A 1 572 ? 3.883 -35.508 7.150 0.87 9.83 572 ARG B C 1
ATOM 4268 O O A ARG A 1 572 ? 3.630 -36.618 6.618 0.13 9.50 572 ARG B O 1
ATOM 4269 O O B ARG A 1 572 ? 3.800 -36.369 6.290 0.87 10.40 572 ARG B O 1
ATOM 4284 N N . ALA A 1 573 ? 5.013 -35.316 7.850 1.00 9.34 573 ALA B N 1
ATOM 4285 C CA . ALA A 1 573 ? 6.162 -36.172 7.652 1.00 9.95 573 ALA B CA 1
ATOM 4286 C C . ALA A 1 573 ? 6.299 -37.104 8.843 1.00 11.09 573 ALA B C 1
ATOM 4287 O O . ALA A 1 573 ? 6.344 -36.627 9.979 1.00 12.98 573 ALA B O 1
ATOM 4289 N N . PHE A 1 574 ? 6.401 -38.398 8.572 1.00 10.28 574 PHE B N 1
ATOM 4290 C CA . PHE A 1 574 ? 6.436 -39.362 9.669 1.00 9.81 574 PHE B CA 1
ATOM 4291 C C . PHE A 1 574 ? 7.890 -39.700 9.981 1.00 10.83 574 PHE B C 1
ATOM 4292 O O . PHE A 1 574 ? 8.728 -39.752 9.080 1.00 10.58 574 PHE B O 1
ATOM 4300 N N . VAL A 1 575 ? 8.177 -39.929 11.270 1.00 9.80 575 VAL B N 1
ATOM 4301 C CA . VAL A 1 575 ? 9.544 -40.161 11.652 1.00 11.15 575 VAL B CA 1
ATOM 4302 C C . VAL A 1 575 ? 9.543 -41.426 12.478 1.00 11.00 575 VAL B C 1
ATOM 4303 O O . VAL A 1 575 ? 8.620 -41.665 13.242 1.00 12.71 575 VAL B O 1
ATOM 4307 N N . SER A 1 576 ? 10.622 -42.165 12.317 1.00 13.72 576 SER B N 1
ATOM 4308 C CA . SER A 1 576 ? 10.804 -43.331 13.151 1.00 17.53 576 SER B CA 1
ATOM 4309 C C . SER A 1 576 ? 12.218 -43.260 13.700 1.00 21.24 576 SER B C 1
ATOM 4310 O O . SER A 1 576 ? 12.541 -42.287 14.335 1.00 32.27 576 SER B O 1
ATOM 4313 N N . LYS A 1 577 ? 13.054 -44.256 13.514 1.00 30.22 577 LYS B N 1
ATOM 4314 C CA . LYS A 1 577 ? 14.389 -44.072 14.063 1.00 32.44 577 LYS B CA 1
ATOM 4315 C C . LYS A 1 577 ? 15.421 -43.723 12.972 1.00 30.53 577 LYS B C 1
ATOM 4316 O O . LYS A 1 577 ? 15.178 -42.903 12.070 1.00 22.44 577 LYS B O 1
ATOM 4322 N N . GLY A 1 578 ? 16.631 -44.292 13.109 1.00 33.80 578 GLY B N 1
ATOM 4323 C CA . GLY A 1 578 ? 17.616 -44.330 12.034 1.00 39.44 578 GLY B CA 1
ATOM 4324 C C . GLY A 1 578 ? 17.253 -45.330 10.933 1.00 44.74 578 GLY B C 1
ATOM 4325 O O . GLY A 1 578 ? 16.152 -45.912 10.941 1.00 40.02 578 GLY B O 1
ATOM 4326 N N . HIS A 1 579 ? 18.222 -45.526 10.016 1.00 44.65 579 HIS B N 1
ATOM 4327 C CA . HIS A 1 579 ? 18.035 -46.098 8.682 1.00 48.62 579 HIS B CA 1
ATOM 4328 C C . HIS A 1 579 ? 17.681 -47.585 8.716 1.00 57.67 579 HIS B C 1
ATOM 4329 O O . HIS A 1 579 ? 16.989 -48.060 7.810 1.00 56.44 579 HIS B O 1
ATOM 4336 N N . HIS A 1 580 ? 18.212 -48.316 9.711 1.00 59.71 580 HIS B N 1
ATOM 4337 C CA . HIS A 1 580 ? 17.821 -49.700 9.938 1.00 62.61 580 HIS B CA 1
ATOM 4338 C C . HIS A 1 580 ? 16.502 -49.716 10.727 1.00 57.81 580 HIS B C 1
ATOM 4339 O O . HIS A 1 580 ? 15.588 -50.502 10.374 1.00 57.61 580 HIS B O 1
#

B-factor: mean 41.89, std 24.78, range [7.13, 118.43]

Sequence (563 aa):
DGRTIQEAFDSLPRLESFSGSTATDKLRAAITLGVSEVAIGPVEGNGGRPYEFGDVVIPYPLRIVGCGSQGINVTKGTVLKRSAGASFMFHFTGEGQAQRPMGGGLFNINLNGDTATALGDIIKVTQWSYFKANNCAFQNMAGWGIRLKDVMMESNISGNLFRRRLGGPSGGGILFDDVRSAVTDNVNNLHIEDNTFALMSGPWIGSTANSNPDLIWIVRNKFEFDGTPAAPNTVDSYVLDFQQLSRAFIQDNGFTHFTTERNRYVGVLRVGATTAVGTIKFEDNLLFACESAGLIAGGIVVSRRGNVNNQGSATTAIKKQFTNTSSKLCKLERRVINVVQSNGNVSVGQQILPDGYINMAELPGNTRLPSEYDADGETTSVLRVPANTQVRQWSVPKKKMMYKDGLTVTKVTVRAKGAAAGAILSLQSGSTVLSSTTKKSIDAGVWKNYVFYVKANQLQEETLQLRNTGTADVLADGMVFGKVDYIDWDFAIAPGTLAAGAKYTTTPNQSYLLDVAGMRVQAVSIPMMFDGPTTTGLQVWVEATSANGSFVVVMKNDTGSELVTTVTRCRVRRAFVSKGHH

Solvent-accessible surface area: 23903 Å² total; per-residue (Å²): 102,65,48,146,93,125,58,58,110,79,75,84,100,20,81,15,102,70,45,45,93,75,18,27,73,34,57,119,16,17,27,100,158,54,47,84,42,10,36,5,12,44,5,117,62,54,53,52,160,26,28,85,12,7,68,8,79,2,48,48,57,10,107,7,43,7,74,10,68,43,26,71,107,64,110,81,12,1,1,0,71,5,24,98,78,26,68,24,0,6,20,0,8,0,96,81,66,119,151,62,3,106,18,11,0,0,30,44,0,6,0,9,4,26,71,37,83,26,115,21,17,0,0,55,0,9,25,0,7,96,1,102,0,70,41,0,0,0,2,39,8,10,0,18,0,0,58,1,59,1,1,39,52,1,43,0,14,27,2,19,0,45,88,0,1,2,87,63,2,0,0,0,11,0,20,50,20,81,90,54,106,92,26,10,0,27,42,1,53,0,28,81,3,45,0,3,11,1,0,6,31,0,0,0,3,26,49,94,0,42,0,32,44,0,57,0,9,118,5,90,0,43,18,74,17,65,10,58,15,74,13,76,93,72,6,20,0,0,14,0,82,32,2,12,127,2,54,0,40,74,2,23,0,26,34,1,8,58,133,83,13,94,0,27,0,0,0,76,0,14,66,90,2,80,12,52,0,70,0,12,61,0,118,6,76,1,0,57,16,0,5,53,0,26,0,0,46,0,26,0,108,30,1,52,0,50,19,16,91,22,128,64,22,3,118,52,23,71,9,65,1,34,59,42,20,92,47,90,76,1,33,0,32,60,81,124,52,78,82,53,32,25,124,58,157,79,57,136,55,29,56,9,0,18,79,18,84,34,117,55,136,8,69,8,52,108,19,68,92,6,56,48,40,10,1,6,81,0,58,38,127,19,5,1,26,61,16,86,5,58,177,169,45,76,67,45,58,2,0,0,45,0,30,0,61,0,34,1,50,51,85,33,0,60,0,2,0,12,9,33,106,82,83,32,22,68,79,84,5,61,49,52,78,38,97,89,10,55,1,46,0,54,3,90,47,21,92,110,40,0,11,0,60,0,60,7,120,15,40,0,12,0,0,1,3,52,34,15,100,21,90,49,8,68,68,64,11,62,9,78,9,39,74,13,63,60,43,35,122,41,66,4,78,78,12,24,56,92,76,1,0,7,8,48,4,94,48,35,33,142,5,108,19,74,31,100,36,113,28,20,83,45,83,55,74,83,69,48,106,51,17,7,4,14,0,1,0,72,2,95,70,62,71,119,30,96,19,98,4,75,93,0,112,7,87,0,72,13,51,83,29,162,144

Secondary structure (DSSP, 8-state):
--BTTB-S----S-BTTSSSSSTTTSHHHHHHHT-SEEE---GGGGTTSPEEE-SEEE-S--EEE-S--SSS--SSS-EEEE-TT-S-SEEEE-TT-SS--BS-EEES-EEE-SSTT--SEEEEEEEEES-EEES-EEES-SSEEEEEEEEEEEEEES-EEES--STT-EEEEE---SSSTTSS-EEEEEES-EEES--S-SEEE-TT---EEEEEES-EEE-----SS--SS-EEEEEESS-SSEEEES-EEE---STTTSEEEEEEE-TT--S-EEEES-EEES-SB-EEE-SS-EEEES-EEE-TT-SSPPBPPEE--SS-EEE---EEE-TTS-EEE-S--PPTT-EEGGGS--SS---EEE-TTSTTSEEEEE-TTEEEEEEEPPTTT-SS--EEEEEEEEEESSTT-EEEEEETTEEEEEEE--BTS-EEEEEEE-TTT--SEEEEEE-SSS-EEEEEEEEEEESEEEEEEE----EE-TT-EEEPPPB-HHHHTSS---EEPPPEESS--TTEEEEEEESSTTS-EEEEEEE-SSS-EE----EEEEEEE--SS--